Protein AF-A0A180GEI2-F1 (afdb_monomer_lite)

Radius of gyration: 28.1 Å; chains: 1; bounding box: 78×49×97 Å

Secondary structure (DSSP, 8-state):
--------------EEEE---HHHHHHHHHHTHHHHHS--TTSTT--TTTS-HHHHHHTT-TTS-S-GGG---SSS--SSTTHHHHHHHHHHHS--HHHHHHHHHHHHHHHHHHHHHHT-PPPP---TTS-HHHHHHHHHHHHHHHHT-------------SS---------HHHHHHHHHHHHHHHHHHHHHHHHHHHSPPPPPHHHHHHHHHHHHHHHHS-SS--------HHHHHHHHHHHHHHHHHHHHHHH---HHHHHHHHHHHHHHHHS-S-GGGS-HHHHHHHHHHHHHHHHH---------SS-HHHHHHHHHHHHHHHS-TTS----SS---HHHHHHHHHHHHHHHHHHH-TTSPEEEE---------

Foldseek 3Di:
DDDDPPPPPPPLAFADADADAPVVQLVVQLVCCCVVLAADLQFLLNFVVQDVPVLLQCLVVPVVPDDPVSHLHLQDQDPDPCNLVSVLVSLSRPFDSVLSSLVSLLLLLLCLLCVLVNPQDDQDDDDPPDDPVVSVVSRVVSVVVSVVPPSFNDDPPPPDDDDDDPPPHRDNSVVSLVLLLVLLVLLVVLVLLVLCCVLDDDPQDPVSVVVVVVVVVVVVVPPPDDDDDDPDDPPVVVVVVVVVVVVVVSVVVLVQRQNQLNLLCNRRNVSRNSRGDPDSVRADPVSSVVNSVVSVVSSVPGPRDHDNADPQLRQLRVVSCVQCVVCVVCSNDNDDRPDRDDSNSNSVSSNVSVSVSVCVVCVPDHDYRYHDPPPPPDD

Sequence (379 aa):
MSTRNLDTQSADFHFQRTACSYASWIKTISSLAKDFLGPSPTEQWHCPDIIDLPLLSSFSNADGSLQPHKLISPHVKTQHPESTLVRFLFRLQNPPTSVTSEWAKIVAASVELMSENLYKPPPPITSADDDEITQGVQVLQYLDQLKNLSSTFETSTEDSTGTESQAIQRSHSVDVLHEFRNVIIDVFMGYIIFQTHALSKQPLTGAQRKNLSRATQSSSSNAATNSSVATTDKPTTQISRTKDSSTKQLQSIQSRQNFQPLIYYLVGGVRGLFIASRNHQNAPVSECISFIQAISIISQKSAANRTPEEPIWKNLSAYIVKLFEPAFQSPNKIVSLPKPPTRNELAQAITVDFLNHWRDKQPSSPFLIPHSSRQITEK

pLDDT: mean 78.8, std 18.94, range [24.47, 96.38]

Organism: Puccinia triticina (isolate 1-1 / race 1 (BBBD)) (NCBI:txid630390)

Structure (mmCIF, N/CA/C/O backbone):
data_AF-A0A180GEI2-F1
#
_entry.id   AF-A0A180GEI2-F1
#
loop_
_atom_site.group_PDB
_atom_site.id
_atom_site.type_symbol
_atom_site.label_atom_id
_atom_site.label_alt_id
_atom_site.label_comp_id
_atom_site.label_asym_id
_atom_site.label_entity_id
_atom_site.label_seq_id
_atom_site.pdbx_PDB_ins_code
_atom_site.Cartn_x
_atom_site.Cartn_y
_atom_site.Cartn_z
_atom_site.occupancy
_atom_site.B_iso_or_equiv
_atom_site.auth_seq_id
_atom_site.auth_comp_id
_atom_site.auth_asym_id
_atom_site.auth_atom_id
_atom_site.pdbx_PDB_model_num
ATOM 1 N N . MET A 1 1 ? 9.599 -19.742 8.915 1.00 34.22 1 MET A N 1
ATOM 2 C CA . MET A 1 1 ? 9.510 -19.424 7.475 1.00 34.22 1 MET A CA 1
ATOM 3 C C . MET A 1 1 ? 10.928 -19.256 6.968 1.00 34.22 1 MET A C 1
ATOM 5 O O . MET A 1 1 ? 11.630 -18.405 7.495 1.00 34.22 1 MET A O 1
ATOM 9 N N . SER A 1 2 ? 11.381 -20.125 6.061 1.00 24.47 2 SER A N 1
ATOM 10 C CA . SER A 1 2 ? 12.751 -20.081 5.541 1.00 24.47 2 SER A CA 1
ATOM 11 C C . SER A 1 2 ? 13.021 -18.751 4.854 1.00 24.47 2 SER A C 1
ATOM 13 O O . SER A 1 2 ? 12.356 -18.393 3.883 1.00 24.47 2 SER A O 1
ATOM 15 N N . THR A 1 3 ? 14.021 -18.047 5.366 1.00 29.23 3 THR A N 1
ATOM 16 C CA . THR A 1 3 ? 14.655 -16.886 4.757 1.00 29.23 3 THR A CA 1
ATOM 17 C C . THR A 1 3 ? 15.286 -17.311 3.434 1.00 29.23 3 THR A C 1
ATOM 19 O O . THR A 1 3 ? 16.404 -17.826 3.412 1.00 29.23 3 THR A O 1
ATOM 22 N N . ARG A 1 4 ? 14.576 -17.124 2.319 1.00 26.69 4 ARG A N 1
ATOM 23 C CA . ARG A 1 4 ? 15.262 -16.992 1.033 1.00 26.69 4 ARG A CA 1
ATOM 24 C C . ARG A 1 4 ? 15.974 -15.650 1.056 1.00 26.69 4 ARG A C 1
ATOM 26 O O . ARG A 1 4 ? 15.351 -14.621 1.319 1.00 26.69 4 ARG A O 1
ATOM 33 N N . ASN A 1 5 ? 17.282 -15.691 0.827 1.00 26.78 5 ASN A N 1
ATOM 34 C CA . ASN A 1 5 ? 18.048 -14.516 0.450 1.00 26.78 5 ASN A CA 1
ATOM 35 C C . ASN A 1 5 ? 17.292 -13.783 -0.665 1.00 26.78 5 ASN A C 1
ATOM 37 O O . ASN A 1 5 ? 16.700 -14.425 -1.536 1.00 26.78 5 ASN A O 1
ATOM 41 N N . LEU A 1 6 ? 17.305 -12.447 -0.631 1.00 34.25 6 LEU A N 1
ATOM 42 C CA . LEU A 1 6 ? 17.055 -11.657 -1.833 1.00 34.25 6 LEU A CA 1
ATOM 43 C C . LEU A 1 6 ? 18.221 -11.931 -2.789 1.00 34.25 6 LEU A C 1
ATOM 45 O O . LEU A 1 6 ? 19.117 -11.107 -2.939 1.00 34.25 6 LEU A O 1
ATOM 49 N N . ASP A 1 7 ? 18.233 -13.113 -3.395 1.00 29.17 7 ASP A N 1
ATOM 50 C CA . ASP A 1 7 ? 18.970 -13.327 -4.620 1.00 29.17 7 ASP A CA 1
ATOM 51 C C . ASP A 1 7 ? 18.247 -12.462 -5.644 1.00 29.17 7 ASP A C 1
ATOM 53 O O . ASP A 1 7 ? 17.155 -12.780 -6.118 1.00 29.17 7 ASP A O 1
ATOM 57 N N . THR A 1 8 ? 18.822 -11.290 -5.901 1.00 38.41 8 THR A N 1
ATOM 58 C CA . THR A 1 8 ? 18.512 -10.470 -7.062 1.00 38.41 8 THR A CA 1
ATOM 59 C C . THR A 1 8 ? 18.776 -11.325 -8.291 1.00 38.41 8 THR A C 1
ATOM 61 O O . THR A 1 8 ? 19.868 -11.299 -8.854 1.00 38.41 8 THR A O 1
ATOM 64 N N . GLN A 1 9 ? 17.773 -12.093 -8.718 1.00 35.50 9 GLN A N 1
ATOM 65 C CA . GLN A 1 9 ? 17.644 -12.430 -10.121 1.00 35.50 9 GLN A CA 1
ATOM 66 C C . GLN A 1 9 ? 17.596 -11.085 -10.838 1.00 35.50 9 GLN A C 1
ATOM 68 O O . GLN A 1 9 ? 16.597 -10.366 -10.775 1.00 35.50 9 GLN A O 1
ATOM 73 N N . SER A 1 10 ? 18.722 -10.716 -11.449 1.00 40.78 10 SER A N 1
ATOM 74 C CA . SER A 1 10 ? 18.751 -9.793 -12.573 1.00 40.78 10 SER A CA 1
ATOM 75 C C . SER A 1 10 ? 17.857 -10.423 -13.627 1.00 40.78 10 SER A C 1
ATOM 77 O O . SER A 1 10 ? 18.309 -11.217 -14.444 1.00 40.78 10 SER A O 1
ATOM 79 N N . ALA A 1 11 ? 16.550 -10.215 -13.505 1.00 47.59 11 ALA A N 1
ATOM 80 C CA . ALA A 1 11 ? 15.638 -10.670 -14.518 1.00 47.59 11 ALA A CA 1
ATOM 81 C C . ALA A 1 11 ? 15.988 -9.839 -15.751 1.00 47.59 11 ALA A C 1
ATOM 83 O O . ALA A 1 11 ? 15.956 -8.612 -15.676 1.00 47.59 11 ALA A O 1
ATOM 84 N N . ASP A 1 12 ? 16.369 -10.496 -16.844 1.00 56.44 12 ASP A N 1
ATOM 85 C CA . ASP A 1 12 ? 16.515 -9.841 -18.138 1.00 56.44 12 ASP A CA 1
ATOM 86 C C . ASP A 1 12 ? 15.145 -9.293 -18.514 1.00 56.44 12 ASP A C 1
ATOM 88 O O . ASP A 1 12 ? 14.243 -9.997 -18.975 1.00 56.44 12 ASP A O 1
ATOM 92 N N . PHE A 1 13 ? 14.929 -8.033 -18.174 1.00 62.06 13 PHE A N 1
ATOM 93 C CA . PHE A 1 13 ? 13.703 -7.359 -18.498 1.00 62.06 13 PHE A CA 1
ATOM 94 C C . PHE A 1 13 ? 13.849 -6.758 -19.897 1.00 62.06 13 PHE A C 1
ATOM 96 O O . PHE A 1 13 ? 14.732 -5.938 -20.147 1.00 62.06 13 PHE A O 1
ATOM 103 N N . HIS A 1 14 ? 12.956 -7.129 -20.812 1.00 57.94 14 HIS A N 1
ATOM 104 C CA . HIS A 1 14 ? 12.892 -6.507 -22.130 1.00 57.94 14 HIS A CA 1
ATOM 105 C C . HIS A 1 14 ? 12.242 -5.119 -22.031 1.00 57.94 14 HIS A C 1
ATOM 107 O O . HIS A 1 14 ? 11.016 -4.991 -21.977 1.00 57.94 14 HIS A O 1
ATOM 113 N N . PHE A 1 15 ? 13.071 -4.074 -22.020 1.00 68.12 15 PHE A N 1
ATOM 114 C CA . PHE A 1 15 ? 12.636 -2.680 -22.117 1.00 68.12 15 PHE A CA 1
ATOM 115 C C . PHE A 1 15 ? 13.059 -2.046 -23.423 1.00 68.12 15 PHE A C 1
ATOM 117 O O . PHE A 1 15 ? 14.095 -2.380 -23.995 1.00 68.12 15 PHE A O 1
ATOM 124 N N . GLN A 1 16 ? 12.257 -1.083 -23.863 1.00 65.69 16 GLN A N 1
ATOM 125 C CA . GLN A 1 16 ? 12.616 -0.218 -24.972 1.00 65.69 16 GLN A CA 1
ATOM 126 C C . GLN A 1 16 ? 12.518 1.235 -24.532 1.00 65.69 16 GLN A C 1
ATOM 128 O O . GLN A 1 16 ? 11.586 1.647 -23.837 1.00 65.69 16 GLN A O 1
ATOM 133 N N . ARG A 1 17 ? 13.502 2.023 -24.957 1.00 71.75 17 ARG A N 1
ATOM 134 C CA . ARG A 1 17 ? 13.425 3.475 -24.859 1.00 71.75 17 ARG A CA 1
ATOM 135 C C . ARG A 1 17 ? 12.494 3.981 -25.950 1.00 71.75 17 ARG A C 1
ATOM 137 O O . ARG A 1 17 ? 12.613 3.564 -27.099 1.00 71.75 17 ARG A O 1
ATOM 144 N N . THR A 1 18 ? 11.591 4.886 -25.596 1.00 70.12 18 THR A N 1
ATOM 145 C CA . THR A 1 18 ? 10.709 5.546 -26.561 1.00 70.12 18 THR A CA 1
ATOM 146 C C . THR A 1 18 ? 10.787 7.057 -26.410 1.00 70.12 18 THR A C 1
ATOM 148 O O . THR A 1 18 ? 10.912 7.577 -25.299 1.00 70.12 18 THR A O 1
ATOM 151 N N . ALA A 1 19 ? 10.658 7.774 -27.523 1.00 69.75 19 ALA A N 1
ATOM 152 C CA . ALA A 1 19 ? 10.416 9.207 -27.489 1.00 69.75 19 ALA A CA 1
ATOM 153 C C . ALA A 1 19 ? 8.951 9.435 -27.081 1.00 69.75 19 ALA A C 1
ATOM 155 O O . ALA A 1 19 ? 8.037 9.283 -27.890 1.00 69.75 19 ALA A O 1
ATOM 156 N N . CYS A 1 20 ? 8.700 9.736 -25.807 1.00 69.1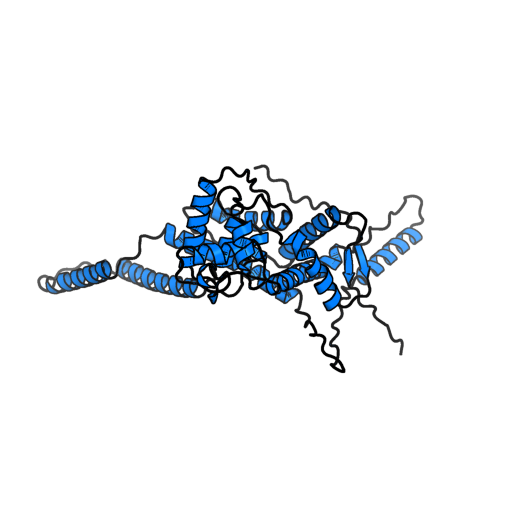2 20 CYS A N 1
ATOM 157 C CA . CYS A 1 20 ? 7.387 10.173 -25.339 1.00 69.12 20 CYS A CA 1
ATOM 158 C C . CYS A 1 20 ? 7.522 11.182 -24.194 1.00 69.12 20 CYS A C 1
ATOM 160 O O . CYS A 1 20 ? 8.503 11.175 -23.450 1.00 69.12 20 CYS A O 1
ATOM 162 N N . SER A 1 21 ? 6.535 12.070 -24.057 1.00 77.69 21 SER A N 1
ATOM 163 C CA . SER A 1 21 ? 6.512 13.024 -22.948 1.00 77.69 21 SER A CA 1
ATOM 164 C C . SER A 1 21 ? 6.232 12.315 -21.621 1.00 77.69 21 SER A C 1
ATOM 166 O O . SER A 1 21 ? 5.507 11.316 -21.568 1.00 77.69 21 SER A O 1
ATOM 168 N N . TYR A 1 22 ? 6.740 12.876 -20.520 1.00 77.69 22 TYR A N 1
ATOM 169 C CA . TYR A 1 22 ? 6.470 12.367 -19.170 1.00 77.69 22 TYR A CA 1
ATOM 170 C C . TYR A 1 22 ? 4.961 12.279 -18.878 1.00 77.69 22 TYR A C 1
ATOM 172 O O . TYR A 1 22 ? 4.489 11.298 -18.308 1.00 77.69 22 TYR A O 1
ATOM 180 N N . ALA A 1 23 ? 4.174 13.258 -19.337 1.00 80.38 23 ALA A N 1
ATOM 181 C CA . ALA A 1 23 ? 2.721 13.248 -19.182 1.00 80.38 23 ALA A CA 1
ATOM 182 C C . ALA A 1 23 ? 2.056 12.070 -19.921 1.00 80.38 23 ALA A C 1
ATOM 184 O O . ALA A 1 23 ? 1.144 11.439 -19.382 1.00 80.38 23 ALA A O 1
ATOM 185 N N . SER A 1 24 ? 2.522 11.743 -21.132 1.00 81.75 24 SER A N 1
ATOM 186 C CA . SER A 1 24 ? 2.052 10.569 -21.883 1.00 81.75 24 SER A CA 1
ATOM 187 C C . SER A 1 24 ? 2.419 9.261 -21.173 1.00 81.75 24 SER A C 1
ATOM 189 O O . SER A 1 24 ? 1.604 8.339 -21.073 1.00 81.75 24 SER A O 1
ATOM 191 N N . TRP A 1 25 ? 3.614 9.203 -20.585 1.00 85.06 25 TRP A N 1
ATOM 192 C CA . TRP A 1 25 ? 4.055 8.047 -19.810 1.00 85.06 25 TRP A CA 1
ATOM 193 C C . TRP A 1 25 ? 3.225 7.830 -18.542 1.00 85.06 25 TRP A C 1
ATOM 195 O O . TRP A 1 25 ? 2.750 6.722 -18.304 1.00 85.06 25 TRP A O 1
ATOM 205 N N . ILE A 1 26 ? 2.944 8.891 -17.779 1.00 87.38 26 ILE A N 1
ATOM 206 C CA . ILE A 1 26 ? 2.061 8.818 -16.606 1.00 87.38 26 ILE A CA 1
ATOM 207 C C . ILE A 1 26 ? 0.657 8.352 -16.995 1.00 87.38 26 ILE A C 1
ATOM 209 O O . ILE A 1 26 ? 0.084 7.523 -16.288 1.00 87.38 26 ILE A O 1
ATOM 213 N N . LYS A 1 27 ? 0.106 8.824 -18.123 1.00 89.25 27 LYS A N 1
ATOM 214 C CA . LYS A 1 27 ? -1.183 8.332 -18.645 1.00 89.25 27 LYS A CA 1
ATOM 215 C C . LYS A 1 27 ? -1.125 6.842 -18.988 1.00 89.25 27 LYS A C 1
ATOM 217 O O . LYS A 1 27 ? -2.067 6.119 -18.673 1.00 89.25 27 LYS A O 1
ATOM 222 N N . THR A 1 28 ? -0.017 6.387 -19.573 1.00 89.25 28 THR A N 1
ATOM 223 C CA . THR A 1 28 ? 0.210 4.973 -19.905 1.00 89.25 28 THR A CA 1
ATOM 224 C C . THR A 1 28 ? 0.278 4.109 -18.652 1.00 89.25 28 THR A C 1
ATOM 226 O O . THR A 1 28 ? -0.384 3.086 -18.596 1.00 89.25 28 THR A O 1
ATOM 229 N N . ILE A 1 29 ? 1.007 4.522 -17.613 1.00 92.00 29 ILE A N 1
ATOM 230 C CA . ILE A 1 29 ? 1.043 3.777 -16.346 1.00 92.00 29 ILE A CA 1
ATOM 231 C C . ILE A 1 29 ? -0.338 3.808 -15.678 1.00 92.00 29 ILE A C 1
ATOM 233 O O . ILE A 1 29 ? -0.835 2.778 -15.234 1.00 92.00 29 ILE A O 1
ATOM 237 N N . SER A 1 30 ? -0.997 4.970 -15.653 1.00 92.75 30 SER A N 1
ATOM 238 C CA . SER A 1 30 ? -2.321 5.146 -15.038 1.00 92.75 30 SER A CA 1
ATOM 239 C C . SER A 1 30 ? -3.396 4.259 -15.669 1.00 92.75 30 SER A C 1
ATOM 241 O O . SER A 1 30 ? -4.293 3.807 -14.960 1.00 92.75 30 SER A O 1
ATOM 243 N N . SER A 1 31 ? -3.324 3.981 -16.977 1.00 91.69 31 SER A N 1
ATOM 244 C CA . SER A 1 31 ? -4.296 3.105 -17.648 1.00 91.69 31 SER A CA 1
ATOM 245 C C . SER A 1 31 ? -4.239 1.659 -17.139 1.00 91.69 31 SER A C 1
ATOM 247 O O . SER A 1 31 ? -5.242 0.951 -17.208 1.00 91.69 31 SER A O 1
ATOM 249 N N . LEU A 1 32 ? -3.114 1.254 -16.541 1.00 92.62 32 LEU A N 1
ATOM 250 C CA . LEU A 1 32 ? -2.905 -0.070 -15.951 1.00 92.62 32 LEU A CA 1
ATOM 251 C C . LEU A 1 32 ? -3.496 -0.198 -14.547 1.00 92.62 32 LEU A C 1
ATOM 253 O O . LEU A 1 32 ? -3.544 -1.290 -13.991 1.00 92.62 32 LEU A O 1
ATOM 257 N N . ALA A 1 33 ? -3.969 0.892 -13.942 1.00 92.06 33 ALA A N 1
ATOM 258 C CA . ALA A 1 33 ? -4.374 0.892 -12.541 1.00 92.06 33 ALA A CA 1
ATOM 259 C C . ALA A 1 33 ? -5.474 -0.122 -12.208 1.00 92.06 33 ALA A C 1
ATOM 261 O O . ALA A 1 33 ? -5.505 -0.623 -11.091 1.00 92.06 33 ALA A O 1
ATOM 262 N N . LYS A 1 34 ? -6.352 -0.481 -13.152 1.00 89.88 34 LYS A N 1
ATOM 263 C CA . LYS A 1 34 ? -7.356 -1.531 -12.913 1.00 89.88 34 LYS A CA 1
ATOM 264 C C . LYS A 1 34 ? -6.721 -2.900 -12.652 1.00 89.88 34 LYS A C 1
ATOM 266 O O . LYS A 1 34 ? -7.215 -3.623 -11.795 1.00 89.88 34 LYS A O 1
ATOM 271 N N . ASP A 1 35 ? -5.626 -3.220 -13.335 1.00 90.81 35 ASP A N 1
ATOM 272 C CA . ASP A 1 35 ? -4.917 -4.492 -13.172 1.00 90.81 35 ASP A CA 1
ATOM 273 C C . ASP A 1 35 ? -4.039 -4.510 -11.914 1.00 90.81 35 ASP A C 1
ATOM 275 O O . ASP A 1 35 ? -3.879 -5.553 -11.288 1.00 90.81 35 ASP A O 1
ATOM 279 N N . PHE A 1 36 ? -3.504 -3.352 -11.513 1.00 93.25 36 PHE A N 1
ATOM 280 C CA . PHE A 1 36 ? -2.556 -3.239 -10.396 1.00 93.25 36 PHE A CA 1
ATOM 281 C C . PHE A 1 36 ? -3.187 -2.838 -9.055 1.00 93.25 36 PHE A C 1
ATOM 283 O O . PHE A 1 36 ? -2.681 -3.196 -7.991 1.00 93.25 36 PHE A O 1
ATOM 290 N N . LEU A 1 37 ? -4.269 -2.062 -9.100 1.00 92.38 37 LEU A N 1
ATOM 291 C CA . LEU A 1 37 ? -5.014 -1.559 -7.944 1.00 92.38 37 LEU A CA 1
ATOM 292 C C . LEU A 1 37 ? -6.434 -2.137 -7.882 1.00 92.38 37 LEU A C 1
ATOM 294 O O . LEU A 1 37 ? -7.215 -1.725 -7.025 1.00 92.38 37 LEU A O 1
ATOM 298 N N . GLY A 1 38 ? -6.793 -3.088 -8.747 1.00 89.25 38 GLY A N 1
ATOM 299 C CA . GLY A 1 38 ? -8.042 -3.846 -8.639 1.00 89.25 38 GLY A CA 1
ATOM 300 C C . GLY A 1 38 ? -8.072 -4.719 -7.376 1.00 89.25 38 GLY A C 1
ATOM 301 O O . GLY A 1 38 ? -7.006 -5.104 -6.894 1.00 89.25 38 GLY A O 1
ATOM 302 N N . PRO A 1 39 ? -9.251 -4.977 -6.782 1.00 88.75 39 PRO A N 1
ATOM 303 C CA . PRO A 1 39 ? -9.370 -5.797 -5.575 1.00 88.75 39 PRO A CA 1
ATOM 304 C C . PRO A 1 39 ? -8.860 -7.221 -5.817 1.00 88.75 39 PRO A C 1
ATOM 306 O O . PRO A 1 39 ? -9.112 -7.794 -6.877 1.00 88.75 39 PRO A O 1
ATOM 309 N N . SER A 1 40 ? -8.165 -7.796 -4.832 1.00 86.81 40 SER A N 1
ATOM 310 C CA . SER A 1 40 ? -7.695 -9.184 -4.903 1.00 86.81 40 SER A CA 1
ATOM 311 C C . SER A 1 40 ? -8.556 -10.090 -4.016 1.00 86.81 40 SER A C 1
ATOM 313 O O . SER A 1 40 ? -8.812 -9.738 -2.862 1.00 86.81 40 SER A O 1
ATOM 315 N N . PRO A 1 41 ? -8.936 -11.298 -4.485 1.00 87.19 41 PRO A N 1
ATOM 316 C CA . PRO A 1 41 ? -9.656 -12.279 -3.670 1.00 87.19 41 PRO A CA 1
ATOM 317 C C . PRO A 1 41 ? -8.925 -12.693 -2.387 1.00 87.19 41 PRO A C 1
ATOM 319 O O . PRO A 1 41 ? -9.536 -13.238 -1.474 1.00 87.19 41 PRO A O 1
ATOM 322 N N . THR A 1 42 ? -7.614 -12.456 -2.334 1.00 86.75 42 THR A N 1
ATOM 323 C CA . THR A 1 42 ? -6.736 -12.808 -1.216 1.00 86.75 42 THR A CA 1
ATOM 324 C C . THR A 1 42 ? -6.746 -11.772 -0.088 1.00 86.75 42 THR A C 1
ATOM 326 O O . THR A 1 42 ? -6.267 -12.055 1.009 1.00 86.75 42 THR A O 1
ATOM 329 N N . GLU A 1 43 ? -7.301 -10.578 -0.317 1.00 90.25 43 GLU A N 1
ATOM 330 C CA . GLU A 1 43 ? -7.314 -9.505 0.679 1.00 90.25 43 GLU A CA 1
ATOM 331 C C . GLU A 1 43 ? -8.232 -9.830 1.864 1.00 90.25 43 GLU A C 1
ATOM 333 O O . GLU A 1 43 ? -9.309 -10.411 1.717 1.00 90.25 43 GLU A O 1
ATOM 338 N N . GLN A 1 44 ? -7.849 -9.385 3.064 1.00 90.19 44 GLN A N 1
ATOM 339 C CA . GLN A 1 44 ? -8.600 -9.681 4.285 1.00 90.19 44 GLN A CA 1
ATOM 340 C C . GLN A 1 44 ? -10.027 -9.122 4.234 1.00 90.19 44 GLN A C 1
ATOM 342 O O . GLN A 1 44 ? -10.954 -9.756 4.740 1.00 90.19 44 GLN A O 1
ATOM 347 N N . TRP A 1 45 ? -10.211 -7.950 3.622 1.00 92.19 45 TRP A N 1
ATOM 348 C CA . TRP A 1 45 ? -11.524 -7.319 3.486 1.00 92.19 45 TRP A CA 1
ATOM 349 C C . TRP A 1 45 ? -12.409 -7.982 2.420 1.00 92.19 45 TRP A C 1
ATOM 351 O O . TRP A 1 45 ? -13.622 -7.786 2.453 1.00 92.19 45 TRP A O 1
ATOM 361 N N . HIS A 1 46 ? -11.844 -8.763 1.492 1.00 92.44 46 HIS A N 1
ATOM 362 C CA . HIS A 1 46 ? -12.569 -9.333 0.357 1.00 92.44 46 HIS A CA 1
ATOM 363 C C . HIS A 1 46 ? -13.336 -10.603 0.768 1.00 92.44 46 HIS A C 1
ATOM 365 O O . HIS A 1 46 ? -12.899 -11.733 0.549 1.00 92.44 46 HIS A O 1
ATOM 371 N N . CYS A 1 47 ? -14.501 -10.406 1.388 1.00 93.81 47 CYS A N 1
ATOM 372 C CA . CYS A 1 47 ? -15.377 -11.471 1.890 1.00 93.81 47 CYS A CA 1
ATOM 373 C C . CYS A 1 47 ? -16.727 -11.464 1.144 1.00 93.81 47 CYS A C 1
ATOM 375 O O . CYS A 1 47 ? -17.701 -10.949 1.692 1.00 93.81 47 CYS A O 1
ATOM 377 N N . PRO A 1 48 ? -16.812 -11.978 -0.099 1.00 94.12 48 PRO A N 1
ATOM 378 C CA . PRO A 1 48 ? -18.019 -11.882 -0.934 1.00 94.12 48 PRO A CA 1
ATOM 379 C C . PRO A 1 48 ? -19.207 -12.711 -0.420 1.00 94.12 48 PRO A C 1
ATOM 381 O O . PRO A 1 48 ? -20.335 -12.516 -0.855 1.00 94.12 48 PRO A O 1
ATOM 384 N N . ASP A 1 49 ? -18.963 -13.643 0.497 1.00 94.38 49 ASP A N 1
ATOM 385 C CA . ASP A 1 49 ? -19.981 -14.443 1.179 1.00 94.38 49 ASP A CA 1
ATOM 386 C C . ASP A 1 49 ? -20.663 -13.695 2.340 1.00 94.38 49 ASP A C 1
ATOM 388 O O . ASP A 1 49 ? -21.721 -14.116 2.803 1.00 94.38 49 ASP A O 1
ATOM 392 N N . ILE A 1 50 ? -20.073 -12.587 2.803 1.00 95.38 50 ILE A N 1
ATOM 393 C CA . ILE A 1 50 ? -20.606 -11.741 3.885 1.00 95.38 50 ILE A CA 1
ATOM 394 C C . ILE A 1 50 ? -20.920 -10.320 3.392 1.00 95.38 50 ILE A C 1
ATOM 396 O O . ILE A 1 50 ? -21.876 -9.702 3.855 1.00 95.38 50 ILE A O 1
ATOM 400 N N . ILE A 1 51 ? -20.107 -9.783 2.481 1.00 94.44 51 ILE A N 1
ATOM 401 C CA . ILE A 1 51 ? -20.234 -8.437 1.921 1.00 94.44 51 ILE A CA 1
ATOM 402 C C . ILE A 1 51 ? -20.850 -8.547 0.528 1.00 94.44 51 ILE A C 1
ATOM 404 O O . ILE A 1 51 ? -20.260 -9.142 -0.372 1.00 94.44 51 ILE A O 1
ATOM 408 N N . ASP A 1 52 ? -21.990 -7.889 0.329 1.00 94.44 52 ASP A N 1
ATOM 409 C CA . ASP A 1 52 ? -22.602 -7.727 -0.990 1.00 94.44 52 ASP A CA 1
ATOM 410 C C . ASP A 1 52 ? -21.787 -6.721 -1.830 1.00 94.44 52 ASP A C 1
ATOM 412 O O . ASP A 1 52 ? -22.015 -5.508 -1.806 1.00 94.44 52 ASP A O 1
ATOM 416 N N . LEU A 1 53 ? -20.76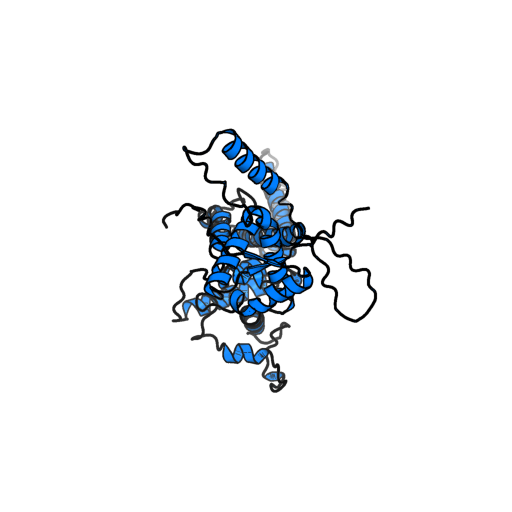2 -7.228 -2.526 1.00 93.12 53 LEU A N 1
ATOM 417 C CA . LEU A 1 53 ? -19.883 -6.429 -3.390 1.00 93.12 53 LEU A CA 1
ATOM 418 C C . LEU A 1 53 ? -20.636 -5.753 -4.557 1.00 93.12 53 LEU A C 1
ATOM 420 O O . LEU A 1 53 ? -20.317 -4.596 -4.847 1.00 93.12 53 LEU A O 1
ATOM 424 N N . PRO A 1 54 ? -21.621 -6.400 -5.223 1.00 92.12 54 PRO A N 1
ATOM 425 C CA . PRO A 1 54 ? -22.482 -5.726 -6.198 1.00 92.12 54 PRO A CA 1
ATOM 426 C C . PRO A 1 54 ? -23.257 -4.538 -5.616 1.00 92.12 54 PRO A C 1
ATOM 428 O O . PRO A 1 54 ? -23.251 -3.454 -6.207 1.00 92.12 54 PRO A O 1
ATOM 431 N N . LEU A 1 55 ? -23.878 -4.699 -4.443 1.00 91.69 55 LEU A N 1
ATOM 432 C CA . LEU A 1 55 ? -24.576 -3.605 -3.767 1.00 91.69 55 LEU A CA 1
ATOM 433 C C . LEU A 1 55 ? -23.605 -2.479 -3.404 1.00 91.69 55 LEU A C 1
ATOM 435 O O . LEU A 1 55 ? -23.898 -1.310 -3.655 1.00 91.69 55 LEU A O 1
ATOM 439 N N . LEU A 1 56 ? -22.424 -2.817 -2.885 1.00 92.81 56 LEU A N 1
ATOM 440 C CA . LEU A 1 56 ? 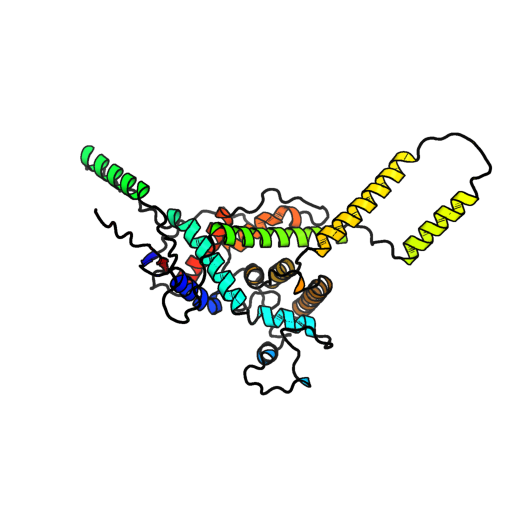-21.389 -1.838 -2.565 1.00 92.81 56 LEU A CA 1
ATOM 441 C C . LEU A 1 56 ? -20.977 -1.016 -3.799 1.00 92.81 56 LEU A C 1
ATOM 443 O O . LEU A 1 56 ? -20.888 0.208 -3.708 1.00 92.81 56 LEU A O 1
ATOM 447 N N . SER A 1 57 ? -20.798 -1.643 -4.968 1.00 90.44 57 SER A N 1
ATOM 448 C CA . SER A 1 57 ? -20.533 -0.937 -6.233 1.00 90.44 57 SER A CA 1
ATOM 449 C C . SER A 1 57 ? -21.668 0.001 -6.651 1.00 90.44 57 SER A C 1
ATOM 451 O O . SER A 1 57 ? -21.410 1.089 -7.181 1.00 90.44 57 SER A O 1
ATOM 453 N N . SER A 1 58 ? -22.921 -0.387 -6.392 1.00 89.94 58 SER A N 1
ATOM 454 C CA . SER A 1 58 ? -24.096 0.419 -6.745 1.00 89.94 58 SER A CA 1
ATOM 455 C C . SER A 1 58 ? -24.141 1.764 -6.011 1.00 89.94 58 SER A C 1
ATOM 457 O O . SER A 1 58 ? -24.683 2.731 -6.540 1.00 89.94 58 SER A O 1
ATOM 459 N N . PHE A 1 59 ? -23.478 1.887 -4.852 1.00 90.75 59 PHE A N 1
ATOM 460 C CA . PHE A 1 59 ? -23.424 3.144 -4.100 1.00 90.75 59 PHE A CA 1
ATOM 461 C C . PHE A 1 59 ? -22.622 4.264 -4.783 1.00 90.75 59 PHE A C 1
ATOM 463 O O . PHE A 1 59 ? -22.659 5.409 -4.334 1.00 90.75 59 PHE A O 1
ATOM 470 N N . SER A 1 60 ? -21.939 3.980 -5.895 1.00 86.50 60 SER A N 1
ATOM 471 C CA . SER A 1 60 ? -21.437 5.031 -6.790 1.00 86.50 60 SER A CA 1
ATOM 472 C C . SER A 1 60 ? -22.572 5.875 -7.386 1.00 86.50 60 SER A C 1
ATOM 474 O O . SER A 1 60 ? -22.358 7.047 -7.685 1.00 86.50 60 SER A O 1
ATOM 476 N N . ASN A 1 61 ? -23.762 5.276 -7.542 1.00 85.56 61 ASN A N 1
ATOM 477 C CA . ASN A 1 61 ? -24.945 5.846 -8.184 1.00 85.56 61 ASN A CA 1
ATOM 478 C C . ASN A 1 61 ? -24.619 6.537 -9.520 1.00 85.56 61 ASN A C 1
ATOM 480 O O . ASN A 1 61 ? -25.081 7.646 -9.785 1.00 85.56 61 ASN A O 1
ATOM 484 N N . ALA A 1 62 ? -23.772 5.906 -10.341 1.00 80.69 62 ALA A N 1
ATOM 485 C CA . ALA A 1 62 ? -23.241 6.511 -11.563 1.00 80.69 62 ALA A CA 1
ATOM 486 C C . ALA A 1 62 ? -24.327 6.877 -12.593 1.00 80.69 62 ALA A C 1
ATOM 488 O O . ALA A 1 62 ? -24.137 7.799 -13.381 1.00 80.69 62 ALA A O 1
ATOM 489 N N . ASP A 1 63 ? -25.458 6.170 -12.578 1.00 81.81 63 ASP A N 1
ATOM 490 C CA . ASP A 1 63 ? -26.615 6.396 -13.449 1.00 81.81 63 ASP A CA 1
ATOM 491 C C . ASP A 1 63 ? -27.696 7.291 -12.813 1.00 81.81 63 ASP A C 1
ATOM 493 O O . ASP A 1 63 ? -28.699 7.601 -13.454 1.00 81.81 63 ASP A O 1
ATOM 497 N N . GLY A 1 64 ? -27.510 7.714 -11.557 1.00 78.94 64 GLY A N 1
ATOM 498 C CA . GLY A 1 64 ? -28.473 8.525 -10.812 1.00 78.94 64 GLY A CA 1
ATOM 499 C C . GLY A 1 64 ? -29.794 7.814 -10.494 1.00 78.94 64 GLY A C 1
ATOM 500 O O . GLY A 1 64 ? -30.750 8.473 -10.085 1.00 78.94 64 GLY A O 1
ATOM 501 N N . SER A 1 65 ? -29.874 6.494 -10.683 1.00 78.38 65 SER A N 1
ATOM 502 C CA . SER A 1 65 ? -31.121 5.728 -10.569 1.00 78.38 65 SER A CA 1
ATOM 503 C C . SER A 1 65 ? -31.576 5.514 -9.121 1.00 78.38 65 SER A C 1
ATOM 505 O O . SER A 1 65 ? -32.771 5.335 -8.854 1.00 78.38 65 SER A O 1
ATOM 507 N N . LEU A 1 66 ? -30.646 5.549 -8.161 1.00 78.06 66 LEU A N 1
ATOM 508 C CA . LEU A 1 66 ? -30.936 5.295 -6.755 1.00 78.06 66 LEU A CA 1
ATOM 509 C C . LEU A 1 66 ? -31.418 6.558 -6.040 1.00 78.06 66 LEU A C 1
ATOM 511 O O . LEU A 1 66 ? -30.779 7.611 -6.050 1.00 78.06 66 LEU A O 1
ATOM 515 N N . GLN A 1 67 ? -32.542 6.416 -5.339 1.00 77.69 67 GLN A N 1
ATOM 516 C CA . GLN A 1 67 ? -33.086 7.459 -4.474 1.00 77.69 67 GLN A CA 1
ATOM 517 C C . GLN A 1 67 ? -32.153 7.723 -3.273 1.00 77.69 67 GLN A C 1
ATOM 519 O O . GLN A 1 67 ? -31.638 6.759 -2.699 1.00 77.69 67 GLN A O 1
ATOM 524 N N . PRO A 1 68 ? -32.004 8.978 -2.798 1.00 75.69 68 PRO A N 1
ATOM 525 C CA . PRO A 1 68 ? -31.058 9.326 -1.729 1.00 75.69 68 PRO A CA 1
ATOM 526 C C . PRO A 1 68 ? -31.217 8.522 -0.431 1.00 75.69 68 PRO A C 1
ATOM 528 O O . PRO A 1 68 ? -30.233 8.222 0.234 1.00 75.69 68 PRO A O 1
ATOM 531 N N . HIS A 1 69 ? -32.445 8.132 -0.074 1.00 77.31 69 HIS A N 1
ATOM 532 C CA . HIS A 1 69 ? -32.721 7.352 1.140 1.00 77.31 69 HIS A CA 1
ATOM 533 C C . HIS A 1 69 ? -32.294 5.877 1.043 1.00 77.31 69 HIS A C 1
ATOM 535 O O . HIS A 1 69 ? -32.234 5.198 2.063 1.00 77.31 69 HIS A O 1
ATOM 541 N N . LYS A 1 70 ? -32.014 5.374 -0.166 1.00 78.25 70 LYS A N 1
ATOM 542 C CA . LYS A 1 70 ? -31.502 4.015 -0.410 1.00 78.25 70 LYS A CA 1
ATOM 543 C C . LYS A 1 70 ? -29.979 3.979 -0.548 1.00 78.25 70 LYS A C 1
ATOM 545 O O . LYS A 1 70 ? -29.413 2.911 -0.752 1.00 78.25 70 LYS A O 1
ATOM 550 N N . LEU A 1 71 ? -29.328 5.138 -0.466 1.00 87.06 71 LEU A N 1
ATOM 551 C CA . LEU A 1 71 ? -27.914 5.312 -0.746 1.00 87.06 71 LEU A CA 1
ATOM 552 C C . LEU A 1 71 ? -27.155 5.667 0.532 1.00 87.06 71 LEU A C 1
ATOM 554 O O . LEU A 1 71 ? -27.371 6.720 1.131 1.00 87.06 71 LEU A O 1
ATOM 558 N N . ILE A 1 72 ? -26.193 4.830 0.911 1.00 92.06 72 ILE A N 1
ATOM 559 C CA . ILE A 1 72 ? -25.182 5.217 1.895 1.00 92.06 72 ILE A CA 1
ATOM 560 C C . ILE A 1 72 ? -24.060 5.907 1.124 1.00 92.06 72 ILE A C 1
ATOM 562 O O . ILE A 1 72 ? -23.415 5.284 0.285 1.00 92.06 72 ILE A O 1
ATOM 566 N N . SER A 1 73 ? -23.825 7.197 1.387 1.00 90.88 73 SER A N 1
ATOM 567 C CA . SER A 1 73 ? -22.796 7.947 0.654 1.00 90.88 73 SER A CA 1
ATOM 568 C C . SER A 1 73 ? -21.411 7.298 0.820 1.00 90.88 73 SER A C 1
ATOM 570 O O . SER A 1 73 ? -20.937 7.156 1.953 1.00 90.88 73 SER A O 1
ATOM 572 N N . PRO A 1 74 ? -20.710 6.968 -0.282 1.00 91.31 74 PRO A N 1
ATOM 573 C CA . PRO A 1 74 ? -19.352 6.429 -0.230 1.00 91.31 74 PRO A CA 1
ATOM 574 C C . PRO A 1 74 ? -18.272 7.511 -0.083 1.00 91.31 74 PRO A C 1
ATOM 576 O O . PRO A 1 74 ? -17.079 7.204 -0.058 1.00 91.31 74 PRO A O 1
ATOM 579 N N . HIS A 1 75 ? -18.655 8.787 -0.010 1.00 87.50 75 HIS A N 1
ATOM 580 C CA . HIS A 1 75 ? -17.718 9.915 0.003 1.00 87.50 75 HIS A CA 1
ATOM 581 C C . HIS A 1 75 ? -17.784 10.717 1.299 1.00 87.50 75 HIS A C 1
ATOM 583 O O . HIS A 1 75 ? -16.757 11.185 1.789 1.00 87.50 75 HIS A O 1
ATOM 589 N N . VAL A 1 76 ? -18.972 10.833 1.892 1.00 88.69 76 VAL A N 1
ATOM 590 C CA . VAL A 1 76 ? -19.203 11.616 3.108 1.00 88.69 76 VAL A CA 1
ATOM 591 C C . VAL A 1 76 ? -19.797 10.717 4.182 1.00 88.69 76 VAL A C 1
ATOM 593 O O . VAL A 1 76 ? -20.582 9.817 3.899 1.00 88.69 76 VAL A O 1
ATOM 596 N N . LYS A 1 77 ? -19.411 10.954 5.437 1.00 89.38 77 LYS A N 1
ATOM 597 C CA . LYS A 1 77 ? -20.014 10.250 6.566 1.00 89.38 77 LYS A CA 1
ATOM 598 C C . LYS A 1 77 ? -21.479 10.660 6.710 1.00 89.38 77 LYS A C 1
ATOM 600 O O . LYS A 1 77 ? -21.794 11.845 6.742 1.00 89.38 77 LYS A O 1
ATOM 605 N N . THR A 1 78 ? -22.352 9.675 6.847 1.00 90.88 78 THR A N 1
ATOM 606 C CA . THR A 1 78 ? -23.789 9.849 7.071 1.00 90.88 78 THR A CA 1
ATOM 607 C C . THR A 1 78 ? -24.174 9.356 8.466 1.00 90.88 78 THR A C 1
ATOM 609 O O . THR A 1 78 ? -23.346 8.806 9.194 1.00 90.88 78 THR A O 1
ATOM 612 N N . GLN A 1 79 ? -25.438 9.547 8.850 1.00 90.75 79 GLN A N 1
ATOM 613 C CA . GLN A 1 79 ? -25.976 9.011 10.105 1.00 90.75 79 GLN A CA 1
ATOM 614 C C . GLN A 1 79 ? -26.197 7.489 10.065 1.00 90.75 79 GLN A C 1
ATOM 616 O O . GLN A 1 79 ? -26.478 6.892 11.100 1.00 90.75 79 GLN A O 1
ATOM 621 N N . HIS A 1 80 ? -26.068 6.854 8.893 1.00 92.25 80 HIS A N 1
ATOM 622 C CA . HIS A 1 80 ? -26.250 5.415 8.761 1.00 92.25 80 HIS A CA 1
ATOM 623 C C . HIS A 1 80 ? -25.175 4.654 9.562 1.00 92.25 80 HIS A C 1
ATOM 625 O O . HIS A 1 80 ? -23.990 4.987 9.438 1.00 92.25 80 HIS A O 1
ATOM 631 N N . PRO A 1 81 ? -25.531 3.610 10.337 1.00 91.44 81 PRO A N 1
ATOM 632 C CA . PRO A 1 81 ? -24.571 2.869 11.164 1.00 91.44 81 PRO A CA 1
ATOM 633 C C . PRO A 1 81 ? -23.433 2.238 10.346 1.00 91.44 81 PRO A C 1
ATOM 635 O O . PRO A 1 81 ? -22.295 2.178 10.803 1.00 91.44 81 PRO A O 1
ATOM 638 N N . GLU A 1 82 ? -23.707 1.841 9.104 1.00 93.12 82 GLU A N 1
ATOM 639 C CA . GLU A 1 82 ? -22.711 1.249 8.198 1.00 93.12 82 GLU A CA 1
ATOM 640 C C . GLU A 1 82 ? -21.922 2.289 7.390 1.00 93.12 82 GLU A C 1
ATOM 642 O O . GLU A 1 82 ? -21.087 1.927 6.566 1.00 93.12 82 GLU A O 1
ATOM 647 N N . SER A 1 83 ? -22.145 3.591 7.606 1.00 93.19 83 SER A N 1
ATOM 648 C CA . SER A 1 83 ? -21.530 4.637 6.781 1.00 93.19 83 SER A CA 1
ATOM 649 C C . SER A 1 83 ? -20.004 4.574 6.771 1.00 93.19 83 SER A C 1
ATOM 651 O O . SER A 1 83 ? -19.394 4.756 5.720 1.00 93.19 83 SER A O 1
ATOM 653 N N . THR A 1 84 ? -19.378 4.292 7.916 1.00 94.06 84 THR A N 1
ATOM 654 C CA . THR A 1 84 ? -17.921 4.122 7.991 1.00 94.06 84 THR A CA 1
ATOM 655 C C . THR A 1 84 ? -17.461 2.898 7.201 1.00 94.06 84 THR A C 1
ATOM 657 O O . THR A 1 84 ? -16.483 2.998 6.462 1.00 94.06 84 THR A O 1
ATOM 660 N N . LEU A 1 85 ? -18.178 1.776 7.311 1.00 95.19 85 LEU A N 1
ATOM 661 C CA . LEU A 1 85 ? -17.856 0.543 6.598 1.00 95.19 85 LEU A CA 1
ATOM 662 C C . LEU A 1 85 ? -17.959 0.747 5.082 1.00 95.19 85 LEU A C 1
ATOM 664 O O . LEU A 1 85 ? -16.984 0.504 4.375 1.00 95.19 85 LEU A O 1
ATOM 668 N N . VAL A 1 86 ? -19.085 1.289 4.606 1.00 95.38 86 VAL A N 1
ATOM 669 C CA . VAL A 1 86 ? -19.315 1.591 3.185 1.00 95.38 86 VAL A CA 1
ATOM 670 C C . VAL A 1 86 ? -18.245 2.531 2.645 1.00 95.38 86 VAL A C 1
ATOM 672 O O . VAL A 1 86 ? -17.635 2.227 1.630 1.00 95.38 86 VAL A O 1
ATOM 675 N N . ARG A 1 87 ? -17.942 3.639 3.331 1.00 93.56 87 ARG A N 1
ATOM 676 C CA . ARG A 1 87 ? -16.964 4.624 2.838 1.00 93.56 87 ARG A CA 1
ATOM 677 C C . ARG A 1 87 ? -15.559 4.033 2.673 1.00 93.56 87 ARG A C 1
ATOM 679 O O . ARG A 1 87 ? -14.839 4.395 1.745 1.00 93.56 87 ARG A O 1
ATOM 686 N N . PHE A 1 88 ? -15.148 3.147 3.582 1.00 95.06 88 PHE A N 1
ATOM 687 C CA . PHE A 1 88 ? -13.834 2.507 3.523 1.00 95.06 88 PHE A CA 1
ATOM 688 C C . PHE A 1 88 ? -13.797 1.366 2.500 1.00 95.06 88 PHE A C 1
ATOM 690 O O . PHE A 1 88 ? -12.897 1.344 1.662 1.00 95.06 88 PHE A O 1
ATOM 697 N N . LEU A 1 89 ? -14.779 0.459 2.528 1.00 95.94 89 LEU A N 1
ATOM 698 C CA . LEU A 1 89 ? -14.861 -0.651 1.578 1.00 95.94 89 LEU A CA 1
ATOM 699 C C . LEU A 1 89 ? -15.038 -0.156 0.145 1.00 95.94 89 LEU A C 1
ATOM 701 O O . LEU A 1 89 ? -14.368 -0.647 -0.756 1.00 95.94 89 LEU A O 1
ATOM 705 N N . PHE A 1 90 ? -15.880 0.856 -0.069 1.00 94.62 90 PHE A N 1
ATOM 706 C CA . PHE A 1 90 ? -16.104 1.414 -1.396 1.00 94.62 90 PHE A CA 1
ATOM 707 C C . PHE A 1 90 ? -14.812 1.964 -1.994 1.00 94.62 90 PHE A C 1
ATOM 709 O O . PHE A 1 90 ? -14.547 1.737 -3.168 1.00 94.62 90 PHE A O 1
ATOM 716 N N . ARG A 1 91 ? -13.981 2.653 -1.198 1.00 93.19 91 ARG A N 1
ATOM 717 C CA . ARG A 1 91 ? -12.670 3.132 -1.654 1.00 93.19 91 ARG A CA 1
ATOM 718 C C . ARG A 1 91 ? -11.712 1.976 -1.942 1.00 93.19 91 ARG A C 1
ATOM 720 O O . ARG A 1 91 ? -10.976 2.050 -2.921 1.00 93.19 91 ARG A O 1
ATOM 727 N N . LEU A 1 92 ? -11.700 0.944 -1.096 1.00 93.44 92 LEU A N 1
ATOM 728 C CA . LEU A 1 92 ? -10.904 -0.260 -1.340 1.00 93.44 92 LEU A CA 1
ATOM 729 C C . LEU A 1 92 ? -11.343 -0.965 -2.618 1.00 93.44 92 LEU A C 1
ATOM 731 O O . LEU A 1 92 ? -10.486 -1.452 -3.330 1.00 93.44 92 LEU A O 1
ATOM 735 N N . GLN A 1 93 ? -12.629 -1.003 -2.947 1.00 93.38 93 GLN A N 1
ATOM 736 C CA . GLN A 1 93 ? -13.118 -1.638 -4.170 1.00 93.38 93 GLN A CA 1
ATOM 737 C C . GLN A 1 93 ? -12.941 -0.745 -5.406 1.00 93.38 93 GLN A C 1
ATOM 739 O O . GLN A 1 93 ? -12.596 -1.238 -6.476 1.00 93.38 93 GLN A O 1
ATOM 744 N N . ASN A 1 94 ? -13.140 0.566 -5.248 1.00 90.94 94 ASN A N 1
ATOM 745 C CA . ASN A 1 94 ? -13.159 1.559 -6.319 1.00 90.94 94 ASN A CA 1
ATOM 746 C C . ASN A 1 94 ? -12.191 2.717 -5.991 1.00 90.94 94 ASN A C 1
ATOM 748 O O . ASN A 1 94 ? -12.622 3.776 -5.513 1.00 90.94 94 ASN A O 1
ATOM 752 N N . PRO A 1 95 ? -10.874 2.542 -6.217 1.00 89.75 95 PRO A N 1
ATOM 753 C CA . PRO A 1 95 ? -9.891 3.592 -5.973 1.00 89.75 95 PRO A CA 1
ATOM 754 C C . PRO A 1 95 ? -10.204 4.867 -6.781 1.00 89.75 95 PRO A C 1
ATOM 756 O O . PRO A 1 95 ? -10.446 4.778 -7.986 1.00 89.75 95 PRO A O 1
ATOM 759 N N . PRO A 1 96 ? -10.177 6.068 -6.169 1.00 88.25 96 PRO A N 1
ATOM 760 C CA . PRO A 1 96 ? -10.394 7.323 -6.890 1.00 88.25 96 PRO A CA 1
ATOM 761 C C . PRO A 1 96 ? -9.371 7.565 -8.015 1.00 88.25 96 PRO A C 1
ATOM 763 O O . PRO A 1 96 ? -8.207 7.176 -7.911 1.00 88.25 96 PRO A O 1
ATOM 766 N N . THR A 1 97 ? -9.746 8.318 -9.053 1.00 87.75 97 THR A N 1
ATOM 767 C CA . THR A 1 97 ? -8.825 8.679 -10.153 1.00 87.75 97 THR A CA 1
ATOM 768 C C . THR A 1 97 ? -7.593 9.448 -9.666 1.00 87.75 97 THR A C 1
ATOM 770 O O . THR A 1 97 ? -6.492 9.245 -10.173 1.00 87.75 97 THR A O 1
ATOM 773 N N . SER A 1 98 ? -7.740 10.290 -8.638 1.00 88.44 98 SER A N 1
ATOM 774 C CA . SER A 1 98 ? -6.606 10.992 -8.024 1.00 88.44 98 SER A CA 1
ATOM 775 C C . SER A 1 98 ? -5.585 10.022 -7.423 1.00 88.44 98 SER A C 1
ATOM 777 O O . SER A 1 98 ? -4.388 10.194 -7.618 1.00 88.44 98 SER A O 1
ATOM 779 N N . VAL A 1 99 ? -6.054 8.959 -6.767 1.00 90.06 99 VAL A N 1
ATOM 780 C CA . VAL A 1 99 ? -5.211 7.878 -6.235 1.00 90.06 99 VAL A CA 1
ATOM 781 C C . VAL A 1 99 ? -4.493 7.141 -7.364 1.00 90.06 99 VAL A C 1
ATOM 783 O O . VAL A 1 99 ? -3.301 6.875 -7.253 1.00 90.06 99 VAL A O 1
ATOM 786 N N . THR A 1 100 ? -5.190 6.870 -8.469 1.00 91.12 100 THR A N 1
ATOM 787 C CA . THR A 1 100 ? -4.593 6.251 -9.662 1.00 91.12 100 THR A CA 1
ATOM 788 C C . THR A 1 100 ? -3.435 7.089 -10.212 1.00 91.12 100 THR A C 1
ATOM 790 O O . THR A 1 100 ? -2.357 6.557 -10.473 1.00 91.12 100 THR A O 1
ATOM 793 N N . SER A 1 101 ? -3.623 8.407 -10.323 1.00 89.50 101 SER A N 1
ATOM 794 C CA . SER A 1 101 ? -2.568 9.320 -10.772 1.00 89.50 101 SER A CA 1
ATOM 795 C C . SER A 1 101 ? -1.377 9.350 -9.807 1.00 89.50 101 SER A C 1
ATOM 797 O O . SER A 1 101 ? -0.232 9.365 -10.251 1.00 89.50 101 SER A O 1
ATOM 799 N N . GLU A 1 102 ? -1.616 9.383 -8.496 1.00 91.00 102 GLU A N 1
ATOM 800 C CA . GLU A 1 102 ? -0.542 9.395 -7.493 1.00 91.00 102 GLU A CA 1
ATOM 801 C C . GLU A 1 102 ? 0.243 8.077 -7.463 1.00 91.00 102 GLU A C 1
ATOM 803 O O . GLU A 1 102 ? 1.471 8.085 -7.381 1.00 91.00 102 GLU A O 1
ATOM 808 N N . TRP A 1 103 ? -0.443 6.941 -7.600 1.00 95.06 103 TRP A N 1
ATOM 809 C CA . TRP A 1 103 ? 0.200 5.638 -7.756 1.00 95.06 103 TRP A CA 1
ATOM 810 C C . TRP A 1 103 ? 1.074 5.584 -9.015 1.00 95.06 103 TRP A C 1
ATOM 812 O O . TRP A 1 103 ? 2.234 5.175 -8.937 1.00 95.06 103 TRP A O 1
ATOM 822 N N . ALA A 1 104 ? 0.566 6.063 -10.154 1.00 94.25 104 ALA A N 1
ATOM 823 C CA . ALA A 1 104 ? 1.326 6.080 -11.400 1.00 94.25 104 ALA A CA 1
ATOM 824 C C . ALA A 1 104 ? 2.608 6.920 -11.285 1.00 94.25 104 ALA A C 1
ATOM 826 O O . ALA A 1 104 ? 3.655 6.511 -11.786 1.00 94.25 104 ALA A O 1
ATOM 827 N N . LYS A 1 105 ? 2.561 8.049 -10.562 1.00 93.00 105 LYS A N 1
ATOM 828 C CA . LYS A 1 105 ? 3.755 8.852 -10.248 1.00 93.00 105 LYS A CA 1
ATOM 829 C C . LYS A 1 105 ? 4.761 8.084 -9.392 1.00 93.00 105 LYS A C 1
ATOM 831 O O . LYS A 1 105 ? 5.954 8.182 -9.659 1.00 93.00 105 LYS A O 1
ATOM 836 N N . ILE A 1 106 ? 4.312 7.319 -8.390 1.00 95.31 106 ILE A N 1
ATOM 837 C CA . ILE A 1 106 ? 5.204 6.489 -7.559 1.00 95.31 106 ILE A CA 1
ATOM 838 C C . ILE A 1 106 ? 5.920 5.440 -8.415 1.00 95.31 106 ILE A C 1
ATOM 840 O O . ILE A 1 106 ? 7.135 5.279 -8.295 1.00 95.31 106 ILE A O 1
ATOM 844 N N . VAL A 1 107 ? 5.188 4.751 -9.293 1.00 95.00 107 VAL A N 1
ATOM 845 C CA . VAL A 1 107 ? 5.763 3.759 -10.213 1.00 95.00 107 VAL A CA 1
ATOM 846 C C . VAL A 1 107 ? 6.752 4.422 -11.170 1.00 95.00 107 VAL A C 1
ATOM 848 O O . VAL A 1 107 ? 7.894 3.978 -11.261 1.00 95.00 107 VAL A O 1
ATOM 851 N N . ALA A 1 108 ? 6.360 5.520 -11.821 1.00 91.62 108 ALA A N 1
ATOM 852 C CA . ALA A 1 108 ? 7.222 6.261 -12.739 1.00 91.62 108 ALA A CA 1
ATOM 853 C C . ALA A 1 108 ? 8.514 6.729 -12.058 1.00 91.62 108 ALA A C 1
ATOM 855 O O . ALA A 1 108 ? 9.602 6.480 -12.568 1.00 91.62 108 ALA A O 1
ATOM 856 N N . ALA A 1 109 ? 8.404 7.335 -10.873 1.00 90.94 109 ALA A N 1
ATOM 857 C CA . ALA A 1 109 ? 9.548 7.785 -10.088 1.00 90.94 109 ALA A CA 1
ATOM 858 C C . ALA A 1 109 ? 10.467 6.626 -9.672 1.00 90.94 109 ALA A C 1
ATOM 860 O O . ALA A 1 109 ? 11.687 6.786 -9.648 1.00 90.94 109 ALA A O 1
ATOM 861 N N . SER A 1 110 ? 9.891 5.460 -9.366 1.00 92.62 110 SER A N 1
ATOM 862 C CA . SER A 1 110 ? 10.648 4.250 -9.033 1.00 92.62 110 SER A CA 1
ATOM 863 C C . SER A 1 110 ? 11.450 3.749 -10.233 1.00 92.62 110 SER A C 1
ATOM 865 O O . SER A 1 110 ? 12.658 3.549 -10.118 1.00 92.62 110 SER A O 1
ATOM 867 N N . VAL A 1 111 ? 10.798 3.612 -11.392 1.00 89.56 111 VAL A N 1
ATOM 868 C CA . VAL A 1 111 ? 11.437 3.161 -12.637 1.00 89.56 111 VAL A CA 1
ATOM 869 C C . VAL A 1 111 ? 12.502 4.157 -13.094 1.00 89.56 111 VAL A C 1
ATOM 871 O O . VAL A 1 111 ? 13.589 3.752 -13.496 1.00 89.56 111 VAL A O 1
ATOM 874 N N . GLU A 1 112 ? 12.226 5.458 -12.987 1.00 86.50 112 GLU A N 1
ATOM 875 C CA . GLU A 1 112 ? 13.176 6.529 -13.293 1.00 86.50 112 GLU A CA 1
ATOM 876 C C . GLU A 1 112 ? 14.431 6.425 -12.417 1.00 86.50 112 GLU A C 1
ATOM 878 O O . GLU A 1 112 ? 15.542 6.405 -12.951 1.00 86.50 112 GLU A O 1
ATOM 883 N N . LEU A 1 113 ? 14.273 6.268 -11.095 1.00 85.75 113 LEU A N 1
ATOM 884 C CA . LEU A 1 113 ? 15.402 6.119 -10.169 1.00 85.75 113 LEU A CA 1
ATOM 885 C C . LEU A 1 113 ? 16.208 4.834 -10.426 1.00 85.75 113 LEU A C 1
ATOM 887 O O . LEU A 1 113 ? 17.413 4.804 -10.196 1.00 85.75 113 LEU A O 1
ATOM 891 N N . MET A 1 114 ? 15.554 3.776 -10.909 1.00 86.12 114 MET A N 1
ATOM 892 C CA . MET A 1 114 ? 16.195 2.493 -11.200 1.00 86.12 114 MET A CA 1
ATOM 893 C C . MET A 1 114 ? 16.739 2.380 -12.627 1.00 86.12 114 MET A C 1
ATOM 895 O O . MET A 1 114 ? 17.440 1.413 -12.918 1.00 86.12 114 MET A O 1
ATOM 899 N N . SER A 1 115 ? 16.464 3.347 -13.505 1.00 79.06 115 SER A N 1
ATOM 900 C CA . SER A 1 115 ? 16.760 3.269 -14.942 1.00 79.06 115 SER A CA 1
ATOM 901 C C . SER A 1 115 ? 18.227 2.949 -15.260 1.00 79.06 115 SER A C 1
ATOM 903 O O . SER A 1 115 ? 18.488 2.097 -16.105 1.00 79.06 115 SER A O 1
ATOM 905 N N . GLU A 1 116 ? 19.188 3.528 -14.538 1.00 70.44 116 GLU A N 1
ATOM 906 C CA . GLU A 1 116 ? 20.621 3.230 -14.707 1.00 70.44 116 GLU A CA 1
ATOM 907 C C . GLU A 1 116 ? 20.968 1.762 -14.421 1.00 70.44 116 GLU A C 1
ATOM 909 O O . GLU A 1 116 ? 21.881 1.210 -15.027 1.00 70.44 116 GLU A O 1
ATOM 914 N N . ASN A 1 117 ? 20.236 1.107 -13.516 1.00 73.50 117 ASN A N 1
ATOM 915 C CA . ASN A 1 117 ? 20.397 -0.319 -13.232 1.00 73.50 117 ASN A CA 1
ATOM 916 C C . ASN A 1 117 ? 19.632 -1.207 -14.219 1.00 73.50 117 ASN A C 1
ATOM 918 O O . ASN A 1 117 ? 20.034 -2.348 -14.417 1.00 73.50 117 ASN A O 1
ATOM 922 N N . LEU A 1 118 ? 18.563 -0.695 -14.836 1.00 72.12 118 LEU A N 1
ATOM 923 C CA . LEU A 1 118 ? 17.771 -1.427 -15.830 1.00 72.12 118 LEU A CA 1
ATOM 924 C C . LEU A 1 118 ? 18.449 -1.480 -17.209 1.00 72.12 118 LEU A C 1
ATOM 926 O O . LEU A 1 118 ? 18.194 -2.407 -17.967 1.00 72.12 118 LEU A O 1
ATOM 930 N N . TYR A 1 119 ? 19.294 -0.498 -17.539 1.00 66.06 119 TYR A N 1
ATOM 931 C CA . TYR A 1 119 ? 19.896 -0.330 -18.870 1.00 66.06 119 TYR A CA 1
ATOM 932 C C . TYR A 1 119 ? 21.402 -0.617 -18.926 1.00 66.06 119 TYR A C 1
ATOM 934 O O . TYR A 1 119 ? 22.087 -0.066 -19.786 1.00 66.06 119 TYR A O 1
ATOM 942 N N . LYS A 1 120 ? 21.949 -1.451 -18.035 1.00 65.81 120 LYS A N 1
ATOM 943 C CA . LYS A 1 120 ? 23.372 -1.819 -18.111 1.00 65.81 120 LYS A CA 1
ATOM 944 C C . LYS A 1 120 ? 23.576 -2.819 -19.257 1.00 65.81 120 LYS A C 1
ATOM 946 O O . LYS A 1 120 ? 23.081 -3.939 -19.132 1.00 65.81 120 LYS A O 1
ATOM 951 N N . PRO A 1 121 ? 24.261 -2.454 -20.361 1.00 65.81 121 PRO A N 1
ATOM 952 C CA . PRO A 1 121 ? 24.632 -3.437 -21.370 1.00 65.81 121 PRO A CA 1
ATOM 953 C C . PRO A 1 121 ? 25.483 -4.540 -20.718 1.00 65.81 121 PRO A C 1
ATOM 955 O O . PRO A 1 121 ? 26.205 -4.258 -19.757 1.00 65.81 121 PRO A O 1
ATOM 958 N N . PRO A 1 122 ? 25.401 -5.796 -21.189 1.00 67.69 122 PRO A N 1
ATOM 959 C CA . PRO A 1 122 ? 26.282 -6.844 -20.697 1.00 67.69 122 PRO A CA 1
ATOM 960 C C . PRO A 1 122 ? 27.741 -6.496 -21.043 1.00 67.69 122 PRO A C 1
ATOM 962 O O . PRO A 1 122 ? 27.988 -5.933 -22.116 1.00 67.69 122 PRO A O 1
ATOM 965 N N . PRO A 1 123 ? 28.713 -6.823 -20.172 1.00 78.75 123 PRO A N 1
ATOM 966 C CA . PRO A 1 123 ? 30.123 -6.683 -20.510 1.00 78.75 123 PRO A CA 1
ATOM 967 C C . PRO A 1 123 ? 30.450 -7.459 -21.795 1.00 78.75 123 PRO A C 1
ATOM 969 O O . PRO A 1 123 ? 29.899 -8.548 -21.994 1.00 78.75 123 PRO A O 1
ATOM 972 N N . PRO A 1 124 ? 31.338 -6.939 -22.660 1.00 79.44 124 PRO A N 1
ATOM 973 C CA . PRO A 1 124 ? 31.785 -7.676 -23.833 1.00 79.44 124 PRO A CA 1
ATOM 974 C C . PRO A 1 124 ? 32.434 -8.997 -23.400 1.00 79.44 124 PRO A C 1
ATOM 976 O O . PRO A 1 124 ? 33.190 -9.045 -22.429 1.00 79.44 124 PRO A O 1
ATOM 979 N N . ILE A 1 125 ? 32.119 -10.078 -24.114 1.00 78.31 125 ILE A N 1
ATOM 980 C CA . ILE A 1 125 ? 32.744 -11.386 -23.903 1.00 78.31 125 ILE A CA 1
ATOM 981 C C . ILE A 1 125 ? 34.105 -11.340 -24.596 1.00 78.31 125 ILE A C 1
ATOM 983 O O . ILE A 1 125 ? 34.159 -11.321 -25.821 1.00 78.31 125 ILE A O 1
ATOM 987 N N . THR A 1 126 ? 35.195 -11.317 -23.834 1.00 70.88 126 THR A N 1
ATOM 988 C CA . THR A 1 126 ? 36.554 -11.392 -24.390 1.00 70.88 126 THR A CA 1
ATOM 989 C C . THR A 1 126 ? 36.924 -12.856 -24.622 1.00 70.88 126 THR A C 1
ATOM 991 O O . THR A 1 126 ? 36.911 -13.642 -23.668 1.00 70.88 126 THR A O 1
ATOM 994 N N . SER A 1 127 ? 37.227 -13.243 -25.863 1.00 72.81 127 SER A N 1
ATOM 995 C CA . SER A 1 127 ? 37.686 -14.601 -26.175 1.00 72.81 127 SER A CA 1
ATOM 996 C C . SER A 1 127 ? 39.205 -14.714 -26.004 1.00 72.81 127 SER A C 1
ATOM 998 O O . SER A 1 127 ? 39.923 -13.740 -26.196 1.00 72.81 127 SER A O 1
ATOM 1000 N N . ALA A 1 128 ? 39.717 -15.895 -25.642 1.00 69.94 128 ALA A N 1
ATOM 1001 C CA . ALA A 1 128 ? 41.163 -16.112 -25.496 1.00 69.94 128 ALA A CA 1
ATOM 1002 C C . ALA A 1 128 ? 41.932 -16.025 -26.832 1.00 69.94 128 ALA A C 1
ATOM 1004 O O . ALA A 1 128 ? 43.157 -15.949 -26.817 1.00 69.94 128 ALA A O 1
ATOM 1005 N N . ASP A 1 129 ? 41.207 -16.030 -27.955 1.00 74.38 129 ASP A N 1
ATOM 1006 C CA . ASP A 1 129 ? 41.752 -16.002 -29.312 1.00 74.38 129 ASP A CA 1
ATOM 1007 C C . ASP A 1 129 ? 41.825 -14.573 -29.898 1.00 74.38 129 ASP A C 1
ATOM 1009 O O . ASP A 1 129 ? 42.404 -14.383 -30.968 1.00 74.38 129 ASP A O 1
ATOM 1013 N N . ASP A 1 130 ? 41.259 -13.561 -29.222 1.00 73.94 130 ASP A N 1
ATOM 1014 C CA . ASP A 1 130 ? 41.305 -12.159 -29.664 1.00 73.94 130 ASP A CA 1
ATOM 1015 C C . ASP A 1 130 ? 42.616 -11.471 -29.245 1.00 73.94 130 ASP A C 1
ATOM 1017 O O . ASP A 1 130 ? 43.038 -11.589 -28.096 1.00 73.94 130 ASP A O 1
ATOM 1021 N N . ASP A 1 131 ? 43.210 -10.674 -30.140 1.00 86.31 131 ASP A N 1
ATOM 1022 C CA . ASP A 1 131 ? 44.379 -9.826 -29.844 1.00 86.31 131 ASP A CA 1
ATOM 1023 C C . ASP A 1 131 ? 44.085 -8.809 -28.720 1.00 86.31 131 ASP A C 1
ATOM 1025 O O . ASP A 1 131 ? 42.987 -8.237 -28.644 1.00 86.31 131 ASP A O 1
ATOM 1029 N N . GLU A 1 132 ? 45.072 -8.551 -27.854 1.00 87.06 132 GLU A N 1
ATOM 1030 C CA . GLU A 1 132 ? 44.913 -7.731 -26.648 1.00 87.06 132 GLU A CA 1
ATOM 1031 C C . GLU A 1 132 ? 44.446 -6.299 -26.950 1.00 87.06 132 GLU A C 1
ATOM 1033 O O . GLU A 1 132 ? 43.717 -5.703 -26.150 1.00 87.06 132 GLU A O 1
ATOM 1038 N N . ILE A 1 133 ? 44.811 -5.739 -28.111 1.00 86.69 133 ILE A N 1
ATOM 1039 C CA . ILE A 1 133 ? 44.359 -4.406 -28.531 1.00 86.69 133 ILE A CA 1
ATOM 1040 C C . ILE A 1 133 ? 42.868 -4.445 -28.874 1.00 86.69 133 ILE A C 1
ATOM 1042 O O . ILE A 1 133 ? 42.129 -3.534 -28.497 1.00 86.69 133 ILE A O 1
ATOM 1046 N N . THR A 1 134 ? 42.400 -5.504 -29.537 1.00 84.38 134 THR A N 1
ATOM 1047 C CA . THR A 1 134 ? 40.982 -5.667 -29.900 1.00 84.38 134 THR A CA 1
ATOM 1048 C C . THR A 1 134 ? 40.114 -5.821 -28.654 1.00 84.38 134 THR A C 1
ATOM 1050 O O . THR A 1 134 ? 39.108 -5.119 -28.519 1.00 84.38 134 THR A O 1
ATOM 1053 N N . GLN A 1 135 ? 40.538 -6.655 -27.699 1.00 84.69 135 GLN A N 1
ATOM 1054 C CA . GLN A 1 135 ? 39.861 -6.785 -26.404 1.00 84.69 135 GLN A CA 1
ATOM 1055 C C . GLN A 1 135 ? 39.859 -5.454 -25.639 1.00 84.69 135 GLN A C 1
ATOM 1057 O O . GLN A 1 135 ? 38.824 -5.022 -25.124 1.00 84.69 135 GLN A O 1
ATOM 1062 N N . GLY A 1 136 ? 41.003 -4.760 -25.611 1.00 86.19 136 GLY A N 1
ATOM 1063 C CA . GLY A 1 136 ? 41.142 -3.454 -24.972 1.00 86.19 136 GLY A CA 1
ATOM 1064 C C . GLY A 1 136 ? 40.189 -2.407 -25.552 1.00 86.19 136 GLY A C 1
ATOM 1065 O O . GLY A 1 136 ? 39.509 -1.711 -24.797 1.00 86.19 136 GLY A O 1
ATOM 1066 N N . VAL A 1 137 ? 40.072 -2.324 -26.881 1.00 88.19 137 VAL A N 1
ATOM 1067 C CA . VAL A 1 137 ? 39.140 -1.407 -27.559 1.00 88.19 137 VAL A CA 1
ATOM 1068 C C . VAL A 1 137 ? 37.686 -1.751 -27.239 1.00 88.19 137 VAL A C 1
ATOM 1070 O O . VAL A 1 137 ? 36.921 -0.843 -26.920 1.00 88.19 137 VAL A O 1
ATOM 1073 N N . GLN A 1 138 ? 37.302 -3.031 -27.258 1.00 85.75 138 GLN A N 1
ATOM 1074 C CA . GLN A 1 138 ? 35.938 -3.455 -26.917 1.00 85.75 138 GLN A CA 1
ATOM 1075 C C . GLN A 1 138 ? 35.562 -3.073 -25.478 1.00 85.75 138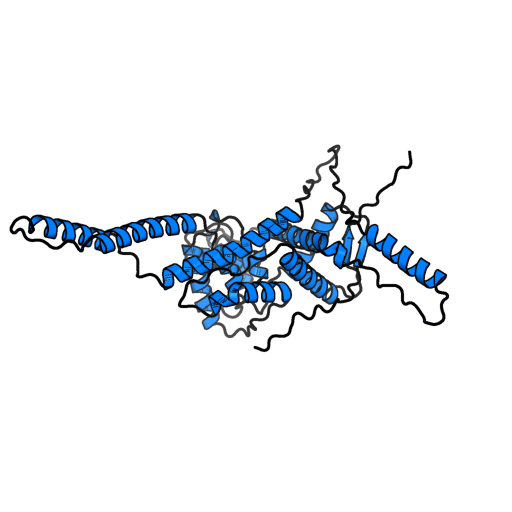 GLN A C 1
ATOM 1077 O O . GLN A 1 138 ? 34.485 -2.519 -25.243 1.00 85.75 138 GLN A O 1
ATOM 1082 N N . VAL A 1 139 ? 36.459 -3.309 -24.514 1.00 87.50 139 VAL A N 1
ATOM 1083 C CA . VAL A 1 139 ? 36.244 -2.928 -23.110 1.00 87.50 139 VAL A CA 1
ATOM 1084 C C . VAL A 1 139 ? 36.168 -1.408 -22.961 1.00 87.50 139 VAL A C 1
ATOM 1086 O O . VAL A 1 139 ? 35.273 -0.909 -22.283 1.00 87.50 139 VAL A O 1
ATOM 1089 N N . LEU A 1 140 ? 37.056 -0.649 -23.608 1.00 88.81 140 LEU A N 1
ATOM 1090 C CA . LEU A 1 140 ? 37.043 0.816 -23.538 1.00 88.81 140 LEU A CA 1
ATOM 1091 C C . LEU A 1 140 ? 35.784 1.419 -24.174 1.00 88.81 140 LEU A C 1
ATOM 1093 O O . LEU A 1 140 ? 35.205 2.337 -23.599 1.00 88.81 140 LEU A O 1
ATOM 1097 N N . GLN A 1 141 ? 35.319 0.885 -25.306 1.00 84.50 141 GLN A N 1
ATOM 1098 C CA . GLN A 1 141 ? 34.056 1.290 -25.931 1.00 84.50 141 GLN A CA 1
ATOM 1099 C C . GLN A 1 141 ? 32.859 0.986 -25.027 1.00 84.50 141 GLN A C 1
ATOM 1101 O O . GLN A 1 141 ? 31.974 1.826 -24.875 1.00 84.50 141 GLN A O 1
ATOM 1106 N N . TYR A 1 142 ? 32.846 -0.180 -24.382 1.00 82.50 142 TYR A N 1
ATOM 1107 C CA . TYR A 1 142 ? 31.830 -0.527 -23.391 1.00 82.50 142 TYR A CA 1
ATOM 1108 C C . TYR A 1 142 ? 31.839 0.436 -22.190 1.00 82.50 142 TYR A C 1
ATOM 1110 O O . TYR A 1 142 ? 30.790 0.937 -21.787 1.00 82.50 142 TYR A O 1
ATOM 1118 N N . LEU A 1 143 ? 33.013 0.754 -21.635 1.00 84.19 143 LEU A N 1
ATOM 1119 C CA . LEU A 1 143 ? 33.139 1.703 -20.523 1.00 84.19 143 LEU A CA 1
ATOM 1120 C C . LEU A 1 143 ? 32.722 3.128 -20.922 1.00 84.19 143 LEU A C 1
ATOM 1122 O O . LEU A 1 143 ? 32.091 3.823 -20.124 1.00 84.19 143 LEU A O 1
ATOM 1126 N N . ASP A 1 144 ? 33.032 3.558 -22.146 1.00 82.44 144 ASP A N 1
ATOM 1127 C CA . ASP A 1 144 ? 32.586 4.850 -22.673 1.00 82.44 144 ASP A CA 1
ATOM 1128 C C . ASP A 1 144 ? 31.059 4.886 -22.864 1.00 82.44 144 ASP A C 1
ATOM 1130 O O . ASP A 1 144 ? 30.406 5.857 -22.480 1.00 82.44 144 ASP A O 1
ATOM 1134 N N . GLN A 1 145 ? 30.448 3.790 -23.329 1.00 77.56 145 GLN A N 1
ATOM 1135 C CA . GLN A 1 145 ? 28.988 3.651 -23.352 1.00 77.56 145 GLN A CA 1
ATOM 1136 C C . GLN A 1 145 ? 28.387 3.749 -21.945 1.00 77.56 145 GLN A C 1
ATOM 1138 O O . GLN A 1 145 ? 27.428 4.497 -21.756 1.00 77.56 145 GLN A O 1
ATOM 1143 N N . LEU A 1 146 ? 28.967 3.064 -20.948 1.00 74.94 146 LEU A N 1
ATOM 1144 C CA . LEU A 1 146 ? 28.514 3.141 -19.554 1.00 74.94 146 LEU A CA 1
ATOM 1145 C C . LEU A 1 146 ? 28.581 4.567 -18.998 1.00 74.94 146 LEU A C 1
ATOM 1147 O O . LEU A 1 146 ? 27.643 5.013 -18.341 1.00 74.94 146 LEU A O 1
ATOM 1151 N N . LYS A 1 147 ? 29.663 5.300 -19.280 1.00 74.94 147 LYS A N 1
ATOM 1152 C CA . LYS A 1 147 ? 29.827 6.704 -18.874 1.00 74.94 147 LYS A CA 1
ATOM 1153 C C . LYS A 1 147 ? 28.727 7.602 -19.449 1.00 74.94 147 LYS A C 1
ATOM 1155 O O . LYS A 1 147 ? 28.317 8.566 -18.806 1.00 74.94 147 LYS A O 1
ATOM 1160 N N . ASN A 1 148 ? 28.239 7.265 -20.640 1.00 67.62 148 ASN A N 1
ATOM 1161 C CA . ASN A 1 148 ? 27.219 8.016 -21.359 1.00 67.62 148 ASN A CA 1
ATOM 1162 C C . ASN A 1 148 ? 25.776 7.539 -21.069 1.00 67.62 148 ASN A C 1
ATOM 1164 O O . ASN A 1 148 ? 24.832 8.116 -21.612 1.00 67.62 148 ASN A O 1
ATOM 1168 N N . LEU A 1 149 ? 25.565 6.560 -20.172 1.00 63.38 149 LEU A N 1
ATOM 1169 C CA . LEU A 1 149 ? 24.245 6.145 -19.664 1.00 63.38 149 LEU A CA 1
ATOM 1170 C C . LEU A 1 149 ? 23.647 7.189 -18.699 1.00 63.38 149 LEU A C 1
ATOM 1172 O O . LEU A 1 149 ? 23.266 6.873 -17.578 1.00 63.38 149 LEU A O 1
ATOM 1176 N N . SER A 1 150 ? 23.559 8.456 -19.094 1.00 52.31 150 SER A N 1
ATOM 1177 C CA . SER A 1 150 ? 22.872 9.449 -18.267 1.00 52.31 150 SER A CA 1
ATOM 1178 C C . SER A 1 150 ? 21.357 9.314 -18.430 1.00 52.31 150 SER A C 1
ATOM 1180 O O . SER A 1 150 ? 20.848 9.241 -19.551 1.00 52.31 150 SER A O 1
ATOM 1182 N N . SER A 1 151 ? 20.642 9.284 -17.303 1.00 50.75 151 SER A N 1
ATOM 1183 C CA . SER A 1 151 ? 19.180 9.260 -17.216 1.00 50.75 151 SER A CA 1
ATOM 1184 C C . SER A 1 151 ? 18.570 10.459 -17.956 1.00 50.75 151 SER A C 1
ATOM 1186 O O . SER A 1 151 ? 18.513 11.582 -17.456 1.00 50.75 151 SER A O 1
ATOM 1188 N N . THR A 1 152 ? 18.160 10.238 -19.204 1.00 52.69 152 THR A N 1
ATOM 1189 C CA . THR A 1 152 ? 17.714 11.282 -20.136 1.00 52.69 152 THR A CA 1
ATOM 1190 C C . THR A 1 152 ? 16.220 11.545 -19.957 1.00 52.69 152 THR A C 1
ATOM 1192 O O . THR A 1 152 ? 15.432 11.411 -20.884 1.00 52.69 152 THR A O 1
ATOM 1195 N N . PHE A 1 153 ? 15.782 11.880 -18.745 1.00 52.03 153 PHE A N 1
ATOM 1196 C CA . PHE A 1 153 ? 14.438 12.422 -18.539 1.00 52.03 153 PHE A CA 1
ATOM 1197 C C . PHE A 1 153 ? 14.554 13.949 -18.484 1.00 52.03 153 PHE A C 1
ATOM 1199 O O . PHE A 1 153 ? 14.726 14.517 -17.405 1.00 52.03 153 PHE A O 1
ATOM 1206 N N . GLU A 1 154 ? 14.483 14.642 -19.625 1.00 46.69 154 GLU A N 1
ATOM 1207 C CA . GLU A 1 154 ? 14.534 16.114 -19.645 1.00 46.69 154 GLU A CA 1
ATOM 1208 C C . GLU A 1 154 ? 13.269 16.769 -19.073 1.00 46.69 154 GLU A C 1
ATOM 1210 O O . GLU A 1 154 ? 12.149 16.255 -19.139 1.00 46.69 154 GLU A O 1
ATOM 1215 N N . THR A 1 155 ? 13.487 17.930 -18.460 1.00 43.50 155 THR A N 1
ATOM 1216 C CA . THR A 1 155 ? 12.494 18.903 -18.012 1.00 43.50 155 THR A CA 1
ATOM 1217 C C . THR A 1 155 ? 11.950 19.660 -19.219 1.00 43.50 155 THR A C 1
ATOM 1219 O O . THR A 1 155 ? 12.509 20.679 -19.610 1.00 43.50 155 THR A O 1
ATOM 1222 N N . SER A 1 156 ? 10.854 19.200 -19.816 1.00 39.09 156 SER A N 1
ATOM 1223 C CA . SER A 1 156 ? 10.077 20.080 -20.687 1.00 39.09 156 SER A CA 1
ATOM 1224 C C . SER A 1 156 ? 9.282 21.043 -19.799 1.00 39.09 156 SER A C 1
ATOM 1226 O O . SER A 1 156 ? 8.167 20.739 -19.373 1.00 39.09 156 SER A O 1
ATOM 1228 N N . THR A 1 157 ? 9.863 22.198 -19.472 1.00 36.25 157 THR A N 1
ATOM 1229 C CA . THR A 1 157 ? 9.061 23.409 -19.266 1.00 36.25 157 THR A CA 1
ATOM 1230 C C . THR A 1 157 ? 8.492 23.760 -20.631 1.00 36.25 157 THR A C 1
ATOM 1232 O O . THR A 1 157 ? 9.144 24.427 -21.428 1.00 36.25 157 THR A O 1
ATOM 1235 N N . GLU A 1 158 ? 7.325 23.209 -20.955 1.00 36.84 158 GLU A N 1
ATOM 1236 C CA . GLU A 1 158 ? 6.548 23.723 -22.075 1.00 36.84 158 GLU A CA 1
ATOM 1237 C C . GLU A 1 158 ? 6.115 25.138 -21.690 1.00 36.84 158 GLU A C 1
ATOM 1239 O O . GLU A 1 158 ? 5.262 25.323 -20.819 1.00 36.84 158 GLU A O 1
ATOM 1244 N N . ASP A 1 159 ? 6.755 26.134 -22.306 1.00 33.69 159 ASP A N 1
ATOM 1245 C CA . ASP A 1 159 ? 6.239 27.493 -22.335 1.00 33.69 159 ASP A CA 1
ATOM 1246 C C . ASP A 1 159 ? 4.844 27.437 -22.955 1.00 33.69 159 ASP A C 1
ATOM 1248 O O . ASP A 1 159 ? 4.639 27.099 -24.123 1.00 33.69 159 ASP A O 1
ATOM 1252 N N . SER A 1 160 ? 3.867 27.727 -22.109 1.00 38.62 160 SER A N 1
ATOM 1253 C CA . SER A 1 160 ? 2.451 27.757 -22.413 1.00 38.62 160 SER A CA 1
ATOM 1254 C C . SER A 1 160 ? 2.159 28.702 -23.575 1.00 38.62 160 SER A C 1
ATOM 1256 O O . SER A 1 160 ? 2.016 29.908 -23.383 1.00 38.62 160 SER A O 1
ATOM 1258 N N . THR A 1 161 ? 1.982 28.143 -24.769 1.00 35.81 161 THR A N 1
ATOM 1259 C CA . THR A 1 161 ? 1.219 28.780 -25.843 1.00 35.81 161 THR A CA 1
ATOM 1260 C C . THR A 1 161 ? 0.295 27.754 -26.497 1.00 35.81 161 THR A C 1
ATOM 1262 O O . THR A 1 161 ? 0.682 27.003 -27.381 1.00 35.81 161 THR A O 1
ATOM 1265 N N . GLY A 1 162 ? -0.965 27.749 -26.054 1.00 34.75 162 GLY A N 1
ATOM 1266 C CA . GLY A 1 162 ? -2.080 27.215 -26.837 1.00 34.75 162 GLY A CA 1
ATOM 1267 C C . GLY A 1 162 ? -2.685 25.887 -26.373 1.00 34.75 162 GLY A C 1
ATOM 1268 O O . GLY A 1 162 ? -2.152 24.818 -26.637 1.00 34.75 162 GLY A O 1
ATOM 1269 N N . THR A 1 163 ? -3.928 25.994 -25.891 1.00 32.19 163 THR A N 1
ATOM 1270 C CA . THR A 1 163 ? -4.991 24.963 -25.859 1.00 32.19 163 THR A CA 1
ATOM 1271 C C . THR A 1 163 ? -4.986 23.956 -24.698 1.00 32.19 163 THR A C 1
ATOM 1273 O O . THR A 1 163 ? -4.298 22.945 -24.743 1.00 32.19 163 THR A O 1
ATOM 1276 N N . GLU A 1 164 ? -5.818 24.250 -23.684 1.00 33.78 164 GLU A N 1
ATOM 1277 C CA . GLU A 1 164 ? -6.594 23.387 -22.753 1.00 33.78 164 GLU A CA 1
ATOM 1278 C C . GLU A 1 164 ? -6.202 21.909 -22.508 1.00 33.78 164 GLU A C 1
ATOM 1280 O O . GLU A 1 164 ? -7.041 21.068 -22.190 1.00 33.78 164 GLU A O 1
ATOM 1285 N N . SER A 1 165 ? -4.924 21.560 -22.552 1.00 32.94 165 SER A N 1
ATOM 1286 C CA . SER A 1 165 ? -4.419 20.326 -21.965 1.00 32.94 165 SER A CA 1
ATOM 1287 C C . SER A 1 165 ? -3.896 20.675 -20.584 1.00 32.94 165 SER A C 1
ATOM 1289 O O . SER A 1 165 ? -2.947 21.443 -20.464 1.00 32.94 165 SER A O 1
ATOM 1291 N N . GLN A 1 166 ? -4.524 20.149 -19.529 1.00 36.31 166 GLN A N 1
ATOM 1292 C CA . GLN A 1 166 ? -3.973 20.212 -18.175 1.00 36.31 166 GLN A CA 1
ATOM 1293 C C . GLN A 1 166 ? -2.537 19.676 -18.216 1.00 36.31 166 GLN A C 1
ATOM 1295 O O . GLN A 1 166 ? -2.323 18.463 -18.294 1.00 36.31 166 GLN A O 1
ATOM 1300 N N . ALA A 1 167 ? -1.558 20.579 -18.224 1.00 39.88 167 ALA A N 1
ATOM 1301 C CA . ALA A 1 167 ? -0.155 20.227 -18.180 1.00 39.88 167 ALA A CA 1
ATOM 1302 C C . ALA A 1 167 ? 0.082 19.528 -16.839 1.00 39.88 167 ALA A C 1
ATOM 1304 O O . ALA A 1 167 ? 0.008 20.146 -15.776 1.00 39.88 167 ALA A O 1
ATOM 1305 N N . ILE A 1 168 ? 0.290 18.210 -16.869 1.00 49.22 168 ILE A N 1
ATOM 1306 C CA . ILE A 1 168 ? 0.672 17.465 -15.672 1.00 49.22 168 ILE A CA 1
ATOM 1307 C C . ILE A 1 168 ? 2.082 17.936 -15.321 1.00 49.22 168 ILE A C 1
ATOM 1309 O O . ILE A 1 168 ? 3.055 17.516 -15.947 1.00 49.22 168 ILE A O 1
ATOM 1313 N N . GLN A 1 169 ? 2.183 18.839 -14.345 1.00 51.16 169 GLN A N 1
ATOM 1314 C CA . GLN A 1 169 ? 3.461 19.325 -13.844 1.00 51.16 169 GLN A CA 1
ATOM 1315 C C . GLN A 1 169 ? 4.275 18.131 -13.332 1.00 51.16 169 GLN A C 1
ATOM 1317 O O . GLN A 1 169 ? 3.816 17.372 -12.472 1.00 51.16 169 GLN A O 1
ATOM 1322 N N . ARG A 1 170 ? 5.475 17.938 -13.891 1.00 57.94 170 ARG A N 1
ATOM 1323 C CA . ARG A 1 170 ? 6.385 16.863 -13.488 1.00 57.94 170 ARG A CA 1
ATOM 1324 C C . ARG A 1 170 ? 6.787 17.075 -12.029 1.00 57.94 170 ARG A C 1
ATOM 1326 O O . ARG A 1 170 ? 7.481 18.034 -11.709 1.00 57.94 170 ARG A O 1
ATOM 1333 N N . SER A 1 171 ? 6.359 16.176 -11.150 1.00 62.16 171 SER A N 1
ATOM 1334 C CA . SER A 1 171 ? 6.890 16.094 -9.789 1.00 62.16 171 SER A CA 1
ATOM 1335 C C . SER A 1 171 ? 8.285 15.470 -9.849 1.00 62.16 171 SER A C 1
ATOM 1337 O O . SER A 1 171 ? 8.480 14.486 -10.566 1.00 62.16 171 SER A O 1
ATOM 1339 N N . HIS A 1 172 ? 9.262 16.019 -9.121 1.00 71.25 172 HIS A N 1
ATOM 1340 C CA . HIS A 1 172 ? 10.584 15.399 -9.051 1.00 71.25 172 HIS A CA 1
ATOM 1341 C C . HIS A 1 172 ? 10.444 13.989 -8.458 1.00 71.25 172 HIS A C 1
ATOM 1343 O O . HIS A 1 172 ? 9.844 13.810 -7.398 1.00 71.25 172 HIS A O 1
ATOM 1349 N N . SER A 1 173 ? 10.993 12.978 -9.134 1.00 71.19 173 SER A N 1
ATOM 1350 C CA . SER A 1 173 ? 10.926 11.565 -8.719 1.00 71.19 173 SER A CA 1
ATOM 1351 C C . SER A 1 173 ? 11.397 11.356 -7.274 1.00 71.19 173 SER A C 1
ATOM 1353 O O . SER A 1 173 ? 10.806 10.601 -6.499 1.00 71.19 173 SER A O 1
ATOM 1355 N N . VAL A 1 174 ? 12.420 12.117 -6.888 1.00 76.50 174 VAL A N 1
ATOM 1356 C CA . VAL A 1 174 ? 12.946 12.252 -5.528 1.00 76.50 174 VAL A CA 1
ATOM 1357 C C . VAL A 1 174 ? 11.873 12.622 -4.501 1.00 76.50 174 VAL A C 1
ATOM 1359 O O . VAL A 1 174 ? 11.840 11.998 -3.436 1.00 76.50 174 VAL A O 1
ATOM 1362 N N . ASP A 1 175 ? 11.021 13.599 -4.805 1.00 85.88 175 ASP A N 1
ATOM 1363 C CA . ASP A 1 175 ? 9.992 14.101 -3.892 1.00 85.88 175 ASP A CA 1
ATOM 1364 C C . ASP A 1 175 ? 8.854 13.091 -3.765 1.00 85.88 175 ASP A C 1
ATOM 1366 O O . ASP A 1 175 ? 8.452 12.746 -2.655 1.00 85.88 175 ASP A O 1
ATOM 1370 N N . VAL A 1 176 ? 8.415 12.515 -4.889 1.00 89.69 176 VAL A N 1
ATOM 1371 C CA . VAL A 1 176 ? 7.353 11.496 -4.914 1.00 89.69 176 VAL A CA 1
ATOM 1372 C C . VAL A 1 176 ? 7.727 10.283 -4.056 1.00 89.69 176 VAL A C 1
ATOM 1374 O O . VAL A 1 176 ? 6.934 9.822 -3.230 1.00 89.69 176 VAL A O 1
ATOM 1377 N N . LEU A 1 177 ? 8.953 9.771 -4.208 1.00 91.62 177 LEU A N 1
ATOM 1378 C CA . LEU A 1 177 ? 9.437 8.639 -3.413 1.00 91.62 177 LEU A CA 1
ATOM 1379 C C . LEU A 1 177 ? 9.683 9.018 -1.952 1.00 91.62 177 LEU A C 1
ATOM 1381 O O . LEU A 1 177 ? 9.507 8.181 -1.066 1.00 91.62 177 LEU A O 1
ATOM 1385 N N . HIS A 1 178 ? 10.080 10.261 -1.677 1.00 92.25 178 HIS A N 1
ATOM 1386 C CA . HIS A 1 178 ? 10.207 10.757 -0.310 1.00 92.25 178 HIS A CA 1
ATOM 1387 C C . HIS A 1 178 ? 8.844 10.831 0.396 1.00 92.25 178 HIS A C 1
ATOM 1389 O O . HIS A 1 178 ? 8.722 10.399 1.542 1.00 92.25 178 HIS A O 1
ATOM 1395 N N . GLU A 1 179 ? 7.802 11.303 -0.286 1.00 92.88 179 GLU A N 1
ATOM 1396 C CA . GLU A 1 179 ? 6.439 11.300 0.244 1.00 92.88 179 GLU A CA 1
ATOM 1397 C C . GLU A 1 179 ? 5.933 9.880 0.507 1.00 92.88 179 GLU A C 1
ATOM 1399 O O . GLU A 1 179 ? 5.412 9.606 1.589 1.00 92.88 179 GLU A O 1
ATOM 1404 N N . PHE A 1 180 ? 6.128 8.949 -0.432 1.00 95.00 180 PHE A N 1
ATOM 1405 C CA . PHE A 1 180 ? 5.712 7.558 -0.232 1.00 95.00 180 PHE A CA 1
ATOM 1406 C C . PHE A 1 180 ? 6.486 6.875 0.905 1.00 95.00 180 PHE A C 1
ATOM 1408 O O . PHE A 1 180 ? 5.905 6.166 1.727 1.00 95.00 180 PHE A O 1
ATOM 1415 N N . ARG A 1 181 ? 7.787 7.157 1.028 1.00 95.12 181 ARG A N 1
ATOM 1416 C CA . ARG A 1 181 ? 8.598 6.740 2.178 1.00 95.12 181 ARG A CA 1
ATOM 1417 C C . ARG A 1 181 ? 8.003 7.240 3.498 1.00 95.12 181 ARG A C 1
ATOM 1419 O O . ARG A 1 181 ? 7.969 6.482 4.466 1.00 95.12 181 ARG A O 1
ATOM 1426 N N . ASN A 1 182 ? 7.535 8.486 3.548 1.00 94.12 182 ASN A N 1
ATOM 1427 C CA . ASN A 1 182 ? 6.912 9.039 4.750 1.00 94.12 182 ASN A CA 1
ATOM 1428 C C . ASN A 1 182 ? 5.588 8.343 5.081 1.00 94.12 182 ASN A C 1
ATOM 1430 O O . ASN A 1 182 ? 5.345 8.085 6.252 1.00 94.12 182 ASN A O 1
ATOM 1434 N N . VAL A 1 183 ? 4.802 7.921 4.082 1.00 94.75 183 VAL A N 1
ATOM 1435 C CA . VAL A 1 183 ? 3.601 7.095 4.315 1.00 94.75 183 VAL A CA 1
ATOM 1436 C C . VAL A 1 183 ? 3.954 5.779 5.020 1.00 94.75 183 VAL A C 1
ATOM 1438 O O . VAL A 1 183 ? 3.265 5.381 5.954 1.00 94.75 183 VAL A O 1
ATOM 1441 N N . ILE A 1 184 ? 5.044 5.109 4.632 1.00 95.44 184 ILE A N 1
ATOM 1442 C CA . ILE A 1 184 ? 5.493 3.867 5.294 1.00 95.44 184 ILE A CA 1
ATOM 1443 C C . ILE A 1 184 ? 5.951 4.142 6.733 1.00 95.44 184 ILE A C 1
ATOM 1445 O O . ILE A 1 184 ? 5.677 3.355 7.640 1.00 95.44 184 ILE A O 1
ATOM 1449 N N . ILE A 1 185 ? 6.617 5.273 6.971 1.00 95.00 185 ILE A N 1
ATOM 1450 C CA . ILE A 1 185 ? 6.982 5.696 8.329 1.00 95.00 185 ILE A CA 1
ATOM 1451 C C . ILE A 1 185 ? 5.724 5.985 9.154 1.00 95.00 185 ILE A C 1
ATOM 1453 O O . ILE A 1 185 ? 5.642 5.532 10.293 1.00 95.00 185 ILE A O 1
ATOM 1457 N N . ASP A 1 186 ? 4.721 6.650 8.579 1.00 93.69 186 ASP A N 1
ATOM 1458 C CA . ASP A 1 186 ? 3.441 6.920 9.234 1.00 93.69 186 ASP A CA 1
ATOM 1459 C C . ASP A 1 186 ? 2.710 5.625 9.605 1.00 93.69 186 ASP A C 1
ATOM 1461 O O . ASP A 1 186 ? 2.120 5.539 10.680 1.00 93.69 186 ASP A O 1
ATOM 1465 N N . VAL A 1 187 ? 2.782 4.583 8.772 1.00 95.50 187 VAL A N 1
ATOM 1466 C CA . VAL A 1 187 ? 2.243 3.253 9.107 1.00 95.50 187 VAL A CA 1
ATOM 1467 C C . VAL A 1 187 ? 2.895 2.719 10.383 1.00 95.50 187 VAL A C 1
ATOM 1469 O O . VAL A 1 187 ? 2.192 2.308 11.310 1.00 95.50 187 VAL A O 1
ATOM 1472 N N . PHE A 1 188 ? 4.227 2.782 10.467 1.00 95.88 188 PHE A N 1
ATOM 1473 C CA . PHE A 1 188 ? 4.959 2.353 11.658 1.00 95.88 188 PHE A CA 1
ATOM 1474 C C . PHE A 1 188 ? 4.633 3.223 12.876 1.00 95.88 188 PHE A C 1
ATOM 1476 O O . PHE A 1 188 ? 4.384 2.701 13.960 1.00 95.88 188 PHE A O 1
ATOM 1483 N N . MET A 1 189 ? 4.563 4.547 12.709 1.00 94.94 189 MET A N 1
ATOM 1484 C CA . MET A 1 189 ? 4.174 5.473 13.777 1.00 94.94 189 MET A CA 1
ATOM 1485 C C . MET A 1 189 ? 2.772 5.164 14.308 1.00 94.94 189 MET A C 1
ATOM 1487 O O . MET A 1 189 ? 2.581 5.092 15.522 1.00 94.94 189 MET A O 1
ATOM 1491 N N . GLY A 1 190 ? 1.805 4.914 13.421 1.00 94.56 190 GLY A N 1
ATOM 1492 C CA . GLY A 1 190 ? 0.455 4.499 13.792 1.00 94.56 190 GLY A CA 1
ATOM 1493 C C . GLY A 1 190 ? 0.451 3.200 14.601 1.00 94.56 190 GLY A C 1
ATOM 1494 O O . GLY A 1 190 ? -0.229 3.121 15.627 1.00 94.56 190 GLY A O 1
ATOM 1495 N N . TYR A 1 191 ? 1.256 2.214 14.190 1.00 94.69 191 TYR A N 1
ATOM 1496 C CA . TYR A 1 191 ? 1.409 0.955 14.918 1.00 94.69 191 TYR A CA 1
ATOM 1497 C C . TYR A 1 191 ? 1.987 1.188 16.318 1.00 94.69 191 TYR A C 1
ATOM 1499 O O . TYR A 1 191 ? 1.416 0.717 17.300 1.00 94.69 191 TYR A O 1
ATOM 1507 N N . ILE A 1 192 ? 3.056 1.981 16.436 1.00 94.88 192 ILE A N 1
ATOM 1508 C CA . ILE A 1 192 ? 3.678 2.313 17.724 1.00 94.88 192 ILE A CA 1
ATOM 1509 C C . ILE A 1 192 ? 2.707 3.063 18.640 1.00 94.88 192 ILE A C 1
ATOM 1511 O O . ILE A 1 192 ? 2.679 2.795 19.842 1.00 94.88 192 ILE A O 1
ATOM 1515 N N . ILE A 1 193 ? 1.873 3.962 18.109 1.00 93.75 193 ILE A N 1
ATOM 1516 C CA . ILE A 1 193 ? 0.838 4.644 18.898 1.00 93.75 193 ILE A CA 1
ATOM 1517 C C . ILE A 1 193 ? -0.168 3.627 19.453 1.00 93.75 193 ILE A C 1
ATOM 1519 O O . ILE A 1 193 ? -0.454 3.649 20.652 1.00 93.75 193 ILE A O 1
ATOM 1523 N N . PHE A 1 194 ? -0.677 2.709 18.626 1.00 92.25 194 PHE A N 1
ATOM 1524 C CA . PHE A 1 194 ? -1.595 1.665 19.093 1.00 92.25 194 PHE A CA 1
ATOM 1525 C C . PHE A 1 194 ? -0.943 0.725 20.105 1.00 92.25 194 PHE A C 1
ATOM 1527 O O . PHE A 1 194 ? -1.537 0.453 21.148 1.00 92.25 194 PHE A O 1
ATOM 1534 N N . GLN A 1 195 ? 0.293 0.296 19.857 1.00 92.38 195 GLN A N 1
ATOM 1535 C CA . GLN A 1 195 ? 1.048 -0.539 20.784 1.00 92.38 195 GLN A CA 1
ATOM 1536 C C . GLN A 1 195 ? 1.276 0.180 22.123 1.00 92.38 195 GLN A C 1
ATOM 1538 O O . GLN A 1 195 ? 1.091 -0.406 23.186 1.00 92.38 195 GLN A O 1
ATOM 1543 N N . THR A 1 196 ? 1.599 1.476 22.093 1.00 92.56 196 THR A N 1
ATOM 1544 C CA . THR A 1 196 ? 1.783 2.292 23.302 1.00 92.56 196 THR A CA 1
ATOM 1545 C C . THR A 1 196 ? 0.509 2.340 24.132 1.00 92.56 196 THR A C 1
ATOM 1547 O O . THR A 1 196 ? 0.572 2.160 25.348 1.00 92.56 196 THR A O 1
ATOM 1550 N N . HIS A 1 197 ? -0.650 2.536 23.499 1.00 90.19 197 HIS A N 1
ATOM 1551 C CA . HIS A 1 197 ? -1.937 2.498 24.198 1.00 90.19 197 HIS A CA 1
ATOM 1552 C C . HIS A 1 197 ? -2.264 1.107 24.745 1.00 90.19 197 HIS A C 1
ATOM 1554 O O . HIS A 1 197 ? -2.756 1.017 25.864 1.00 90.19 197 HIS A O 1
ATOM 1560 N N . ALA A 1 198 ? -1.948 0.036 24.011 1.00 89.56 198 ALA A N 1
ATOM 1561 C CA . ALA A 1 198 ? -2.182 -1.338 24.457 1.00 89.56 198 ALA A CA 1
ATOM 1562 C C . ALA A 1 198 ? -1.333 -1.726 25.683 1.00 89.56 198 ALA A C 1
ATOM 1564 O O . ALA A 1 198 ? -1.806 -2.449 26.556 1.00 89.56 198 ALA A O 1
ATOM 1565 N N . LEU A 1 199 ? -0.094 -1.229 25.769 1.00 89.75 199 LEU A N 1
ATOM 1566 C CA . LEU A 1 199 ? 0.823 -1.495 26.887 1.00 89.75 199 LEU A CA 1
ATOM 1567 C C . LEU A 1 199 ? 0.645 -0.523 28.063 1.00 89.75 199 LEU A C 1
ATOM 1569 O O . LEU A 1 199 ? 1.097 -0.790 29.179 1.00 89.75 199 LEU A O 1
ATOM 1573 N N . SER A 1 200 ? 0.013 0.625 27.829 1.00 86.69 200 SER A N 1
ATOM 1574 C CA . SER A 1 200 ? -0.214 1.629 28.863 1.00 86.69 200 SER A CA 1
ATOM 1575 C C . SER A 1 200 ? -1.404 1.263 29.742 1.00 86.69 200 SER A C 1
ATOM 1577 O O . SER A 1 200 ? -2.431 0.772 29.282 1.00 86.69 200 SER A O 1
ATOM 1579 N N . LYS A 1 201 ? -1.308 1.581 31.039 1.00 74.25 201 LYS A N 1
ATOM 1580 C CA . LYS A 1 201 ? -2.480 1.539 31.925 1.00 74.25 201 LYS A CA 1
ATOM 1581 C C . LYS A 1 201 ? -3.545 2.499 31.395 1.00 74.25 201 LYS A C 1
ATOM 1583 O O . LYS A 1 201 ? -3.210 3.607 30.972 1.00 74.25 201 LYS A O 1
ATOM 1588 N N . GLN A 1 202 ? -4.808 2.082 31.474 1.00 67.94 202 GLN A N 1
ATOM 1589 C CA . GLN A 1 202 ? -5.945 2.867 31.002 1.00 67.94 202 GLN A CA 1
ATOM 1590 C C . GLN A 1 202 ? -5.876 4.307 31.550 1.00 67.94 202 GLN A C 1
ATOM 1592 O O . GLN A 1 202 ? -5.619 4.489 32.748 1.00 67.94 202 GLN A O 1
ATOM 1597 N N . PRO A 1 203 ? -6.075 5.338 30.707 1.00 63.31 203 PRO A N 1
ATOM 1598 C CA . PRO A 1 203 ? -6.079 6.715 31.173 1.00 63.31 203 PRO A CA 1
ATOM 1599 C C . PRO A 1 203 ? -7.124 6.892 32.271 1.00 63.31 203 PRO A C 1
ATOM 1601 O O . PRO A 1 203 ? -8.272 6.480 32.110 1.00 63.31 203 PRO A O 1
ATOM 1604 N N . LEU A 1 204 ? -6.741 7.544 33.371 1.00 61.47 204 LEU A N 1
ATOM 1605 C CA . LEU A 1 204 ? -7.688 7.881 34.428 1.00 61.47 204 LEU A CA 1
ATOM 1606 C C . LEU A 1 204 ? -8.816 8.733 33.835 1.00 61.47 204 LEU A C 1
ATOM 1608 O O . LEU A 1 204 ? -8.557 9.784 33.225 1.00 61.47 204 LEU A O 1
ATOM 1612 N N . THR A 1 205 ? -10.055 8.287 34.036 1.00 68.50 205 THR A N 1
ATOM 1613 C CA . THR A 1 205 ? -11.256 9.023 33.632 1.00 68.50 205 THR A CA 1
ATOM 1614 C C . THR A 1 205 ? -11.305 10.379 34.336 1.00 68.50 205 THR A C 1
ATOM 1616 O O . THR A 1 205 ? -10.688 10.574 35.386 1.00 68.50 205 THR A O 1
ATOM 1619 N N . GLY A 1 206 ? -12.057 11.342 33.791 1.00 66.25 206 GLY A N 1
ATOM 1620 C CA . GLY A 1 206 ? -12.213 12.658 34.426 1.00 66.25 206 GLY A CA 1
ATOM 1621 C C . GLY A 1 206 ? -12.690 12.560 35.883 1.00 66.25 206 GLY A C 1
ATOM 1622 O O . GLY A 1 206 ? -12.207 13.294 36.743 1.00 66.25 206 GLY A O 1
ATOM 1623 N N . ALA A 1 207 ? -13.554 11.583 36.178 1.00 68.00 207 ALA A N 1
ATOM 1624 C CA . ALA A 1 207 ? -14.012 11.274 37.530 1.00 68.00 207 ALA A CA 1
ATOM 1625 C C . ALA A 1 207 ? -12.887 10.727 38.423 1.00 68.00 207 ALA A C 1
ATOM 1627 O O . ALA A 1 207 ? -12.699 11.218 39.534 1.00 68.00 207 ALA A O 1
ATOM 1628 N N . GLN A 1 208 ? -12.089 9.773 37.931 1.00 70.00 208 GLN A N 1
ATOM 1629 C CA . GLN A 1 208 ? -10.941 9.239 38.671 1.00 70.00 208 GLN A CA 1
ATOM 1630 C C . GLN A 1 208 ? -9.893 10.323 38.947 1.00 70.00 208 GLN A C 1
ATOM 1632 O O . GLN A 1 208 ? -9.387 10.421 40.062 1.00 70.00 208 GLN A O 1
ATOM 1637 N N . ARG A 1 209 ? -9.622 11.193 37.968 1.00 70.75 209 ARG A N 1
ATOM 1638 C CA . ARG A 1 209 ? -8.691 12.320 38.110 1.00 70.75 209 ARG A CA 1
ATOM 1639 C C . ARG A 1 209 ? -9.190 13.324 39.153 1.00 70.75 209 ARG A C 1
ATOM 1641 O O . ARG A 1 209 ? -8.422 13.749 40.013 1.00 70.75 209 ARG A O 1
ATOM 1648 N N . LYS A 1 210 ? -10.489 13.648 39.136 1.00 73.38 210 LYS A N 1
ATOM 1649 C CA . LYS A 1 210 ? -11.131 14.541 40.115 1.00 73.38 210 LYS A CA 1
ATOM 1650 C C . LYS A 1 210 ? -11.148 13.938 41.525 1.00 73.38 210 LYS A C 1
ATOM 1652 O O . LYS A 1 210 ? -10.903 14.661 42.486 1.00 73.38 210 LYS A O 1
ATOM 1657 N N . ASN A 1 211 ? -11.363 12.629 41.649 1.00 72.94 211 ASN A N 1
ATOM 1658 C CA . ASN A 1 211 ? -11.318 11.918 42.929 1.00 72.94 211 ASN A CA 1
ATOM 1659 C C . ASN A 1 211 ? -9.899 11.854 43.506 1.00 72.94 211 ASN A C 1
ATOM 1661 O O . ASN A 1 211 ? -9.724 12.136 44.685 1.00 72.94 211 ASN A O 1
ATOM 1665 N N . LEU A 1 212 ? -8.884 11.582 42.680 1.00 69.94 212 LEU A N 1
ATOM 1666 C CA . LEU A 1 212 ? -7.474 11.648 43.086 1.00 69.94 212 LEU A CA 1
ATOM 1667 C C . LEU A 1 212 ? -7.069 13.056 43.536 1.00 69.94 212 LEU A C 1
ATOM 1669 O O . LEU A 1 212 ? -6.386 13.190 44.543 1.00 69.94 212 LEU A O 1
ATOM 1673 N N . SER A 1 213 ? -7.539 14.094 42.836 1.00 70.56 213 SER A N 1
ATOM 1674 C CA . SER A 1 213 ? -7.280 15.501 43.191 1.00 70.56 213 SER A CA 1
ATOM 1675 C C . SER A 1 213 ? -7.921 15.893 44.528 1.00 70.56 213 SER A C 1
ATOM 1677 O O . SER A 1 213 ? -7.330 16.620 45.320 1.00 70.56 213 SER A O 1
ATOM 1679 N N . ARG A 1 214 ? -9.143 15.408 44.789 1.00 66.75 214 ARG A N 1
ATOM 1680 C CA . ARG A 1 214 ? -9.842 15.622 46.065 1.00 66.75 214 ARG A CA 1
ATOM 1681 C C . ARG A 1 214 ? -9.188 14.850 47.206 1.00 66.75 214 ARG A C 1
ATOM 1683 O O . ARG A 1 214 ? -9.051 15.399 48.292 1.00 66.75 214 ARG A O 1
ATOM 1690 N N . ALA A 1 215 ? -8.755 13.615 46.951 1.00 65.12 215 ALA A N 1
ATOM 1691 C CA . ALA A 1 215 ? -8.048 12.801 47.931 1.00 65.12 215 ALA A CA 1
ATOM 1692 C C . ALA A 1 215 ? -6.745 13.482 48.374 1.00 65.12 215 ALA A C 1
ATOM 1694 O O . ALA A 1 215 ? -6.564 13.701 49.567 1.00 65.12 215 ALA A O 1
ATOM 1695 N N . THR A 1 216 ? -5.901 13.937 47.441 1.00 60.91 216 THR A N 1
ATOM 1696 C CA . THR A 1 216 ? -4.652 14.645 47.778 1.00 60.91 216 THR A CA 1
ATOM 1697 C C . THR A 1 216 ? -4.879 15.979 48.494 1.00 60.91 216 THR A C 1
ATOM 1699 O O . THR A 1 216 ? -4.117 16.304 49.403 1.00 60.91 216 THR A O 1
ATOM 1702 N N . GLN A 1 217 ? -5.946 16.721 48.170 1.00 58.88 217 GLN A N 1
ATOM 1703 C CA . GLN A 1 217 ? -6.326 17.926 48.922 1.00 58.88 217 GLN A CA 1
ATOM 1704 C C . GLN A 1 217 ? -6.784 17.600 50.353 1.00 58.88 217 GLN A C 1
ATOM 1706 O O . GLN A 1 217 ? -6.334 18.251 51.294 1.00 58.88 217 GLN A O 1
ATOM 1711 N N . SER A 1 218 ? -7.597 16.558 50.543 1.00 56.97 218 SER A N 1
ATOM 1712 C CA . SER A 1 218 ? -8.060 16.132 51.875 1.00 56.97 218 SER A CA 1
ATOM 1713 C C . SER A 1 218 ? -6.952 15.542 52.760 1.00 56.97 218 SER A C 1
ATOM 1715 O O . SER A 1 218 ? -6.991 15.672 53.979 1.00 56.97 218 SER A O 1
ATOM 1717 N N . SER A 1 219 ? -5.922 14.932 52.163 1.00 55.03 219 SER A N 1
ATOM 1718 C CA . SER A 1 219 ? -4.740 14.456 52.894 1.00 55.03 219 SER A CA 1
ATOM 1719 C C . SER A 1 219 ? -3.827 15.610 53.321 1.00 55.03 219 SER A C 1
ATOM 1721 O O . SER A 1 219 ? -3.215 15.545 54.383 1.00 55.03 219 SER A O 1
ATOM 1723 N N . SER A 1 220 ? -3.765 16.688 52.528 1.00 51.44 220 SER A N 1
ATOM 1724 C CA . SER A 1 220 ? -2.951 17.871 52.838 1.00 51.44 220 SER A CA 1
ATOM 1725 C C . SER A 1 220 ? -3.517 18.730 53.977 1.00 51.44 220 SER A C 1
ATOM 1727 O O . SER A 1 220 ? -2.748 19.381 54.679 1.00 51.44 220 SER A O 1
ATOM 1729 N N . SER A 1 221 ? -4.834 18.688 54.220 1.00 50.00 221 SER A N 1
ATOM 1730 C CA . SER A 1 221 ? -5.468 19.406 55.336 1.00 50.00 221 SER A CA 1
ATOM 1731 C C . SER A 1 221 ? -5.295 18.716 56.693 1.00 50.00 221 SER A C 1
ATOM 1733 O O . SER A 1 221 ? -5.421 19.374 57.719 1.00 50.00 221 SER A O 1
ATOM 1735 N N . ASN A 1 222 ? -4.970 17.417 56.716 1.00 47.31 222 ASN A N 1
ATOM 1736 C CA . ASN A 1 222 ? -4.806 16.645 57.956 1.00 47.31 222 ASN A CA 1
ATOM 1737 C C . ASN A 1 222 ? -3.336 16.469 58.388 1.00 47.31 222 ASN A C 1
ATOM 1739 O O . ASN A 1 222 ? -3.081 15.900 59.443 1.00 47.31 222 ASN A O 1
ATOM 1743 N N . ALA A 1 223 ? -2.368 16.961 57.605 1.00 43.00 223 ALA A N 1
ATOM 1744 C CA . ALA A 1 223 ? -0.933 16.845 57.891 1.00 43.00 223 ALA A CA 1
ATOM 1745 C C . ALA A 1 223 ? -0.333 18.075 58.612 1.00 43.00 223 ALA A C 1
ATOM 1747 O O . ALA A 1 223 ? 0.885 18.196 58.718 1.00 43.00 223 ALA A O 1
ATOM 1748 N N . ALA A 1 224 ? -1.167 18.998 59.110 1.00 42.50 224 ALA A N 1
ATOM 1749 C CA . ALA A 1 224 ? -0.717 20.212 59.803 1.00 42.50 224 ALA A CA 1
ATOM 1750 C C . ALA A 1 224 ? -0.383 20.011 61.298 1.00 42.50 224 ALA A C 1
ATOM 1752 O O . ALA A 1 224 ? -0.057 20.973 61.989 1.00 42.50 224 ALA A O 1
ATOM 1753 N N . THR A 1 225 ? -0.412 18.778 61.805 1.00 45.53 225 THR A N 1
ATOM 1754 C CA . THR A 1 225 ? -0.076 18.463 63.201 1.00 45.53 225 THR A CA 1
ATOM 1755 C C . THR A 1 225 ? 0.728 17.170 63.273 1.00 45.53 225 THR A C 1
ATOM 1757 O O . THR A 1 225 ? 0.198 16.104 63.563 1.00 45.53 225 THR A O 1
ATOM 1760 N N . ASN A 1 226 ? 2.017 17.263 62.933 1.00 37.50 226 ASN A N 1
ATOM 1761 C CA . ASN A 1 226 ? 3.153 16.769 63.730 1.00 37.50 226 ASN A CA 1
ATOM 1762 C C . ASN A 1 226 ? 4.420 16.708 62.862 1.00 37.50 226 ASN A C 1
ATOM 1764 O O . ASN A 1 226 ? 4.478 16.035 61.838 1.00 37.50 226 ASN A O 1
ATOM 1768 N N . SER A 1 227 ? 5.444 17.439 63.295 1.00 38.62 227 SER A N 1
ATOM 1769 C CA . SER A 1 227 ? 6.756 17.511 62.654 1.00 38.62 227 SER A CA 1
ATOM 1770 C C . SER A 1 227 ? 7.590 16.267 62.979 1.00 38.62 227 SER A C 1
ATOM 1772 O O . SER A 1 227 ? 7.796 15.976 64.153 1.00 38.62 227 SER A O 1
ATOM 1774 N N . SER A 1 228 ? 8.107 15.557 61.969 1.00 35.19 228 SER A N 1
ATOM 1775 C CA . SER A 1 228 ? 9.494 15.056 61.960 1.00 35.19 228 SER A CA 1
ATOM 1776 C C . SER A 1 228 ? 9.914 14.497 60.588 1.00 35.19 228 SER A C 1
ATOM 1778 O O . SER A 1 228 ? 9.153 13.864 59.866 1.00 35.19 228 SER A O 1
ATOM 1780 N N . VAL A 1 229 ? 11.161 14.826 60.254 1.00 40.69 229 VAL A N 1
ATOM 1781 C CA . VAL A 1 229 ? 12.075 14.391 59.185 1.00 40.69 229 VAL A CA 1
ATOM 1782 C C . VAL A 1 229 ? 11.752 13.071 58.454 1.00 40.69 229 VAL A C 1
ATOM 1784 O O . VAL A 1 229 ? 11.847 12.002 59.041 1.00 40.69 229 VAL A O 1
ATOM 1787 N N . ALA A 1 230 ? 11.577 13.146 57.126 1.00 33.28 230 ALA A N 1
ATOM 1788 C CA . ALA A 1 230 ? 12.167 12.213 56.150 1.00 33.28 230 ALA A CA 1
ATOM 1789 C C . ALA A 1 230 ? 12.096 12.801 54.725 1.00 33.28 230 ALA A C 1
ATOM 1791 O O . ALA A 1 230 ? 11.047 12.881 54.091 1.00 33.28 230 ALA A O 1
ATOM 1792 N N . THR A 1 231 ? 13.239 13.237 54.202 1.00 44.69 231 THR A N 1
ATOM 1793 C CA . THR A 1 231 ? 13.431 13.598 52.795 1.00 44.69 231 THR A CA 1
ATOM 1794 C C . THR A 1 231 ? 13.475 12.345 51.918 1.00 44.69 231 THR A C 1
ATOM 1796 O O . THR A 1 231 ? 14.559 11.811 51.712 1.00 44.69 231 THR A O 1
ATOM 1799 N N . THR A 1 232 ? 12.345 11.908 51.350 1.00 45.28 232 THR A N 1
ATOM 1800 C CA . THR A 1 232 ? 12.323 10.855 50.302 1.00 45.28 232 THR A CA 1
ATOM 1801 C C . THR A 1 232 ? 11.156 10.937 49.291 1.00 45.28 232 THR A C 1
ATOM 1803 O O . THR A 1 232 ? 10.861 9.946 48.641 1.00 45.28 232 THR A O 1
ATOM 1806 N N . ASP A 1 233 ? 10.542 12.102 49.028 1.00 43.44 233 ASP A N 1
ATOM 1807 C CA . ASP A 1 233 ? 9.411 12.209 48.059 1.00 43.44 233 ASP A CA 1
ATOM 1808 C C . ASP A 1 233 ? 9.726 12.869 46.694 1.00 43.44 233 ASP A C 1
ATOM 1810 O O . ASP A 1 233 ? 8.849 13.080 45.845 1.00 43.44 233 ASP A O 1
ATOM 1814 N N . LYS A 1 234 ? 10.996 13.184 46.417 1.00 46.00 234 LYS A N 1
ATOM 1815 C CA . LYS A 1 234 ? 11.403 13.812 45.141 1.00 46.00 234 LYS A CA 1
ATOM 1816 C C . LYS A 1 234 ? 11.334 12.916 43.882 1.00 46.00 234 LYS A C 1
ATOM 1818 O O . LYS A 1 234 ? 10.995 13.463 42.831 1.00 46.00 234 LYS A O 1
ATOM 1823 N N . PRO A 1 235 ? 11.598 11.590 43.911 1.00 45.16 235 PRO A N 1
ATOM 1824 C CA . PRO A 1 235 ? 11.587 10.790 42.680 1.00 45.16 235 PRO A CA 1
ATOM 1825 C C . PRO A 1 235 ? 10.168 10.627 42.114 1.00 45.16 235 PRO A C 1
ATOM 1827 O O . PRO A 1 235 ? 9.940 10.798 40.917 1.00 45.16 235 PRO A O 1
ATOM 1830 N N . THR A 1 236 ? 9.184 10.370 42.979 1.00 53.75 236 THR A N 1
ATOM 1831 C CA . THR A 1 236 ? 7.794 10.075 42.594 1.00 53.75 236 THR A CA 1
ATOM 1832 C C . THR A 1 236 ? 7.100 11.272 41.941 1.00 53.75 236 THR A C 1
ATOM 1834 O O . THR A 1 236 ? 6.352 11.119 40.971 1.00 53.75 236 THR A O 1
ATOM 1837 N N . THR A 1 237 ? 7.381 12.487 42.419 1.00 58.75 237 THR A N 1
ATOM 1838 C CA . THR A 1 237 ? 6.821 13.731 41.867 1.00 58.75 237 THR A CA 1
ATOM 1839 C C . THR A 1 237 ? 7.441 14.110 40.521 1.00 58.75 237 THR A C 1
ATOM 1841 O O . THR A 1 237 ? 6.715 14.558 39.631 1.00 58.75 237 THR A O 1
ATOM 1844 N N . GLN A 1 238 ? 8.745 13.883 40.319 1.00 56.69 238 GLN A N 1
ATOM 1845 C CA . GLN A 1 238 ? 9.385 14.070 39.010 1.00 56.69 238 GLN A CA 1
ATOM 1846 C C . GLN A 1 238 ? 8.893 13.050 37.978 1.00 56.69 238 GLN A C 1
ATOM 1848 O O . GLN A 1 238 ? 8.513 13.457 36.884 1.00 56.69 238 GLN A O 1
ATOM 1853 N N . ILE A 1 239 ? 8.818 11.762 38.335 1.00 64.12 239 ILE A N 1
ATOM 1854 C CA . ILE A 1 239 ? 8.324 10.691 37.448 1.00 64.12 239 ILE A CA 1
ATOM 1855 C C . ILE A 1 239 ? 6.864 10.936 37.038 1.00 64.12 239 ILE A C 1
ATOM 1857 O O . ILE A 1 239 ? 6.485 10.723 35.888 1.00 64.12 239 ILE A O 1
ATOM 1861 N N . SER A 1 240 ? 6.032 11.422 37.961 1.00 65.06 240 SER A N 1
ATOM 1862 C CA . SER A 1 240 ? 4.632 11.744 37.655 1.00 65.06 240 SER A CA 1
ATOM 1863 C C . SER A 1 240 ? 4.522 12.928 36.685 1.00 65.06 240 SER A C 1
ATOM 1865 O O . SER A 1 240 ? 3.778 12.857 35.709 1.00 65.06 240 SER A O 1
ATOM 1867 N N . ARG A 1 241 ? 5.325 13.986 36.879 1.00 64.25 241 ARG A N 1
ATOM 1868 C CA . ARG A 1 241 ? 5.355 15.154 35.978 1.00 64.25 241 ARG A CA 1
ATOM 1869 C C . ARG A 1 241 ? 5.887 14.819 34.585 1.00 64.25 241 ARG A C 1
ATOM 1871 O O . ARG A 1 241 ? 5.321 15.295 33.604 1.00 64.25 241 ARG A O 1
ATOM 1878 N N . THR A 1 242 ? 6.939 14.003 34.484 1.00 71.94 242 THR A N 1
ATOM 1879 C CA . THR A 1 242 ? 7.484 13.564 33.186 1.00 71.94 242 THR A CA 1
ATOM 1880 C C . THR A 1 242 ? 6.515 12.642 32.452 1.00 71.94 242 THR A C 1
ATOM 1882 O O . THR A 1 242 ? 6.395 12.712 31.228 1.00 71.94 242 THR A O 1
ATOM 1885 N N . LYS A 1 243 ? 5.758 11.814 33.179 1.00 76.94 243 LYS A N 1
ATOM 1886 C CA . LYS A 1 243 ? 4.693 10.993 32.596 1.00 76.94 243 LYS A CA 1
ATOM 1887 C C . LYS A 1 243 ? 3.541 11.841 32.057 1.00 76.94 243 LYS A C 1
ATOM 1889 O O . LYS A 1 243 ? 3.070 11.585 30.948 1.00 76.94 243 LYS A O 1
ATOM 1894 N N . ASP A 1 244 ? 3.122 12.873 32.784 1.00 77.12 244 ASP A N 1
ATOM 1895 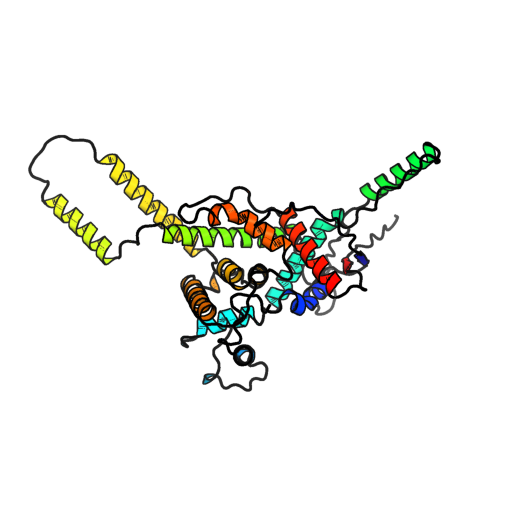C CA . ASP A 1 244 ? 2.071 13.787 32.328 1.00 77.12 244 ASP A CA 1
ATOM 1896 C C . ASP A 1 244 ? 2.513 14.599 31.100 1.00 77.12 244 ASP A C 1
ATOM 1898 O O . ASP A 1 244 ? 1.740 14.749 30.149 1.00 77.12 244 ASP A O 1
ATOM 1902 N N . SER A 1 245 ? 3.764 15.081 31.065 1.00 81.56 245 SER A N 1
AT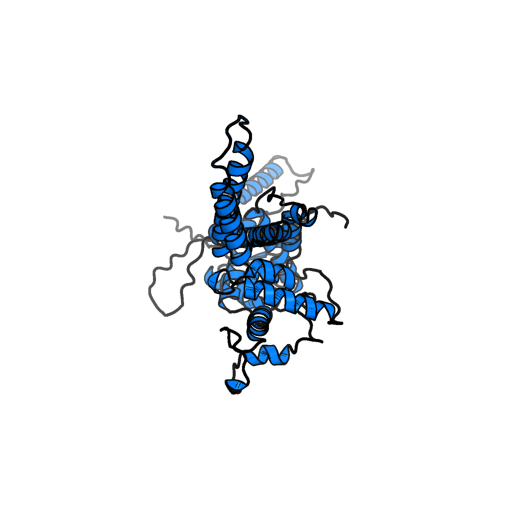OM 1903 C CA . SER A 1 245 ? 4.307 15.773 29.887 1.00 81.56 245 SER A CA 1
ATOM 1904 C C . SER A 1 245 ? 4.418 14.844 28.679 1.00 81.56 245 SER A C 1
ATOM 1906 O O . SER A 1 245 ? 4.015 15.225 27.581 1.00 81.56 245 SER A O 1
ATOM 1908 N N . SER A 1 246 ? 4.880 13.607 28.884 1.00 85.69 246 SER A N 1
ATOM 1909 C CA . SER A 1 246 ? 4.976 12.594 27.823 1.00 85.69 246 SER A CA 1
ATOM 1910 C C . SER A 1 246 ? 3.598 12.206 27.286 1.00 85.69 246 SER A C 1
ATOM 1912 O O . SER A 1 246 ? 3.418 12.052 26.083 1.00 85.69 246 SER A O 1
ATOM 1914 N N . THR A 1 247 ? 2.587 12.126 28.158 1.00 86.25 247 THR A N 1
ATOM 1915 C CA . THR A 1 247 ? 1.198 11.850 27.756 1.00 86.25 247 THR A CA 1
ATOM 1916 C C . THR A 1 247 ? 0.645 12.965 26.867 1.00 86.25 247 THR A C 1
ATOM 1918 O O . THR A 1 247 ? 0.016 12.687 25.847 1.00 86.25 247 THR A O 1
ATOM 1921 N N . LYS A 1 248 ? 0.912 14.234 27.204 1.00 87.44 248 LYS A N 1
ATOM 1922 C CA . LYS A 1 248 ? 0.529 15.380 26.361 1.00 87.44 248 LYS A CA 1
ATOM 1923 C C . LYS A 1 248 ? 1.262 15.375 25.017 1.00 87.44 248 LYS A C 1
ATOM 1925 O O . LYS A 1 248 ? 0.651 15.666 23.991 1.00 87.44 248 LYS A O 1
ATOM 1930 N N . GLN A 1 249 ? 2.548 15.018 25.004 1.00 90.56 249 GLN A N 1
ATOM 1931 C CA . GLN A 1 249 ? 3.312 14.876 23.761 1.00 90.56 249 GLN A CA 1
ATOM 1932 C C . GLN A 1 249 ? 2.751 13.760 22.874 1.00 90.56 249 GLN A C 1
ATOM 1934 O O . GLN A 1 249 ? 2.536 13.994 21.688 1.00 90.56 249 GLN A O 1
ATOM 1939 N N . LEU A 1 250 ? 2.423 12.594 23.441 1.00 90.31 250 LEU A N 1
ATOM 1940 C CA . LEU A 1 250 ? 1.788 11.499 22.704 1.00 90.31 250 LEU A CA 1
ATOM 1941 C C . LEU A 1 250 ? 0.453 11.934 22.083 1.00 90.31 250 LEU A C 1
ATOM 1943 O O . LEU A 1 250 ? 0.204 11.647 20.917 1.00 90.31 250 LEU A O 1
ATOM 1947 N N . GLN A 1 251 ? -0.379 12.673 22.823 1.00 89.25 251 GLN A N 1
ATOM 1948 C CA . GLN A 1 251 ? -1.641 13.215 22.301 1.00 89.25 251 GLN A CA 1
ATOM 1949 C C . GLN A 1 251 ? -1.423 14.193 21.137 1.00 89.25 251 GLN A C 1
ATOM 1951 O O . GLN A 1 251 ? -2.179 14.162 20.169 1.00 89.25 251 GLN A O 1
ATOM 1956 N N . SER A 1 252 ? -0.384 15.030 21.213 1.00 90.69 252 SER A N 1
ATOM 1957 C CA . SER A 1 252 ? -0.005 15.963 20.143 1.00 90.69 252 SER A CA 1
ATOM 1958 C C . SER A 1 252 ? 0.496 15.247 18.883 1.00 90.69 252 SER A C 1
ATOM 1960 O O . SER A 1 252 ? 0.161 15.636 17.767 1.00 90.69 252 SER A O 1
ATOM 1962 N N . ILE A 1 253 ? 1.263 14.165 19.042 1.00 90.38 253 ILE A N 1
ATOM 1963 C CA . ILE A 1 253 ? 1.694 13.326 17.914 1.00 90.38 253 ILE A CA 1
ATOM 1964 C C . ILE A 1 253 ? 0.476 12.624 17.301 1.00 90.38 253 ILE A C 1
ATOM 1966 O O . ILE A 1 253 ? 0.255 12.693 16.095 1.00 90.38 253 ILE A O 1
ATOM 1970 N N . GLN A 1 254 ? -0.360 12.008 18.139 1.00 90.81 254 GLN A N 1
ATOM 1971 C CA . GLN A 1 254 ? -1.549 11.278 17.710 1.00 90.81 254 GLN A CA 1
ATOM 1972 C C . GLN A 1 254 ? -2.560 12.163 16.967 1.00 90.81 254 GLN A C 1
ATOM 1974 O O . GLN A 1 254 ? -3.182 11.687 16.021 1.00 90.81 254 GLN A O 1
ATOM 1979 N N . SER A 1 255 ? -2.742 13.428 17.360 1.00 88.44 255 SER A N 1
ATOM 1980 C CA . SER A 1 255 ? -3.704 14.326 16.699 1.00 88.44 255 SER A CA 1
ATOM 1981 C C . SER A 1 255 ? -3.323 14.671 15.257 1.00 88.44 255 SER A C 1
ATOM 1983 O O . SER A 1 255 ? -4.188 15.057 14.475 1.00 88.44 255 SER A O 1
ATOM 1985 N N . ARG A 1 256 ? -2.045 14.509 14.901 1.00 88.25 256 ARG A N 1
ATOM 1986 C CA . ARG A 1 256 ? -1.508 14.738 13.553 1.00 88.25 256 ARG A CA 1
ATOM 1987 C C . ARG A 1 256 ? -1.357 13.447 12.749 1.00 88.25 256 ARG A C 1
ATOM 1989 O O . ARG A 1 256 ? -1.053 13.510 11.561 1.00 88.25 256 ARG A O 1
ATOM 1996 N N . GLN A 1 257 ? -1.550 12.293 13.386 1.00 91.75 257 GLN A N 1
ATOM 1997 C CA . GLN A 1 257 ? -1.327 10.995 12.772 1.00 91.75 257 GLN A CA 1
ATOM 1998 C C . GLN A 1 257 ? -2.462 10.635 11.812 1.00 91.75 257 GLN A C 1
ATOM 2000 O O . GLN A 1 257 ? -3.636 10.617 12.188 1.00 91.75 257 GLN A O 1
ATOM 2005 N N . ASN A 1 258 ? -2.100 10.246 10.590 1.00 92.06 258 ASN A N 1
ATOM 2006 C CA . ASN A 1 258 ? -3.022 9.575 9.687 1.00 92.06 258 ASN A CA 1
ATOM 2007 C C . ASN A 1 258 ? -2.988 8.062 9.946 1.00 92.06 258 ASN A C 1
ATOM 2009 O O . ASN A 1 258 ? -1.986 7.401 9.680 1.00 92.06 258 ASN A O 1
ATOM 2013 N N . PHE A 1 259 ? -4.081 7.505 10.465 1.00 94.12 259 PHE A N 1
ATOM 2014 C CA . PHE A 1 259 ? -4.184 6.065 10.727 1.00 94.12 259 PHE A CA 1
ATOM 2015 C C . PHE A 1 259 ? -4.671 5.268 9.515 1.00 94.12 259 PHE A C 1
ATOM 2017 O O . PHE A 1 259 ? -4.558 4.043 9.508 1.00 94.12 259 PHE A O 1
ATOM 2024 N N . GLN A 1 260 ? -5.193 5.932 8.479 1.00 94.50 260 GLN A N 1
ATOM 2025 C CA . GLN A 1 260 ? -5.765 5.241 7.328 1.00 94.50 260 GLN A CA 1
ATOM 2026 C C . GLN A 1 260 ? -4.747 4.360 6.584 1.00 94.50 260 GLN A C 1
ATOM 2028 O O . GLN A 1 260 ? -5.107 3.215 6.316 1.00 94.50 260 GLN A O 1
ATOM 2033 N N . PRO A 1 261 ? -3.501 4.799 6.301 1.00 95.69 261 PRO A N 1
ATOM 2034 C CA . PRO A 1 261 ? -2.503 3.944 5.657 1.00 95.69 261 PRO A CA 1
ATOM 2035 C C . PRO A 1 261 ? -2.226 2.653 6.426 1.00 95.69 261 PRO A C 1
ATOM 2037 O O . PRO A 1 261 ? -2.195 1.587 5.821 1.00 95.69 261 PRO A O 1
ATOM 2040 N N . LEU A 1 262 ? -2.106 2.723 7.758 1.00 95.75 262 LEU A N 1
ATOM 2041 C CA . LEU A 1 262 ? -1.932 1.534 8.594 1.00 95.75 262 LEU A CA 1
ATOM 2042 C C . LEU A 1 262 ? -3.116 0.578 8.446 1.00 95.75 262 LEU A C 1
ATOM 2044 O O . LEU A 1 262 ? -2.925 -0.605 8.191 1.00 95.75 262 LEU A O 1
ATOM 2048 N N . ILE A 1 263 ? -4.340 1.085 8.588 1.00 95.50 263 ILE A N 1
ATOM 2049 C CA . ILE A 1 263 ? -5.534 0.242 8.508 1.00 95.50 263 ILE A CA 1
ATOM 2050 C C . ILE A 1 263 ? -5.692 -0.382 7.121 1.00 95.50 263 ILE A C 1
ATOM 2052 O O . ILE A 1 263 ? -6.016 -1.561 7.021 1.00 95.50 263 ILE A O 1
ATOM 2056 N N . TYR A 1 264 ? -5.430 0.378 6.059 1.00 95.31 264 TYR A N 1
ATOM 2057 C CA . TYR A 1 264 ? -5.508 -0.128 4.692 1.00 95.31 264 TYR A CA 1
ATOM 2058 C C . TYR A 1 264 ? -4.419 -1.165 4.412 1.00 95.31 264 TYR A C 1
ATOM 2060 O O . TYR A 1 264 ? -4.709 -2.167 3.768 1.00 95.31 264 TYR A O 1
ATOM 2068 N N . TYR A 1 265 ? -3.206 -0.970 4.936 1.00 94.75 265 TYR A N 1
ATOM 2069 C CA . TYR A 1 265 ? -2.139 -1.964 4.842 1.00 94.75 265 TYR A CA 1
ATOM 2070 C C . TYR A 1 265 ? -2.509 -3.279 5.527 1.00 94.75 265 TYR A C 1
ATOM 2072 O O . TYR A 1 265 ? -2.294 -4.347 4.967 1.00 94.75 265 TYR A O 1
ATOM 2080 N N . LEU A 1 266 ? -3.114 -3.208 6.717 1.00 93.19 266 LEU A N 1
ATOM 2081 C CA . LEU A 1 266 ? -3.527 -4.404 7.450 1.00 93.19 266 LEU A CA 1
ATOM 2082 C C . LEU A 1 266 ? -4.583 -5.217 6.691 1.00 93.19 266 LEU A C 1
ATOM 2084 O O . LEU A 1 266 ? -4.523 -6.440 6.723 1.00 93.19 266 LEU A O 1
ATOM 2088 N N . VAL A 1 267 ? -5.528 -4.561 6.006 1.00 93.12 267 VAL A N 1
ATOM 2089 C CA . VAL A 1 267 ? -6.639 -5.271 5.344 1.00 93.12 267 VAL A CA 1
ATOM 2090 C C . VAL A 1 267 ? -6.397 -5.595 3.870 1.00 93.12 267 VAL A C 1
ATOM 2092 O O . VAL A 1 267 ? -6.997 -6.541 3.362 1.00 93.12 267 VAL A O 1
ATOM 2095 N N . GLY A 1 268 ? -5.576 -4.806 3.175 1.00 92.12 268 GLY A N 1
ATOM 2096 C CA . GLY A 1 268 ? -5.363 -4.880 1.724 1.00 92.12 268 GLY A CA 1
ATOM 2097 C C . GLY A 1 268 ? -3.892 -4.898 1.308 1.00 92.12 268 GLY A C 1
ATOM 2098 O O . GLY A 1 268 ? -3.586 -4.642 0.148 1.00 92.12 268 GLY A O 1
ATOM 2099 N N . GLY A 1 269 ? -2.966 -5.129 2.242 1.00 93.00 269 GLY A N 1
ATOM 2100 C CA . GLY A 1 269 ? -1.537 -5.227 1.949 1.00 93.00 269 GLY A CA 1
ATOM 2101 C C . GLY A 1 269 ? -0.959 -3.957 1.323 1.00 93.00 269 GLY A C 1
ATOM 2102 O O . GLY A 1 269 ? -1.383 -2.831 1.608 1.00 93.00 269 GLY A O 1
ATOM 2103 N N . VAL A 1 270 ? 0.025 -4.123 0.442 1.00 94.56 270 VAL A N 1
ATOM 2104 C CA . VAL A 1 270 ? 0.684 -2.987 -0.221 1.00 94.56 270 VAL A CA 1
ATOM 2105 C C . VAL A 1 270 ? -0.289 -2.214 -1.110 1.00 94.56 270 VAL A C 1
ATOM 2107 O O . VAL A 1 270 ? -0.248 -0.983 -1.156 1.00 94.56 270 VAL A O 1
ATOM 2110 N N . ARG A 1 271 ? -1.223 -2.911 -1.760 1.00 93.56 271 ARG A N 1
ATOM 2111 C CA . ARG A 1 271 ? -2.308 -2.276 -2.513 1.00 93.56 271 ARG A CA 1
ATOM 2112 C C . ARG A 1 271 ? -3.098 -1.293 -1.642 1.00 93.56 271 ARG A C 1
ATOM 2114 O O . ARG A 1 271 ? -3.366 -0.168 -2.066 1.00 93.56 271 ARG A O 1
ATOM 2121 N N . GLY A 1 272 ? -3.404 -1.675 -0.403 1.00 94.00 272 GLY A N 1
ATOM 2122 C CA . GLY A 1 272 ? -4.026 -0.792 0.579 1.00 94.00 272 GLY A CA 1
ATOM 2123 C C . GLY A 1 272 ? -3.242 0.507 0.807 1.00 94.00 272 GLY A C 1
ATOM 2124 O O . GLY A 1 272 ? -3.848 1.578 0.869 1.00 94.00 272 GLY A O 1
ATOM 2125 N N . LEU A 1 273 ? -1.906 0.452 0.858 1.00 94.69 273 LEU A N 1
ATOM 2126 C CA . LEU A 1 273 ? -1.059 1.647 0.998 1.00 94.69 273 LEU A CA 1
ATOM 2127 C C . LEU A 1 273 ? -1.177 2.597 -0.190 1.00 94.69 273 LEU A C 1
ATOM 2129 O O . LEU A 1 273 ? -1.218 3.810 0.012 1.00 94.69 273 LEU A O 1
ATOM 2133 N N . PHE A 1 274 ? -1.248 2.064 -1.411 1.00 94.94 274 PHE A N 1
ATOM 2134 C CA . PHE A 1 274 ? -1.436 2.891 -2.601 1.00 94.94 274 PHE A CA 1
ATOM 2135 C C . PHE A 1 274 ? -2.806 3.568 -2.619 1.00 94.94 274 PHE A C 1
ATOM 2137 O O . PHE A 1 274 ? -2.910 4.703 -3.074 1.00 94.94 274 PHE A O 1
ATOM 2144 N N . ILE A 1 275 ? -3.839 2.903 -2.092 1.00 93.31 275 ILE A N 1
ATOM 2145 C CA . ILE A 1 275 ? -5.222 3.400 -2.104 1.00 93.31 275 ILE A CA 1
ATOM 2146 C C . ILE A 1 275 ? -5.521 4.367 -0.948 1.00 93.31 275 ILE A C 1
ATOM 2148 O O . ILE A 1 275 ? -6.416 5.216 -1.048 1.00 93.31 275 ILE A O 1
ATOM 2152 N N . ALA A 1 276 ? -4.799 4.244 0.165 1.00 92.06 276 ALA A N 1
ATOM 2153 C CA . ALA A 1 276 ? -5.011 5.070 1.343 1.00 92.06 276 ALA A CA 1
ATOM 2154 C C . ALA A 1 276 ? -4.877 6.566 1.015 1.00 92.06 276 ALA A C 1
ATOM 2156 O O . ALA A 1 276 ? -3.962 7.005 0.317 1.00 92.06 276 ALA A O 1
ATOM 2157 N N . SER A 1 277 ? -5.772 7.394 1.563 1.00 81.44 277 SER A N 1
ATOM 2158 C CA . SER A 1 277 ? -5.598 8.838 1.438 1.00 81.44 277 SER A CA 1
ATOM 2159 C C . SER A 1 277 ? -4.471 9.296 2.344 1.00 81.44 277 SER A C 1
ATOM 2161 O O . SER A 1 277 ? -4.423 8.949 3.523 1.00 81.44 277 SER A O 1
ATOM 2163 N N . ARG A 1 278 ? -3.619 10.165 1.804 1.00 79.00 278 ARG A N 1
ATOM 2164 C CA . ARG A 1 278 ? -2.568 10.851 2.560 1.00 79.00 278 ARG A CA 1
ATOM 2165 C C . ARG A 1 278 ? -3.103 11.985 3.446 1.00 79.00 278 ARG A C 1
ATOM 2167 O O . ARG A 1 278 ? -2.379 12.479 4.301 1.00 79.00 278 ARG A O 1
ATOM 2174 N N . ASN A 1 279 ? -4.369 12.381 3.293 1.00 78.94 279 ASN A N 1
ATOM 2175 C CA . ASN A 1 279 ? -4.968 13.431 4.112 1.00 78.94 279 ASN A CA 1
ATOM 2176 C C . ASN A 1 279 ? -5.480 12.865 5.449 1.00 78.94 279 ASN A C 1
ATOM 2178 O O . ASN A 1 279 ? -6.484 12.151 5.483 1.00 78.94 279 ASN A O 1
ATOM 2182 N N . HIS A 1 280 ? -4.827 13.246 6.552 1.00 70.81 280 HIS A N 1
ATOM 2183 C CA . HIS A 1 280 ? -5.191 12.838 7.915 1.00 70.81 280 HIS A CA 1
ATOM 2184 C C . HIS A 1 280 ? -6.608 13.274 8.334 1.00 70.81 280 HIS A C 1
ATOM 2186 O O . HIS A 1 280 ? -7.197 12.665 9.222 1.00 70.81 280 HIS A O 1
ATOM 2192 N N . GLN A 1 281 ? -7.189 14.288 7.685 1.00 72.94 281 GLN A N 1
ATOM 2193 C CA . GLN A 1 281 ? -8.544 14.769 7.978 1.00 72.94 281 GLN A CA 1
ATOM 2194 C C . GLN A 1 281 ? -9.638 13.837 7.439 1.00 72.94 281 GLN A C 1
ATOM 2196 O O . GLN A 1 281 ? -10.779 13.890 7.892 1.00 72.94 281 GLN A O 1
ATOM 2201 N N . ASN A 1 282 ? -9.305 12.958 6.489 1.00 75.94 282 ASN A N 1
ATOM 2202 C CA . ASN A 1 282 ? -10.296 12.128 5.808 1.00 75.94 282 ASN A CA 1
ATOM 2203 C C . ASN A 1 282 ? -10.792 10.945 6.650 1.00 75.94 282 ASN A C 1
ATOM 2205 O O . ASN A 1 282 ? -11.841 10.382 6.337 1.00 75.94 282 ASN A O 1
ATOM 2209 N N . ALA A 1 283 ? -10.047 10.534 7.679 1.00 82.25 283 ALA A N 1
ATOM 2210 C CA . ALA A 1 283 ? -10.329 9.319 8.434 1.00 82.25 283 ALA A CA 1
ATOM 2211 C C . ALA A 1 283 ? -9.897 9.454 9.906 1.00 82.25 283 ALA A C 1
ATOM 2213 O O . ALA A 1 283 ? -8.771 9.095 10.258 1.00 82.25 283 ALA A O 1
ATOM 2214 N N . PRO A 1 284 ? -10.794 9.931 10.788 1.00 88.62 284 PRO A N 1
ATOM 2215 C CA . PRO A 1 284 ? -10.544 9.964 12.224 1.00 88.62 284 PRO A CA 1
ATOM 2216 C C . PRO A 1 284 ? -10.149 8.589 12.779 1.00 88.62 284 PRO A C 1
ATOM 2218 O O . PRO A 1 284 ? -10.625 7.552 12.307 1.00 88.62 284 PRO A O 1
ATOM 2221 N N . VAL A 1 285 ? -9.333 8.571 13.839 1.00 91.19 285 VAL A N 1
ATOM 2222 C CA . VAL A 1 285 ? -8.873 7.322 14.479 1.00 91.19 285 VAL A CA 1
ATOM 2223 C C . VAL A 1 285 ? -10.033 6.425 14.923 1.00 91.19 285 VAL A C 1
ATOM 2225 O O . VAL A 1 285 ? -9.959 5.213 14.769 1.00 91.19 285 VAL A O 1
ATOM 2228 N N . SER A 1 286 ? -11.135 7.002 15.408 1.00 91.19 286 SER A N 1
ATOM 2229 C CA . SER A 1 286 ? -12.324 6.246 15.820 1.00 91.19 286 SER A CA 1
ATOM 2230 C C . SER A 1 286 ? -12.969 5.486 14.661 1.00 91.19 286 SER A C 1
ATOM 2232 O O . SER A 1 286 ? -13.419 4.360 14.843 1.00 91.19 286 SER A O 1
ATOM 2234 N N . GLU A 1 287 ? -12.972 6.064 13.462 1.00 92.94 287 GLU A N 1
ATOM 2235 C CA . GLU A 1 287 ? -13.500 5.418 12.259 1.00 92.94 287 GLU A CA 1
ATOM 2236 C C . GLU A 1 287 ? -12.549 4.345 11.739 1.00 92.94 287 GLU A C 1
ATOM 2238 O O . GLU A 1 287 ? -12.998 3.272 11.354 1.00 92.94 287 GLU A O 1
ATOM 2243 N N . CYS A 1 288 ? -11.240 4.598 11.805 1.00 94.12 288 CYS A N 1
ATOM 2244 C CA . CYS A 1 288 ? -10.210 3.603 11.515 1.00 94.12 288 CYS A CA 1
ATOM 2245 C C . CYS A 1 288 ? -10.341 2.366 12.425 1.00 94.12 288 CYS A C 1
ATOM 2247 O O . CYS A 1 288 ? -10.323 1.238 11.934 1.00 94.12 288 CYS A O 1
ATOM 2249 N N . ILE A 1 289 ? -10.529 2.577 13.734 1.00 93.69 289 ILE A N 1
ATOM 2250 C CA . ILE A 1 289 ? -10.739 1.502 14.715 1.00 93.69 289 ILE A CA 1
ATOM 2251 C C . ILE A 1 289 ? -12.073 0.783 14.482 1.00 93.69 289 ILE A C 1
ATOM 2253 O O . ILE A 1 289 ? -12.109 -0.444 14.460 1.00 93.69 289 ILE A O 1
ATOM 2257 N N . SER A 1 290 ? -13.162 1.524 14.263 1.00 94.50 290 SER A N 1
ATOM 2258 C CA . SER A 1 290 ? -14.472 0.929 13.976 1.00 94.50 290 SER A CA 1
ATOM 2259 C C . SER A 1 290 ? -14.437 0.063 12.713 1.00 94.50 290 SER A C 1
ATOM 2261 O O . SER A 1 290 ? -14.967 -1.047 12.714 1.00 94.50 290 SER A O 1
ATOM 2263 N N . PHE A 1 291 ? -13.758 0.528 11.662 1.00 96.25 291 PHE A N 1
ATOM 2264 C CA . PHE A 1 291 ? -13.601 -0.223 10.424 1.00 96.25 291 PHE A CA 1
ATOM 2265 C C . PHE A 1 291 ? -12.785 -1.504 10.625 1.00 96.25 291 PHE A C 1
ATOM 2267 O O . PHE A 1 291 ? -13.262 -2.576 10.265 1.00 96.25 291 PHE A O 1
ATOM 2274 N N . ILE A 1 292 ? -11.596 -1.441 11.241 1.00 95.25 292 ILE A N 1
ATOM 2275 C CA . ILE A 1 292 ? -10.771 -2.649 11.430 1.00 95.25 292 ILE A CA 1
ATOM 2276 C C . ILE A 1 292 ? -11.452 -3.675 12.349 1.00 95.25 292 ILE A C 1
ATOM 2278 O O . ILE A 1 292 ? -11.328 -4.877 12.124 1.00 95.25 292 ILE A O 1
ATOM 2282 N N . GLN A 1 293 ? -12.232 -3.226 13.339 1.00 94.94 293 GLN A N 1
ATOM 2283 C CA . GLN A 1 293 ? -13.061 -4.107 14.166 1.00 94.94 293 GLN A CA 1
ATOM 2284 C C . GLN A 1 293 ? -14.144 -4.806 13.339 1.00 94.94 293 GLN A C 1
ATOM 2286 O O . GLN A 1 293 ? -14.300 -6.022 13.449 1.00 94.94 293 GLN A O 1
ATOM 2291 N N . ALA A 1 294 ? -14.855 -4.065 12.482 1.00 96.06 294 ALA A N 1
ATOM 2292 C CA . ALA A 1 294 ? -15.853 -4.641 11.586 1.00 96.06 294 ALA A CA 1
ATOM 2293 C C . ALA A 1 294 ? -15.226 -5.668 10.630 1.00 96.06 294 ALA A C 1
ATOM 2295 O O . ALA A 1 294 ? -15.736 -6.780 10.520 1.00 96.06 294 ALA A O 1
ATOM 2296 N N . ILE A 1 295 ? -14.084 -5.344 10.011 1.00 95.88 295 ILE A N 1
ATOM 2297 C CA . ILE A 1 295 ? -13.364 -6.273 9.127 1.00 95.88 295 ILE A CA 1
ATOM 2298 C C . ILE A 1 295 ? -12.878 -7.508 9.882 1.00 95.88 295 ILE A C 1
ATOM 2300 O O . ILE A 1 295 ? -12.988 -8.604 9.350 1.00 95.88 295 ILE A O 1
ATOM 2304 N N . SER A 1 296 ? -12.408 -7.377 11.125 1.00 94.50 296 SER A N 1
ATOM 2305 C CA . SER A 1 296 ? -12.036 -8.532 11.952 1.00 94.50 296 SER A CA 1
ATOM 2306 C C . SER A 1 296 ? -13.219 -9.487 12.160 1.00 94.50 296 SER A C 1
ATOM 2308 O O . SER A 1 296 ? -13.089 -10.689 11.937 1.00 94.50 296 SER A O 1
ATOM 2310 N N . ILE A 1 297 ? -14.403 -8.954 12.490 1.00 95.38 297 ILE A N 1
ATOM 2311 C CA . ILE A 1 297 ? -15.626 -9.752 12.678 1.00 95.38 297 ILE A CA 1
ATOM 2312 C C . ILE A 1 297 ? -16.072 -10.403 11.363 1.00 95.38 297 ILE A C 1
ATOM 2314 O O . ILE A 1 297 ? -16.375 -11.594 11.341 1.00 95.38 297 ILE A O 1
ATOM 2318 N N . ILE A 1 298 ? -16.107 -9.638 10.268 1.00 94.94 298 ILE A N 1
ATOM 2319 C CA . ILE A 1 298 ? -16.461 -10.143 8.933 1.00 94.94 298 ILE A CA 1
ATOM 2320 C C . ILE A 1 298 ? -15.496 -11.260 8.531 1.00 94.94 298 ILE A C 1
ATOM 2322 O O . ILE A 1 298 ? -15.918 -12.350 8.156 1.00 94.94 298 ILE A O 1
ATOM 2326 N N . SER A 1 299 ? -14.197 -11.017 8.700 1.00 91.81 299 SER A N 1
ATOM 2327 C CA . SER A 1 299 ? -13.130 -11.958 8.389 1.00 91.81 299 SER A CA 1
ATOM 2328 C C . SER A 1 299 ? -13.237 -13.250 9.193 1.00 91.81 299 SER A C 1
ATOM 2330 O O . SER A 1 299 ? -12.905 -14.301 8.660 1.00 91.81 299 SER A O 1
ATOM 2332 N N . GLN A 1 300 ? -13.658 -13.199 10.456 1.00 92.69 300 GLN A N 1
ATOM 2333 C CA . GLN A 1 300 ? -13.848 -14.397 11.282 1.00 92.69 300 GLN A CA 1
ATOM 2334 C C . GLN A 1 300 ? -15.068 -15.223 10.863 1.00 92.69 300 GLN A C 1
ATOM 2336 O O . GLN A 1 300 ? -15.084 -16.430 11.077 1.00 92.69 300 GLN A O 1
ATOM 2341 N N . LYS A 1 301 ? -16.096 -14.576 10.305 1.00 95.19 301 LYS A N 1
ATOM 2342 C CA . LYS A 1 301 ? -17.348 -15.231 9.900 1.00 95.19 301 LYS A CA 1
ATOM 2343 C C . LYS A 1 301 ? -17.349 -15.714 8.453 1.00 95.19 301 LYS A C 1
ATOM 2345 O O . LYS A 1 301 ? -18.165 -16.563 8.115 1.00 95.19 301 LYS A O 1
ATOM 2350 N N . SER A 1 302 ? -16.477 -15.158 7.620 1.00 93.88 302 SER A N 1
ATOM 2351 C CA . SER A 1 302 ? -16.380 -15.507 6.209 1.00 93.88 302 SER A CA 1
ATOM 2352 C C . SER A 1 302 ? -15.754 -16.889 6.009 1.00 93.88 302 SER A C 1
ATOM 2354 O O . SER A 1 302 ? -14.715 -17.207 6.589 1.00 93.88 302 SER A O 1
ATOM 2356 N N . ALA A 1 303 ? -16.368 -17.683 5.136 1.00 92.00 303 ALA A N 1
ATOM 2357 C CA . ALA A 1 303 ? -15.850 -18.940 4.614 1.00 92.00 303 ALA A CA 1
ATOM 2358 C C . ALA A 1 303 ? -14.992 -18.747 3.347 1.00 92.00 303 ALA A C 1
ATOM 2360 O O . ALA A 1 303 ? -14.513 -19.728 2.775 1.00 92.00 303 ALA A O 1
ATOM 2361 N N . ALA A 1 304 ? -14.790 -17.505 2.887 1.00 87.81 304 ALA A N 1
ATOM 2362 C CA . ALA A 1 304 ? -13.966 -17.218 1.721 1.00 87.81 304 ALA A CA 1
ATOM 2363 C C . ALA A 1 304 ? -12.514 -17.653 1.964 1.00 87.81 304 ALA A C 1
ATOM 2365 O O . ALA A 1 304 ? -11.863 -17.228 2.928 1.00 87.81 304 ALA A O 1
ATOM 2366 N N . ASN A 1 305 ? -12.000 -18.488 1.059 1.00 80.75 305 ASN A N 1
ATOM 2367 C CA . ASN A 1 305 ? -10.617 -18.937 1.102 1.00 80.75 305 ASN A CA 1
ATOM 2368 C C . ASN A 1 305 ? -9.691 -17.762 0.763 1.00 80.75 305 ASN A C 1
ATOM 2370 O O . ASN A 1 305 ? -9.667 -17.296 -0.375 1.00 80.75 305 ASN A O 1
ATOM 2374 N N . ARG A 1 306 ? -8.949 -17.279 1.760 1.00 83.44 306 ARG A N 1
ATOM 2375 C CA . ARG A 1 306 ? -8.015 -16.157 1.630 1.00 83.44 306 ARG A CA 1
ATOM 2376 C C . ARG A 1 306 ? -6.614 -16.650 1.949 1.00 83.44 306 ARG A C 1
ATOM 2378 O O . ARG A 1 306 ? -6.361 -17.136 3.051 1.00 83.44 306 ARG A O 1
ATOM 2385 N N . THR A 1 307 ? -5.704 -16.519 0.989 1.00 76.50 307 THR A N 1
ATOM 2386 C CA . THR A 1 307 ? -4.273 -16.716 1.228 1.00 76.50 307 THR A CA 1
ATOM 2387 C C . THR A 1 307 ? -3.652 -15.367 1.587 1.00 76.50 307 THR A C 1
ATOM 2389 O O . THR A 1 307 ? -3.966 -14.372 0.948 1.00 76.50 307 THR A O 1
ATOM 2392 N N . PRO A 1 308 ? -2.760 -15.275 2.584 1.00 68.62 308 PRO A N 1
ATOM 2393 C CA . PRO A 1 308 ? -2.132 -14.008 2.972 1.00 68.62 308 PRO A CA 1
ATOM 2394 C C . PRO A 1 308 ? -1.048 -13.548 1.975 1.00 68.62 308 PRO A C 1
ATOM 2396 O O . PRO A 1 308 ? -0.130 -12.818 2.342 1.00 68.62 308 PRO A O 1
ATOM 2399 N N . GLU A 1 309 ? -1.099 -14.018 0.730 1.00 77.62 309 GLU A N 1
ATOM 2400 C CA . GLU A 1 309 ? -0.080 -13.745 -0.274 1.00 77.62 309 GLU A CA 1
ATOM 2401 C C . GLU A 1 309 ? -0.361 -12.424 -0.987 1.00 77.62 309 GLU A C 1
ATOM 2403 O O . GLU A 1 309 ? -1.472 -12.164 -1.456 1.00 77.62 309 GLU A O 1
ATOM 2408 N N . GLU A 1 310 ? 0.680 -11.602 -1.101 1.00 85.38 310 GLU A N 1
ATOM 2409 C CA . GLU A 1 310 ? 0.658 -10.402 -1.928 1.00 85.38 310 GLU A CA 1
ATOM 2410 C C . GLU A 1 310 ? 0.833 -10.821 -3.403 1.00 85.38 310 GLU A C 1
ATOM 2412 O O . GLU A 1 310 ? 1.870 -11.389 -3.759 1.00 85.38 310 GLU A O 1
ATOM 2417 N N . PRO A 1 311 ? -0.154 -10.586 -4.286 1.00 86.06 311 PRO A N 1
ATOM 2418 C CA . PRO A 1 311 ? -0.120 -11.136 -5.641 1.00 86.06 311 PRO A CA 1
ATOM 2419 C C . PRO A 1 311 ? 0.835 -10.379 -6.571 1.00 86.06 311 PRO A C 1
ATOM 2421 O O . PRO A 1 311 ? 1.458 -10.992 -7.440 1.00 86.06 311 PRO A O 1
ATOM 2424 N N . ILE A 1 312 ? 0.959 -9.063 -6.379 1.00 92.94 312 ILE A N 1
ATOM 2425 C CA . ILE A 1 312 ? 1.684 -8.154 -7.276 1.00 92.94 312 ILE A CA 1
ATOM 2426 C C . ILE A 1 312 ? 2.925 -7.606 -6.572 1.00 92.94 312 ILE A C 1
ATOM 2428 O O . ILE A 1 312 ? 4.047 -7.816 -7.021 1.00 92.94 312 ILE A O 1
ATOM 2432 N N . TRP A 1 313 ? 2.733 -6.952 -5.427 1.00 95.00 313 TRP A N 1
ATOM 2433 C CA . TRP A 1 313 ? 3.760 -6.165 -4.745 1.00 95.00 313 TRP A CA 1
ATOM 2434 C C . TRP A 1 313 ? 4.616 -6.983 -3.767 1.00 95.00 313 TRP A C 1
ATOM 2436 O O . TRP A 1 313 ? 4.816 -6.598 -2.612 1.00 95.00 313 TRP A O 1
ATOM 2446 N N . LYS A 1 314 ? 5.074 -8.158 -4.207 1.00 94.31 314 LYS A N 1
ATOM 2447 C CA . LYS A 1 314 ? 5.741 -9.168 -3.369 1.00 94.31 314 LYS A CA 1
ATOM 2448 C C . LYS A 1 314 ? 7.022 -8.648 -2.731 1.00 94.31 314 LYS A C 1
ATOM 2450 O O . LYS A 1 314 ? 7.226 -8.834 -1.531 1.00 94.31 314 LYS A O 1
ATOM 2455 N N . ASN A 1 315 ? 7.881 -8.003 -3.515 1.00 95.69 315 ASN A N 1
ATOM 2456 C CA . ASN A 1 315 ? 9.159 -7.489 -3.039 1.00 95.69 315 ASN A CA 1
ATOM 2457 C C . ASN A 1 315 ? 8.951 -6.303 -2.097 1.00 95.69 315 ASN A C 1
ATOM 2459 O O . ASN A 1 315 ? 9.604 -6.229 -1.054 1.00 95.69 315 ASN A O 1
ATOM 2463 N N . LEU A 1 316 ? 8.013 -5.404 -2.415 1.00 96.38 316 LEU A N 1
ATOM 2464 C CA . LEU A 1 316 ? 7.692 -4.274 -1.545 1.00 96.38 316 LEU A CA 1
ATOM 2465 C C . LEU A 1 316 ? 7.066 -4.749 -0.226 1.00 96.38 316 LEU A C 1
ATOM 2467 O O . LEU A 1 316 ? 7.453 -4.272 0.841 1.00 96.38 316 LEU A O 1
ATOM 2471 N N . SER A 1 317 ? 6.164 -5.729 -0.280 1.00 94.81 317 SER A N 1
ATOM 2472 C CA . SER A 1 317 ? 5.568 -6.348 0.906 1.00 94.81 317 SER A CA 1
ATOM 2473 C C . SER A 1 317 ? 6.638 -7.001 1.782 1.00 94.81 317 SER A C 1
ATOM 2475 O O . SER A 1 317 ? 6.751 -6.677 2.964 1.00 94.81 317 SER A O 1
ATOM 2477 N N . ALA A 1 318 ? 7.514 -7.825 1.197 1.00 94.62 318 ALA A N 1
ATOM 2478 C CA . ALA A 1 318 ? 8.622 -8.454 1.915 1.00 94.62 318 ALA A CA 1
ATOM 2479 C C . ALA A 1 318 ? 9.567 -7.423 2.556 1.00 94.62 318 ALA A C 1
ATOM 2481 O O . ALA A 1 318 ? 9.993 -7.597 3.701 1.00 94.62 318 ALA A O 1
ATOM 2482 N N . TYR A 1 319 ? 9.866 -6.328 1.852 1.00 95.62 319 TYR A N 1
ATOM 2483 C CA . TYR A 1 319 ? 10.680 -5.236 2.380 1.00 95.62 319 TYR A CA 1
ATOM 2484 C C . TYR A 1 319 ? 10.024 -4.551 3.588 1.00 95.62 319 TYR A C 1
ATOM 2486 O O . TYR A 1 319 ? 10.680 -4.371 4.615 1.00 95.62 319 TYR A O 1
ATOM 2494 N N . ILE A 1 320 ? 8.731 -4.216 3.507 1.00 95.06 320 ILE A N 1
ATOM 2495 C CA . ILE A 1 320 ? 7.988 -3.583 4.609 1.00 95.06 320 ILE A CA 1
ATOM 2496 C C . ILE A 1 320 ? 7.846 -4.539 5.801 1.00 95.06 320 ILE A C 1
ATOM 2498 O O . ILE A 1 320 ? 8.039 -4.130 6.946 1.00 95.06 320 ILE A O 1
ATOM 2502 N N . VAL A 1 321 ? 7.561 -5.822 5.562 1.00 93.12 321 VAL A N 1
ATOM 2503 C CA . VAL A 1 321 ? 7.489 -6.833 6.628 1.00 93.12 321 VAL A CA 1
ATOM 2504 C C . VAL A 1 321 ? 8.827 -6.942 7.348 1.00 93.12 321 VAL A C 1
ATOM 2506 O O . VAL A 1 321 ? 8.850 -6.866 8.571 1.00 93.12 321 VAL A O 1
ATOM 2509 N N . LYS A 1 322 ? 9.944 -7.029 6.617 1.00 93.75 322 LYS A N 1
ATOM 2510 C CA . LYS A 1 322 ? 11.294 -7.051 7.202 1.00 93.75 322 LYS A CA 1
ATOM 2511 C C . LYS A 1 322 ? 11.606 -5.778 7.993 1.00 93.75 322 LYS A C 1
ATOM 2513 O O . LYS A 1 322 ? 12.253 -5.831 9.035 1.00 93.75 322 LYS A O 1
ATOM 2518 N N . LEU A 1 323 ? 11.140 -4.627 7.512 1.00 93.75 323 LEU A N 1
ATOM 2519 C CA . LEU A 1 323 ? 11.300 -3.345 8.193 1.00 93.75 323 LEU A CA 1
ATOM 2520 C C . LEU A 1 323 ? 10.582 -3.330 9.556 1.00 93.75 323 LEU A C 1
ATOM 2522 O O . LEU A 1 323 ? 11.118 -2.799 10.529 1.00 93.75 323 LEU A O 1
ATOM 2526 N N . PHE A 1 324 ? 9.382 -3.910 9.631 1.00 93.38 324 PHE A N 1
ATOM 2527 C CA . PHE A 1 324 ? 8.543 -3.911 10.838 1.00 93.38 324 PHE A CA 1
ATOM 2528 C C . PHE A 1 324 ? 8.724 -5.149 11.725 1.00 93.38 324 PHE A C 1
ATOM 2530 O O . PHE A 1 324 ? 8.295 -5.143 12.881 1.00 93.38 324 PHE A O 1
ATOM 2537 N N . GLU A 1 325 ? 9.399 -6.179 11.217 1.00 93.19 325 GLU A N 1
ATOM 2538 C CA . GLU A 1 325 ? 9.634 -7.466 11.870 1.00 93.19 325 GLU A CA 1
ATOM 2539 C C . GLU A 1 325 ? 10.072 -7.344 13.341 1.00 93.19 325 GLU A C 1
ATOM 2541 O O . GLU A 1 325 ? 9.443 -7.994 14.181 1.00 93.19 325 GLU A O 1
ATOM 2546 N N . PRO A 1 326 ? 11.032 -6.473 13.726 1.00 92.56 326 PRO A N 1
ATOM 2547 C CA . PRO A 1 326 ? 11.444 -6.354 15.127 1.00 92.56 326 PRO A CA 1
ATOM 2548 C C . PRO A 1 326 ? 10.305 -5.956 16.076 1.00 92.56 326 PRO A C 1
ATOM 2550 O O . PRO A 1 326 ? 10.244 -6.420 17.217 1.00 92.56 326 PRO A O 1
ATOM 2553 N N . ALA A 1 327 ? 9.392 -5.099 15.612 1.00 91.19 327 ALA A N 1
ATOM 2554 C CA . ALA A 1 327 ? 8.257 -4.632 16.399 1.00 91.19 327 ALA A CA 1
ATOM 2555 C C . ALA A 1 327 ? 7.131 -5.677 16.453 1.00 91.19 327 ALA A C 1
ATOM 2557 O O . ALA A 1 327 ? 6.469 -5.814 17.482 1.00 91.19 327 ALA A O 1
ATOM 2558 N N . PHE A 1 328 ? 6.944 -6.450 15.378 1.00 88.50 328 PHE A N 1
ATOM 2559 C CA . PHE A 1 328 ? 5.969 -7.543 15.327 1.00 88.50 328 PHE A CA 1
ATOM 2560 C C . PHE A 1 328 ? 6.399 -8.758 16.156 1.00 88.50 328 PHE A C 1
ATOM 2562 O O . PHE A 1 328 ? 5.562 -9.391 16.794 1.00 88.50 328 PHE A O 1
ATOM 2569 N N . GLN A 1 329 ? 7.700 -9.051 16.219 1.00 91.94 329 GLN A N 1
ATOM 2570 C CA . GLN A 1 329 ? 8.250 -10.120 17.061 1.00 91.94 329 GLN A CA 1
ATOM 2571 C C . GLN A 1 329 ? 8.257 -9.767 18.557 1.00 91.94 329 GLN A C 1
ATOM 2573 O O . GLN A 1 329 ? 8.399 -10.650 19.401 1.00 91.94 329 GLN A O 1
ATOM 2578 N N . SER A 1 330 ? 8.080 -8.488 18.902 1.00 91.25 330 SER A N 1
ATOM 2579 C CA . SER A 1 330 ? 8.105 -7.990 20.282 1.00 91.25 330 SER A CA 1
ATOM 2580 C C . SER A 1 330 ? 6.804 -7.266 20.658 1.00 91.25 330 SER A C 1
ATOM 2582 O O . SER A 1 330 ? 6.845 -6.090 21.021 1.00 91.25 330 SER A O 1
ATOM 2584 N N . PRO A 1 331 ? 5.630 -7.929 20.639 1.00 87.50 331 PRO A N 1
ATOM 2585 C CA . PRO A 1 331 ? 4.341 -7.257 20.841 1.00 87.50 331 PRO A CA 1
ATOM 2586 C C . PRO A 1 331 ? 4.222 -6.574 22.214 1.00 87.50 331 PRO A C 1
ATOM 2588 O O . PRO A 1 331 ? 3.545 -5.556 22.344 1.00 87.50 331 PRO A O 1
ATOM 2591 N N . ASN A 1 332 ? 4.944 -7.078 23.219 1.00 91.06 332 ASN A N 1
ATOM 2592 C CA . ASN A 1 332 ? 4.925 -6.569 24.593 1.00 91.06 332 ASN A CA 1
ATOM 2593 C C . ASN A 1 332 ? 5.932 -5.436 24.861 1.00 91.06 332 ASN A C 1
ATOM 2595 O O . ASN A 1 332 ? 6.131 -5.048 26.012 1.00 91.06 332 ASN A O 1
ATOM 2599 N N . LYS A 1 333 ? 6.606 -4.921 23.826 1.00 92.06 333 LYS A N 1
ATOM 2600 C CA . LYS A 1 333 ? 7.641 -3.894 23.963 1.00 92.06 333 LYS A CA 1
ATOM 2601 C C . LYS A 1 333 ? 7.583 -2.903 22.806 1.00 92.06 333 LYS A C 1
ATOM 2603 O O . LYS A 1 333 ? 7.480 -3.295 21.651 1.00 92.06 333 LYS A O 1
ATOM 2608 N N . ILE A 1 334 ? 7.743 -1.619 23.119 1.00 93.06 334 ILE A N 1
ATOM 2609 C CA . ILE A 1 334 ? 7.953 -0.588 22.099 1.00 93.06 334 ILE A CA 1
ATOM 2610 C C . ILE A 1 334 ? 9.368 -0.737 21.536 1.00 93.06 334 ILE A C 1
ATOM 2612 O O . ILE A 1 334 ? 10.352 -0.624 22.272 1.00 93.06 334 ILE A O 1
ATOM 2616 N N . VAL A 1 335 ? 9.461 -1.004 20.236 1.00 92.12 335 VAL A N 1
ATOM 2617 C CA . VAL A 1 335 ? 10.725 -1.173 19.510 1.00 92.12 335 VAL A CA 1
ATOM 2618 C C . VAL A 1 335 ? 10.873 -0.037 18.502 1.00 92.12 335 VAL A C 1
ATOM 2620 O O . VAL A 1 335 ? 9.929 0.301 17.792 1.00 92.12 335 VAL A O 1
ATOM 2623 N N . SER A 1 336 ? 12.054 0.580 18.453 1.00 88.69 336 SER A N 1
ATOM 2624 C CA . SER A 1 336 ? 12.362 1.608 17.459 1.00 88.69 336 SER A CA 1
ATOM 2625 C C . SER A 1 336 ? 12.561 0.991 16.079 1.00 88.69 336 SER A C 1
ATOM 2627 O O . SER A 1 336 ? 12.975 -0.159 15.959 1.00 88.69 336 SER A O 1
ATOM 2629 N N . LEU A 1 337 ? 12.354 1.786 15.033 1.00 88.69 337 LEU A N 1
ATOM 2630 C CA . LEU A 1 337 ? 12.697 1.378 13.678 1.00 88.69 337 LEU A CA 1
ATOM 2631 C C . LEU A 1 337 ? 14.232 1.358 13.524 1.00 88.69 337 LEU A C 1
ATOM 2633 O O . LEU A 1 337 ? 14.841 2.424 13.624 1.00 88.69 337 LEU A O 1
ATOM 2637 N N . PRO A 1 338 ? 14.880 0.194 13.317 1.00 81.44 338 PRO A N 1
ATOM 2638 C CA . PRO A 1 338 ? 16.340 0.096 13.382 1.00 81.44 338 PRO A CA 1
ATOM 2639 C C . PRO A 1 338 ? 17.031 0.781 12.199 1.00 81.44 338 PRO A C 1
ATOM 2641 O O . PRO A 1 338 ? 18.044 1.452 12.375 1.00 81.44 338 PRO A O 1
ATOM 2644 N N . LYS A 1 339 ? 16.466 0.644 10.995 1.00 87.88 339 LYS A N 1
ATOM 2645 C CA . LYS A 1 339 ? 16.917 1.327 9.781 1.00 87.88 339 LYS A CA 1
ATOM 2646 C C . LYS A 1 339 ? 15.692 1.941 9.108 1.00 87.88 339 LYS A C 1
ATOM 2648 O O . LYS A 1 339 ? 14.755 1.201 8.829 1.00 87.88 339 LYS A O 1
ATOM 2653 N N . PRO A 1 340 ? 15.652 3.257 8.853 1.00 87.75 340 PRO A N 1
ATOM 2654 C CA . PRO A 1 340 ? 14.539 3.848 8.129 1.00 87.75 340 PRO A CA 1
ATOM 2655 C C . PRO A 1 340 ? 14.524 3.367 6.671 1.00 87.75 340 PRO A C 1
ATOM 2657 O O . PRO A 1 340 ? 15.596 3.122 6.108 1.00 87.75 340 PRO A O 1
ATOM 2660 N N . PRO A 1 341 ? 13.343 3.292 6.029 1.00 93.00 341 PRO A N 1
ATOM 2661 C CA . PRO A 1 341 ? 13.267 2.903 4.632 1.00 93.00 341 PRO A CA 1
ATOM 2662 C C . PRO A 1 341 ? 14.022 3.902 3.753 1.00 93.00 341 PRO A C 1
ATOM 2664 O O . PRO A 1 341 ? 14.003 5.109 4.021 1.00 93.00 341 PRO A O 1
ATOM 2667 N N . THR A 1 342 ? 14.690 3.426 2.705 1.00 91.06 342 THR A N 1
ATOM 2668 C CA . THR A 1 342 ? 15.409 4.288 1.756 1.00 91.06 342 THR A CA 1
ATOM 2669 C C . THR A 1 342 ? 14.652 4.394 0.438 1.00 91.06 342 THR A C 1
ATOM 2671 O O . THR A 1 342 ? 13.952 3.470 0.031 1.00 91.06 342 THR A O 1
ATOM 2674 N N . ARG A 1 343 ? 14.797 5.531 -0.254 1.00 91.75 343 ARG A N 1
ATOM 2675 C CA . ARG A 1 343 ? 14.162 5.741 -1.567 1.00 91.75 343 ARG A CA 1
ATOM 2676 C C . ARG A 1 343 ? 14.614 4.693 -2.585 1.00 91.75 343 ARG A C 1
ATOM 2678 O O . ARG A 1 343 ? 13.790 4.226 -3.355 1.00 91.75 343 ARG A O 1
ATOM 2685 N N . ASN A 1 344 ? 15.884 4.294 -2.541 1.00 89.31 344 ASN A N 1
ATOM 2686 C CA . ASN A 1 344 ? 16.460 3.329 -3.475 1.00 89.31 344 ASN A CA 1
ATOM 2687 C C . ASN A 1 344 ? 15.905 1.917 -3.251 1.00 89.31 344 ASN A C 1
ATOM 2689 O O . ASN A 1 344 ? 15.501 1.279 -4.213 1.00 89.31 344 ASN A O 1
ATOM 2693 N N . GLU A 1 345 ? 15.830 1.444 -2.001 1.00 92.88 345 GLU A N 1
ATOM 2694 C CA . GLU A 1 345 ? 15.250 0.124 -1.695 1.00 92.88 345 GLU A CA 1
ATOM 2695 C C . GLU A 1 345 ? 13.754 0.079 -2.055 1.00 92.88 345 GLU A C 1
ATOM 2697 O O . GLU A 1 345 ? 13.288 -0.905 -2.630 1.00 92.88 345 GLU A O 1
ATOM 2702 N N . LEU A 1 346 ? 13.011 1.164 -1.789 1.00 95.06 346 LEU A N 1
ATOM 2703 C CA . LEU A 1 346 ? 11.608 1.285 -2.196 1.00 95.06 346 LEU A CA 1
ATOM 2704 C C . LEU A 1 346 ? 11.454 1.277 -3.717 1.00 95.06 346 LEU A C 1
ATOM 2706 O O . LEU A 1 346 ? 10.658 0.503 -4.243 1.00 95.06 346 LEU A O 1
ATOM 2710 N N . ALA A 1 347 ? 12.228 2.103 -4.421 1.00 93.44 347 ALA A N 1
ATOM 2711 C CA . ALA A 1 347 ? 12.188 2.174 -5.874 1.00 93.44 347 ALA A CA 1
ATOM 2712 C C . ALA A 1 347 ? 12.553 0.835 -6.511 1.00 93.44 347 ALA A C 1
ATOM 2714 O O . ALA A 1 347 ? 11.878 0.409 -7.442 1.00 93.44 347 ALA A O 1
ATOM 2715 N N . GLN A 1 348 ? 13.568 0.144 -5.990 1.00 92.69 348 GLN A N 1
ATOM 2716 C CA . GLN A 1 348 ? 13.953 -1.182 -6.457 1.00 92.69 348 GLN A CA 1
ATOM 2717 C C . GLN A 1 348 ? 12.803 -2.179 -6.298 1.00 92.69 348 GLN A C 1
ATOM 2719 O O . GLN A 1 348 ? 12.435 -2.831 -7.273 1.00 92.69 348 GLN A O 1
ATOM 2724 N N . ALA A 1 349 ? 12.211 -2.272 -5.105 1.00 95.31 349 ALA A N 1
ATOM 2725 C CA . ALA A 1 349 ? 11.123 -3.206 -4.838 1.00 95.31 349 ALA A CA 1
ATOM 2726 C C . ALA A 1 349 ? 9.895 -2.934 -5.727 1.00 95.31 349 ALA A C 1
ATOM 2728 O O . ALA A 1 349 ? 9.396 -3.850 -6.378 1.00 95.31 349 ALA A O 1
ATOM 2729 N N . ILE A 1 350 ? 9.467 -1.668 -5.821 1.00 96.25 350 ILE A N 1
ATOM 2730 C CA . ILE A 1 350 ? 8.332 -1.242 -6.658 1.00 96.25 350 ILE A CA 1
ATOM 2731 C C . ILE A 1 350 ? 8.602 -1.536 -8.131 1.00 96.25 350 ILE A C 1
ATOM 2733 O O . ILE A 1 350 ? 7.732 -2.059 -8.820 1.00 96.25 350 ILE A O 1
ATOM 2737 N N . THR A 1 351 ? 9.800 -1.205 -8.612 1.00 93.38 351 THR A N 1
ATOM 2738 C CA . THR A 1 351 ? 10.196 -1.405 -10.009 1.00 93.38 351 THR A CA 1
ATOM 2739 C C . THR A 1 351 ? 10.163 -2.885 -10.363 1.00 93.38 351 THR A C 1
ATOM 2741 O O . THR A 1 351 ? 9.515 -3.260 -11.332 1.00 93.38 351 THR A O 1
ATOM 2744 N N . VAL A 1 352 ? 10.788 -3.745 -9.555 1.00 91.88 352 VAL A N 1
ATOM 2745 C CA . VAL A 1 352 ? 10.811 -5.193 -9.807 1.00 91.88 352 VAL A CA 1
ATOM 2746 C C . VAL A 1 352 ? 9.399 -5.782 -9.799 1.00 91.88 352 VAL A C 1
ATOM 2748 O O . VAL A 1 352 ? 9.049 -6.519 -10.719 1.00 91.88 352 VAL A O 1
ATOM 2751 N N . ASP A 1 353 ? 8.572 -5.438 -8.808 1.00 94.69 353 ASP A N 1
ATOM 2752 C CA . ASP A 1 353 ? 7.186 -5.916 -8.727 1.00 94.69 353 ASP A CA 1
ATOM 2753 C C . ASP A 1 353 ? 6.349 -5.463 -9.928 1.00 94.69 353 ASP A C 1
ATOM 2755 O O . ASP A 1 353 ? 5.685 -6.277 -10.574 1.00 94.69 353 ASP A O 1
ATOM 2759 N N . PHE A 1 354 ? 6.422 -4.172 -10.267 1.00 94.06 354 PHE A N 1
ATOM 2760 C CA . PHE A 1 354 ? 5.676 -3.597 -11.380 1.00 94.06 354 PHE A CA 1
ATOM 2761 C C . PHE A 1 354 ? 6.046 -4.260 -12.709 1.00 94.06 354 PHE A C 1
ATOM 2763 O O . PHE A 1 354 ? 5.171 -4.666 -13.472 1.00 94.06 354 PHE A O 1
ATOM 2770 N N . LEU A 1 355 ? 7.344 -4.408 -12.970 1.00 89.69 355 LEU A N 1
ATOM 2771 C CA . LEU A 1 355 ? 7.857 -4.939 -14.228 1.00 89.69 355 LEU A CA 1
ATOM 2772 C C . LEU A 1 355 ? 7.613 -6.442 -14.383 1.00 89.69 355 LEU A C 1
ATOM 2774 O O . LEU A 1 355 ? 7.353 -6.905 -15.494 1.00 89.69 355 LEU A O 1
ATOM 2778 N N . ASN A 1 356 ? 7.675 -7.206 -13.290 1.00 90.31 356 ASN A N 1
ATOM 2779 C CA . ASN A 1 356 ? 7.311 -8.621 -13.310 1.00 90.31 356 ASN A CA 1
ATOM 2780 C C . ASN A 1 356 ? 5.824 -8.790 -13.629 1.00 90.31 356 ASN A C 1
ATOM 2782 O O . ASN A 1 356 ? 5.478 -9.530 -14.544 1.00 90.31 356 ASN A O 1
ATOM 2786 N N . HIS A 1 357 ? 4.950 -8.040 -12.952 1.00 91.56 357 HIS A N 1
ATOM 2787 C CA . HIS A 1 357 ? 3.517 -8.127 -13.223 1.00 91.56 357 HIS A CA 1
ATOM 2788 C C . HIS A 1 357 ? 3.151 -7.630 -14.628 1.00 91.56 357 HIS A C 1
ATOM 2790 O O . HIS A 1 357 ? 2.310 -8.227 -15.298 1.00 91.56 357 HIS A O 1
ATOM 2796 N N . TRP A 1 358 ? 3.810 -6.568 -15.106 1.00 89.06 358 TRP A N 1
ATOM 2797 C CA . TRP A 1 358 ? 3.674 -6.105 -16.487 1.00 89.06 358 TRP A CA 1
ATOM 2798 C C . TRP A 1 358 ? 3.999 -7.217 -17.484 1.00 89.06 358 TRP A C 1
ATOM 2800 O O . TRP A 1 358 ? 3.207 -7.473 -18.385 1.00 89.06 358 TRP A O 1
ATOM 2810 N N . ARG A 1 359 ? 5.139 -7.896 -17.309 1.00 86.12 359 ARG A N 1
ATOM 2811 C CA . ARG A 1 359 ? 5.579 -8.988 -18.184 1.00 86.12 359 ARG A CA 1
ATOM 2812 C C . ARG A 1 359 ? 4.568 -10.129 -18.216 1.00 86.12 359 ARG A C 1
ATOM 2814 O O . ARG A 1 359 ? 4.265 -10.630 -19.292 1.00 86.12 359 ARG A O 1
ATOM 2821 N N . ASP A 1 360 ? 4.024 -10.504 -17.063 1.00 87.12 360 ASP A N 1
ATOM 2822 C CA . ASP A 1 360 ? 3.019 -11.566 -16.975 1.00 87.12 360 ASP A CA 1
ATOM 2823 C C . ASP A 1 360 ? 1.734 -11.198 -17.738 1.00 87.12 360 ASP A C 1
ATOM 2825 O O . ASP A 1 360 ? 1.088 -12.057 -18.338 1.00 87.12 360 ASP A O 1
ATOM 2829 N N . LYS A 1 361 ? 1.364 -9.911 -17.740 1.00 86.12 361 LYS A N 1
ATOM 2830 C CA . LYS A 1 361 ? 0.172 -9.395 -18.429 1.00 86.12 361 LYS A CA 1
ATOM 2831 C C . LYS A 1 361 ? 0.400 -9.099 -19.910 1.00 86.12 361 LYS A C 1
ATOM 2833 O O . LYS A 1 361 ? -0.536 -9.212 -20.698 1.00 86.12 361 LYS A O 1
ATOM 2838 N N . GLN A 1 362 ? 1.612 -8.701 -20.287 1.00 83.62 362 GLN A N 1
ATOM 2839 C CA . GLN A 1 362 ? 1.980 -8.283 -21.638 1.00 83.62 362 GLN A CA 1
ATOM 2840 C C . GLN A 1 362 ? 3.314 -8.913 -22.074 1.00 83.62 362 GLN A C 1
ATOM 2842 O O . GLN A 1 362 ? 4.288 -8.200 -22.320 1.00 83.62 362 GLN A O 1
ATOM 2847 N N . PRO A 1 363 ? 3.381 -10.250 -22.215 1.00 77.06 363 PRO A N 1
ATOM 2848 C CA . PRO A 1 363 ? 4.644 -10.961 -22.435 1.00 77.06 363 PRO A CA 1
ATOM 2849 C C . PRO A 1 363 ? 5.322 -10.608 -23.765 1.00 77.06 363 PRO A C 1
ATOM 2851 O O . PRO A 1 363 ? 6.535 -10.734 -23.894 1.00 77.06 363 PRO A O 1
ATOM 2854 N N . SER A 1 364 ? 4.548 -10.156 -24.753 1.00 76.69 364 SER A N 1
ATOM 2855 C CA . SER A 1 364 ? 5.029 -9.788 -26.085 1.00 76.69 364 SER A CA 1
ATOM 2856 C C . SER A 1 364 ? 5.300 -8.290 -26.262 1.00 76.69 364 SER A C 1
ATOM 2858 O O . SER A 1 364 ? 5.714 -7.888 -27.347 1.00 76.69 364 SER A O 1
ATOM 2860 N N . SER A 1 365 ? 5.033 -7.456 -25.248 1.00 77.06 365 SER A N 1
ATOM 2861 C CA . SER A 1 365 ? 5.145 -5.998 -25.351 1.00 77.06 365 SER A CA 1
ATOM 2862 C C . SER A 1 365 ? 6.241 -5.468 -24.423 1.00 77.06 365 SER A C 1
ATOM 2864 O O . SER A 1 365 ? 6.135 -5.617 -23.199 1.00 77.06 365 SER A O 1
ATOM 2866 N N . PRO A 1 366 ? 7.295 -4.827 -24.958 1.00 77.88 366 PRO A N 1
ATOM 2867 C CA . PRO A 1 366 ? 8.293 -4.191 -24.115 1.00 77.88 366 PRO A CA 1
ATOM 2868 C C . PRO A 1 366 ? 7.645 -3.043 -23.339 1.00 77.88 366 PRO A C 1
ATOM 2870 O O . PRO A 1 366 ? 6.873 -2.256 -23.891 1.00 77.88 366 PRO A O 1
ATOM 2873 N N . PHE A 1 367 ? 7.977 -2.912 -22.054 1.00 80.31 367 PHE A N 1
ATOM 2874 C CA . PHE A 1 367 ? 7.575 -1.713 -21.325 1.00 80.31 367 PHE A CA 1
ATOM 2875 C C . PHE A 1 367 ? 8.412 -0.532 -21.821 1.00 80.31 367 PHE A C 1
ATOM 2877 O O . PHE A 1 367 ? 9.647 -0.582 -21.833 1.00 80.31 367 PHE A O 1
ATOM 2884 N N . LEU A 1 368 ? 7.726 0.519 -22.264 1.00 79.38 368 LEU A N 1
ATOM 2885 C CA . LEU A 1 368 ? 8.365 1.682 -22.856 1.00 79.38 368 LEU A CA 1
ATOM 2886 C C . LEU A 1 368 ? 8.759 2.684 -21.770 1.00 79.38 368 LEU A C 1
ATOM 2888 O O . LEU A 1 368 ? 7.907 3.181 -21.028 1.00 79.38 368 LEU A O 1
ATOM 2892 N N . ILE A 1 369 ? 10.051 3.003 -21.701 1.00 77.81 369 ILE A N 1
ATOM 2893 C CA . ILE A 1 369 ? 10.585 4.020 -20.791 1.00 77.81 369 ILE A CA 1
ATOM 2894 C C . ILE A 1 369 ? 10.898 5.282 -21.609 1.00 77.81 369 ILE A C 1
ATOM 2896 O O . ILE A 1 369 ? 11.560 5.177 -22.648 1.00 77.81 369 ILE A O 1
ATOM 2900 N N . PRO A 1 370 ? 10.439 6.468 -21.176 1.00 72.94 370 PRO A N 1
ATOM 2901 C CA . PRO A 1 370 ? 10.737 7.718 -21.855 1.00 72.94 370 PRO A CA 1
ATOM 2902 C C . PRO A 1 370 ? 12.236 7.956 -21.984 1.00 72.94 370 PRO A C 1
ATOM 2904 O O . PRO A 1 370 ? 13.006 7.706 -21.057 1.00 72.94 370 PRO A O 1
ATOM 2907 N N . HIS A 1 371 ? 12.624 8.501 -23.126 1.00 67.19 371 HIS A N 1
ATOM 2908 C CA . HIS A 1 371 ? 13.963 8.995 -23.383 1.00 67.19 371 HIS A CA 1
ATOM 2909 C C . HIS A 1 371 ? 13.875 10.376 -24.027 1.00 67.19 371 HIS A C 1
ATOM 2911 O O . HIS A 1 371 ? 13.125 10.566 -24.986 1.00 67.19 371 HIS A O 1
ATOM 2917 N N . SER A 1 372 ? 14.646 11.338 -23.519 1.00 54.91 372 SER A N 1
ATOM 2918 C CA . SER A 1 372 ? 14.842 12.617 -24.192 1.00 54.91 372 SER A CA 1
ATOM 2919 C C . SER A 1 372 ? 15.796 12.414 -25.360 1.00 54.91 372 SER A C 1
ATOM 2921 O O . SER A 1 372 ? 16.937 11.974 -25.218 1.00 54.91 372 SER A O 1
ATOM 2923 N N . SER A 1 373 ? 15.309 12.713 -26.556 1.00 43.72 373 SER A N 1
ATOM 2924 C CA . SER A 1 373 ? 16.179 12.911 -27.701 1.00 43.72 373 SER A CA 1
ATOM 2925 C C . SER A 1 373 ? 16.901 14.235 -27.474 1.00 43.72 373 SER A C 1
ATOM 2927 O O . SER A 1 373 ? 16.347 15.285 -27.787 1.00 43.72 373 SER A O 1
ATOM 2929 N N . ARG A 1 374 ? 18.123 14.212 -26.931 1.00 40.03 374 ARG A N 1
ATOM 2930 C CA . ARG A 1 374 ? 19.015 15.370 -27.051 1.00 40.03 374 ARG A CA 1
ATOM 2931 C C . ARG A 1 374 ? 19.205 15.640 -28.542 1.00 40.03 374 ARG A C 1
ATOM 2933 O O . ARG A 1 374 ? 19.997 14.966 -29.194 1.00 40.03 374 ARG A O 1
ATOM 2940 N N . GLN A 1 375 ? 18.483 16.612 -29.094 1.00 33.16 375 GLN A N 1
ATOM 2941 C CA . GLN A 1 375 ? 18.951 17.279 -30.298 1.00 33.16 375 GLN A CA 1
ATOM 2942 C C . GLN A 1 375 ? 20.171 18.084 -29.865 1.00 33.16 375 GLN A C 1
ATOM 2944 O O . GLN A 1 375 ? 20.058 19.161 -29.287 1.00 33.16 375 GLN A O 1
ATOM 2949 N N . ILE A 1 376 ? 21.351 17.505 -30.075 1.00 31.94 376 ILE A N 1
ATOM 2950 C CA . ILE A 1 376 ? 22.589 18.271 -30.093 1.00 31.94 376 ILE A CA 1
ATOM 2951 C C . ILE A 1 376 ? 22.461 19.170 -31.319 1.00 31.94 376 ILE A C 1
ATOM 2953 O O . ILE A 1 376 ? 22.713 18.745 -32.443 1.00 31.94 376 ILE A O 1
ATOM 2957 N N . THR A 1 377 ? 21.977 20.392 -31.124 1.00 31.61 377 THR A N 1
ATOM 2958 C CA . THR A 1 377 ? 22.124 21.433 -32.132 1.00 31.61 377 THR A CA 1
ATOM 2959 C C . THR A 1 377 ? 23.599 21.805 -32.115 1.00 31.61 377 THR A C 1
ATOM 2961 O O . THR A 1 377 ? 24.042 22.563 -31.251 1.00 31.61 377 THR A O 1
ATOM 2964 N N . GLU A 1 378 ? 24.379 21.195 -33.007 1.00 30.77 378 GLU A N 1
ATOM 2965 C CA . GLU A 1 378 ? 25.725 21.671 -33.308 1.00 30.77 378 GLU A CA 1
ATOM 2966 C C . GLU A 1 378 ? 25.619 23.153 -33.693 1.00 30.77 378 GLU A C 1
ATOM 2968 O O . GLU A 1 378 ? 24.831 23.530 -34.565 1.00 30.77 378 GLU A O 1
ATOM 2973 N N . LYS A 1 379 ? 26.351 23.996 -32.965 1.00 31.91 379 LYS A N 1
ATOM 2974 C CA . LYS A 1 379 ? 26.587 25.395 -33.309 1.00 31.91 379 LYS A CA 1
ATOM 2975 C C . LYS A 1 379 ? 28.014 25.547 -33.789 1.00 31.91 379 LYS A C 1
ATOM 2977 O O . LYS A 1 379 ? 28.894 24.944 -33.133 1.00 31.91 379 LYS A O 1
#